Protein AF-A0A538UBD4-F1 (afdb_monomer_lite)

Sequence (746 aa):
RVPYFAVAGNHERTDSELGVENWRTATGLPVGGDRLYYCFDSADGWVRFIALDTNPIVDPGNHWSRAVQVKYSDEQFSWLVDRVKEHRGPVLVMMHHPPFSAGFHRAEWQRDPVLRERRARMVRALHDAKIAILASGHEHAYERALLTWPDAVLITIMTGGGGAPLHDVPPTPARVQLRPHAPVVRRRRVLRVRGGSEVEDHDDRQGADRSEALWRSDDRSAQDSDPAAEGPGGEGGRGREGQSQGEGEAGFRERPPQDPLEAASGQEAPALGLVGRTRSHDMTSTTSSTPRTWAQPRGAKGPLDRFLGLFADVQAGEGATALLLMTNIFLLLAAYYLLKTIREPLILSVAGGAEVKSYSAAAIAGLLMIIVPVYGALASRVSRVRLINGVTSFFIACLLVFFALNRMGVPIGVAFFIWVGIFNLMVIAQLWAFANDVYTVEQGKRLFAIVGVGASLGAIVGAFATGQLVKQWGPYPFLLGAAVLLGISMLLTNLVDQRERRAGAGHPATAGDEAAARGAPAAGSAVSRGRNAFVLVFSDRYLLWIALLMLVYNLVNTNGEYILSKTVVGLYGQTHGASAMDEKKVIGAFYGNFFTWVNILSAVIQAFLVSRVIKWFGVRTALLVLPVVALAGYASMAFVPMLALIRGVKLAENSIDYSLQNTTRNALYLPTSREAKYKAKQANDTFFVRFGDVISARIVFAGTTWLGFASRQFALVNVILIAAWLVLAFVIGRRFQHLAGNAPAA

Radius of gyration: 37.68 Å; chains: 1; bounding box: 95×94×103 Å

Organism: Eiseniibacteriota bacterium (NCBI:txid2212470)

Foldseek 3Di:
DDQDDDADDPVLPCLDPVSLVVCCVVRVPDVDDDDRWDKDAPPVNAEIETHAECCLAQPPPPRHDPVSNLVSLVVRLVVLLVSLVPDDHAYEYEYEQDCDDLDDSVCRCVVDPVSVVSSVSSVVSCVVSQHAEYEYENAQDWDWDWDDDPVHIYIYTYPGHPPDHHDDRPDDDPDPPPDDPPDPDDDDDDDDDDDDDDDDDDDDDDDDDDDDDDDDDDDDDDDDDDDDDDDDDDDDDDDDDDDDDDDDDDDDDDDDDDDDDDDDDDDDDDDDDDDDDDDDDDDDDPDDDDPPPDPDQLDDADPQCVVVCVVWNGGRPRSVLLVLLLQLLLLLLLLLLLLVLLLLLLQLLDVVSLLLLLVLLLVLLVVCVVVQVVLLVVLLPDDLLCSLLVVLVVLLVVLVVLLVCVVVVHSCNSVSSSSSSVCVQFNSQSSVLLVPLLDDPVCCVTSVSSSVVSNLNSQLNNLQVQLPCCLPPNSNVSSVVSSVSSVVSSVSSVVSVVVCVVVVVPDPCDPVNSLVSSHDDLDDSPDDPDDALVCVCVVDPLLVLLLLLLLLLLLLLSLLSSLLSVVLSVVCCVPPNDPSRNSRSSSSNVSSVLSNLLSVLLVVCQPPPQVVCCVPVNLLVLLLVLLVLLLVLLVCCLPPVDSVSSSVSSSVNSSSCSHSVVVSSLVLCVLPDPCCNRRSSNCSVRNSSSVSSVVSSVCSCCQVPPNVDDSNVSSVVSNVSSVVSNVSSNVSSVVSCVSVVPDDDD

pLDDT: mean 75.81, std 25.51, range [20.23, 98.44]

Structure (mmCIF, N/CA/C/O backbone):
data_AF-A0A538UBD4-F1
#
_entry.id   AF-A0A538UBD4-F1
#
loop_
_atom_site.group_PDB
_atom_site.id
_atom_site.type_symbol
_atom_site.label_atom_id
_atom_site.label_alt_id
_atom_site.label_comp_id
_atom_site.label_asym_id
_atom_site.label_entity_id
_atom_site.label_seq_id
_atom_site.pdbx_PDB_ins_code
_atom_site.Cartn_x
_atom_site.Cartn_y
_atom_site.Cartn_z
_atom_site.occupancy
_atom_site.B_iso_or_equiv
_atom_site.auth_seq_id
_atom_site.auth_comp_id
_atom_site.auth_asym_id
_atom_site.auth_atom_id
_atom_site.pdbx_PDB_model_num
ATOM 1 N N . ARG A 1 1 ? -35.287 -2.878 4.020 1.00 66.50 1 ARG A N 1
ATOM 2 C CA . ARG A 1 1 ? -35.684 -2.395 5.366 1.00 66.50 1 ARG A CA 1
ATOM 3 C C . ARG A 1 1 ? -35.475 -3.562 6.326 1.00 66.50 1 ARG A C 1
ATOM 5 O O . ARG A 1 1 ? -35.621 -4.687 5.867 1.00 66.50 1 ARG A O 1
ATOM 12 N N . VAL A 1 2 ? -35.081 -3.320 7.573 1.00 78.06 2 VAL A N 1
ATOM 13 C CA . VAL A 1 2 ? -34.907 -4.364 8.601 1.00 78.06 2 VAL A CA 1
ATOM 14 C C . VAL A 1 2 ? -35.916 -4.060 9.714 1.00 78.06 2 VAL A C 1
ATOM 16 O O . VAL A 1 2 ? -36.031 -2.881 10.050 1.00 78.06 2 VAL A O 1
ATOM 19 N N . PRO A 1 3 ? -36.671 -5.042 10.240 1.00 81.56 3 PRO A N 1
ATOM 20 C CA . PRO A 1 3 ? -37.526 -4.828 11.406 1.00 81.56 3 PRO A CA 1
ATOM 21 C C . PRO A 1 3 ? -36.704 -4.356 12.609 1.00 81.56 3 PRO A C 1
ATOM 23 O O . PRO A 1 3 ? -35.595 -4.842 12.828 1.00 81.56 3 PRO A O 1
ATOM 26 N N . TYR A 1 4 ? -37.245 -3.417 13.378 1.00 84.50 4 TYR A N 1
ATOM 27 C CA . TYR A 1 4 ? -36.601 -2.862 14.563 1.00 84.50 4 TYR A CA 1
ATOM 28 C C . TYR A 1 4 ? -37.563 -2.983 15.742 1.00 84.50 4 TYR A C 1
ATOM 30 O O . TYR A 1 4 ? -38.672 -2.460 15.690 1.00 84.50 4 TYR A O 1
ATOM 38 N N . PHE A 1 5 ? -37.140 -3.712 16.772 1.00 89.19 5 PHE A N 1
ATOM 39 C CA . PHE A 1 5 ? -37.918 -3.979 17.977 1.00 89.19 5 PHE A CA 1
ATOM 40 C C . PHE A 1 5 ? -37.179 -3.354 19.157 1.00 89.19 5 PHE A C 1
ATOM 42 O O . PHE A 1 5 ? -36.131 -3.846 19.575 1.00 89.19 5 PHE A O 1
ATOM 49 N N . ALA A 1 6 ? -37.681 -2.212 19.617 1.00 89.75 6 ALA A N 1
ATOM 50 C CA . ALA A 1 6 ? -37.034 -1.384 20.625 1.00 89.75 6 ALA A CA 1
ATOM 51 C C . ALA A 1 6 ? -37.541 -1.727 22.037 1.00 89.75 6 ALA A C 1
ATOM 53 O O . ALA A 1 6 ? -38.682 -2.164 22.203 1.00 89.75 6 ALA A O 1
ATOM 54 N N . VAL A 1 7 ? -36.712 -1.510 23.058 1.00 90.62 7 VAL A N 1
ATOM 55 C CA . VAL A 1 7 ? -37.093 -1.639 24.475 1.00 90.62 7 VAL A CA 1
ATOM 56 C C . VAL A 1 7 ? -36.771 -0.323 25.171 1.00 90.62 7 VAL A C 1
ATOM 58 O O . VAL A 1 7 ? -35.674 0.197 24.978 1.00 90.62 7 VAL A O 1
ATOM 61 N N . ALA A 1 8 ? -37.725 0.226 25.923 1.00 88.88 8 ALA A N 1
ATOM 62 C CA . ALA A 1 8 ? -37.568 1.528 26.562 1.00 88.88 8 ALA A CA 1
ATOM 63 C C . ALA A 1 8 ? -36.545 1.477 27.708 1.00 88.88 8 ALA A C 1
ATOM 65 O O . ALA A 1 8 ? -36.478 0.494 28.455 1.00 88.88 8 ALA A O 1
ATOM 66 N N . GLY A 1 9 ? -35.769 2.552 27.846 1.00 89.19 9 GLY A N 1
ATOM 67 C CA . GLY A 1 9 ? -34.797 2.760 28.907 1.00 89.19 9 GLY A CA 1
ATOM 68 C C . GLY A 1 9 ? -34.990 4.094 29.625 1.00 89.19 9 GLY A C 1
ATOM 69 O O . GLY A 1 9 ? -35.924 4.852 29.361 1.00 89.19 9 GLY A O 1
ATOM 70 N N . ASN A 1 10 ? -34.109 4.386 30.580 1.00 86.44 10 ASN A N 1
ATOM 71 C CA . ASN A 1 10 ? -34.224 5.555 31.458 1.00 86.44 10 ASN A CA 1
ATOM 72 C C . ASN A 1 10 ? -34.085 6.907 30.718 1.00 86.44 10 ASN A C 1
ATOM 74 O O . ASN A 1 10 ? -34.468 7.946 31.254 1.00 86.44 10 ASN A O 1
ATOM 78 N N . HIS A 1 11 ? -33.550 6.912 29.491 1.00 87.81 11 HIS A N 1
ATOM 79 C CA . HIS A 1 11 ? -33.400 8.121 28.674 1.00 87.81 11 HIS A CA 1
ATOM 80 C C . HIS A 1 11 ? -34.663 8.471 27.876 1.00 87.81 11 HIS A C 1
ATOM 82 O O . HIS A 1 11 ? -34.857 9.632 27.524 1.00 87.81 11 HIS A O 1
ATOM 88 N N . GLU A 1 12 ? -35.556 7.506 27.665 1.00 87.06 12 GLU A N 1
ATOM 89 C CA . GLU A 1 12 ? -36.815 7.663 26.929 1.00 87.06 12 GLU A CA 1
ATOM 90 C C . GLU A 1 12 ? -37.906 8.377 27.752 1.00 87.06 12 GLU A C 1
ATOM 92 O O . GLU A 1 12 ? -38.973 8.686 27.226 1.00 87.06 12 GLU A O 1
ATOM 97 N N . ARG A 1 13 ? -37.644 8.653 29.041 1.00 84.62 13 ARG A N 1
ATOM 98 C CA . ARG A 1 13 ? -38.511 9.428 29.954 1.00 84.62 13 ARG A CA 1
ATOM 99 C C . ARG A 1 13 ? -39.971 8.952 30.007 1.00 84.62 13 ARG A C 1
ATOM 101 O O . ARG A 1 13 ? -40.906 9.747 30.142 1.00 84.62 13 ARG A O 1
ATOM 108 N N . THR A 1 14 ? -40.169 7.632 29.940 1.00 85.88 14 THR A N 1
ATOM 109 C CA . THR A 1 14 ? -41.492 6.971 29.963 1.00 85.88 14 THR A CA 1
ATOM 110 C C . THR A 1 14 ? -42.231 7.086 31.302 1.00 85.88 14 THR A C 1
ATOM 112 O O . THR A 1 14 ? -43.332 6.566 31.454 1.00 85.88 14 THR A O 1
ATOM 115 N N . ASP A 1 15 ? -41.636 7.797 32.257 1.00 83.00 15 ASP A N 1
ATOM 116 C CA . ASP A 1 15 ? -42.238 8.308 33.484 1.00 83.00 15 ASP A CA 1
ATOM 117 C C . ASP A 1 15 ? -43.199 9.496 33.280 1.00 83.00 15 ASP A C 1
ATOM 119 O O . ASP A 1 15 ? -43.887 9.908 34.212 1.00 83.00 15 ASP A O 1
ATOM 123 N N . SER A 1 16 ? -43.256 10.035 32.061 1.00 84.50 16 SER A N 1
ATOM 124 C CA . SER A 1 16 ? -44.148 11.120 31.658 1.00 84.50 16 SER A CA 1
ATOM 125 C C . SER A 1 16 ? -45.023 10.698 30.477 1.00 84.50 16 SER A C 1
ATOM 127 O O . SER A 1 16 ? -44.569 9.958 29.602 1.00 84.50 16 SER A O 1
ATOM 129 N N . GLU A 1 17 ? -46.258 11.205 30.407 1.00 84.94 17 GLU A N 1
ATOM 130 C CA . GLU A 1 17 ? -47.176 10.943 29.283 1.00 84.94 17 GLU A CA 1
ATOM 131 C C . GLU A 1 17 ? -46.534 11.318 27.939 1.00 84.94 17 GLU A C 1
ATOM 133 O O . GLU A 1 17 ? -46.538 10.521 27.004 1.00 84.94 17 GLU A O 1
ATOM 138 N N . LEU A 1 18 ? -45.860 12.473 27.890 1.00 87.56 18 LEU A N 1
ATOM 139 C CA . LEU A 1 18 ? -45.102 12.945 26.730 1.00 87.56 18 LEU A CA 1
ATOM 140 C C . LEU A 1 18 ? -43.945 12.002 26.346 1.00 87.56 18 LEU A C 1
ATOM 142 O O . LEU A 1 18 ? -43.669 11.817 25.163 1.00 87.56 18 LEU A O 1
ATOM 146 N N . GLY A 1 19 ? -43.249 11.386 27.306 1.00 87.62 19 GLY A N 1
ATOM 147 C CA . GLY A 1 19 ? -42.213 10.387 27.015 1.00 87.62 19 GLY A CA 1
ATOM 148 C C . GLY A 1 19 ? -42.792 9.088 26.451 1.00 87.62 19 GLY A C 1
ATOM 149 O O . GLY A 1 19 ? -42.257 8.535 25.489 1.00 87.62 19 GLY A O 1
ATOM 150 N N . VAL A 1 20 ? -43.938 8.640 26.976 1.00 87.31 20 VAL A N 1
ATOM 151 C CA . VAL A 1 20 ? -44.688 7.491 26.437 1.00 87.31 20 VAL A CA 1
ATOM 152 C C . VAL A 1 20 ? -45.210 7.779 25.023 1.00 87.31 20 VAL A C 1
ATOM 154 O O . VAL A 1 20 ? -45.100 6.920 24.147 1.00 87.31 20 VAL A O 1
ATOM 157 N N . GLU A 1 21 ? -45.729 8.981 24.766 1.00 88.38 21 GLU A N 1
ATOM 158 C CA . GLU A 1 21 ? -46.186 9.417 23.441 1.00 88.38 21 GLU A CA 1
ATOM 159 C C . GLU A 1 21 ? -45.028 9.495 22.436 1.00 88.38 21 GLU A C 1
ATOM 161 O O . GLU A 1 21 ? -45.122 8.926 21.344 1.00 88.38 21 GLU A O 1
ATOM 166 N N . ASN A 1 22 ? -43.906 10.119 22.812 1.00 89.12 22 ASN A N 1
ATOM 167 C CA . ASN A 1 22 ? -42.695 10.170 21.989 1.00 89.12 22 ASN A CA 1
ATOM 168 C C . ASN A 1 22 ? -42.177 8.763 21.661 1.00 89.12 22 ASN A C 1
ATOM 170 O O . ASN A 1 22 ? -41.864 8.477 20.504 1.00 89.12 22 ASN A O 1
ATOM 174 N N . TRP A 1 23 ? -42.142 7.860 22.647 1.00 89.00 23 TRP A N 1
ATOM 175 C CA . TRP A 1 23 ? -41.750 6.466 22.444 1.00 89.00 23 TRP A CA 1
ATOM 176 C C . TRP A 1 23 ? -42.666 5.747 21.446 1.00 89.00 23 TRP A C 1
ATOM 178 O O . TRP A 1 23 ? -42.179 5.176 20.463 1.00 89.00 23 TRP A O 1
ATOM 188 N N . ARG A 1 24 ? -43.989 5.799 21.662 1.00 88.38 24 ARG A N 1
ATOM 189 C CA . ARG A 1 24 ? -44.985 5.175 20.772 1.00 88.38 24 ARG A CA 1
ATOM 190 C C . ARG A 1 24 ? -44.895 5.755 19.354 1.00 88.38 24 ARG A C 1
ATOM 192 O O . ARG A 1 24 ? -44.935 4.995 18.391 1.00 88.38 24 ARG A O 1
ATOM 199 N N . THR A 1 25 ? -44.687 7.065 19.220 1.00 88.44 25 THR A N 1
ATOM 200 C CA . THR A 1 25 ? -44.559 7.767 17.928 1.00 88.44 25 THR A CA 1
ATOM 201 C C . THR A 1 25 ? -43.276 7.400 17.178 1.00 88.44 25 THR A C 1
ATOM 203 O O . THR A 1 25 ? -43.313 7.165 15.971 1.00 88.44 25 THR A O 1
ATOM 206 N N . ALA A 1 26 ? -42.138 7.313 17.874 1.00 87.62 26 ALA A N 1
ATOM 207 C CA . ALA A 1 26 ? -40.845 7.006 17.260 1.00 87.62 26 ALA A CA 1
ATOM 208 C C . ALA A 1 26 ? -40.683 5.523 16.882 1.00 87.62 26 ALA A C 1
ATOM 210 O O . ALA A 1 26 ? -39.963 5.204 15.933 1.00 87.62 26 ALA A O 1
ATOM 211 N N . THR A 1 27 ? -41.322 4.613 17.624 1.00 88.31 27 THR A N 1
ATOM 212 C CA . THR A 1 27 ? -41.115 3.160 17.482 1.00 88.31 27 THR A CA 1
ATOM 213 C C . THR A 1 27 ? -42.297 2.411 16.871 1.00 88.31 27 THR A C 1
ATOM 215 O O . THR A 1 27 ? -42.094 1.355 16.273 1.00 88.31 27 THR A O 1
ATOM 218 N N . GLY A 1 28 ? -43.524 2.918 17.027 1.00 84.19 28 GLY A N 1
ATOM 219 C CA . GLY A 1 28 ? -44.753 2.164 16.768 1.00 84.19 28 GLY A CA 1
ATOM 220 C C . GLY A 1 28 ? -44.983 1.004 17.748 1.00 84.19 28 GLY A C 1
ATOM 221 O O . GLY A 1 28 ? -45.723 0.079 17.410 1.00 84.19 28 GLY A O 1
ATOM 222 N N . LEU A 1 29 ? -44.320 1.003 18.916 1.00 82.25 29 LEU A N 1
ATOM 223 C CA . LEU A 1 29 ? -44.291 -0.133 19.840 1.00 82.25 29 LEU A CA 1
ATOM 224 C C . LEU A 1 29 ? -44.788 0.200 21.264 1.00 82.25 29 LEU A C 1
ATOM 226 O O . LEU A 1 29 ? -44.485 1.272 21.792 1.00 82.25 29 LEU A O 1
ATOM 230 N N . PRO A 1 30 ? -45.449 -0.767 21.932 1.00 74.50 30 PRO A N 1
ATOM 231 C CA . PRO A 1 30 ? -45.908 -2.037 21.366 1.00 74.50 30 PRO A CA 1
ATOM 232 C C . PRO A 1 30 ? -47.162 -1.876 20.495 1.00 74.50 30 PRO A C 1
ATOM 234 O O . PRO A 1 30 ? -47.844 -0.853 20.521 1.00 74.50 30 PRO A O 1
ATOM 237 N N . VAL A 1 31 ? -47.466 -2.908 19.705 1.00 61.44 31 VAL A N 1
ATOM 238 C CA . VAL A 1 31 ? -48.608 -2.913 18.780 1.00 61.44 31 VAL A CA 1
ATOM 239 C C . VAL A 1 31 ? -49.907 -3.206 19.545 1.00 61.44 31 VAL A C 1
ATOM 241 O O . VAL A 1 31 ? -50.441 -4.311 19.497 1.00 61.44 31 VAL A O 1
ATOM 244 N N . GLY A 1 32 ? -50.402 -2.191 20.257 1.00 56.38 32 GLY A N 1
ATOM 245 C CA . GLY A 1 32 ? -51.673 -2.205 20.986 1.00 56.38 32 GLY A CA 1
ATOM 246 C C . GLY A 1 32 ? -51.548 -2.432 22.499 1.00 56.38 32 GLY A C 1
ATOM 247 O O . GLY A 1 32 ? -50.683 -3.166 22.975 1.00 56.38 32 GLY A O 1
ATOM 248 N N . GLY A 1 33 ? -52.468 -1.815 23.249 1.00 62.66 33 GLY A N 1
ATOM 249 C CA . GLY A 1 33 ? -52.497 -1.821 24.715 1.00 62.66 33 GLY A CA 1
ATOM 250 C C . GLY A 1 33 ? -51.582 -0.768 25.355 1.00 62.66 33 GLY A C 1
ATOM 251 O O . GLY A 1 33 ? -50.724 -0.186 24.698 1.00 62.66 33 GLY A O 1
ATOM 252 N N . ASP A 1 34 ? -51.772 -0.520 26.655 1.00 63.41 34 ASP A N 1
ATOM 253 C CA . ASP A 1 34 ? -51.101 0.596 27.344 1.00 63.41 34 ASP A CA 1
ATOM 254 C C . ASP A 1 34 ? -49.752 0.278 27.991 1.00 63.41 34 ASP A C 1
ATOM 256 O O . ASP A 1 34 ? -49.058 1.164 28.489 1.00 63.41 34 ASP A O 1
ATOM 260 N N . ARG A 1 35 ? -49.370 -0.996 27.974 1.00 77.62 35 ARG A N 1
ATOM 261 C CA . ARG A 1 35 ? -48.113 -1.505 28.531 1.00 77.62 35 ARG A CA 1
ATOM 262 C C . ARG A 1 35 ? -46.958 -1.163 27.584 1.00 77.62 35 ARG A C 1
ATOM 264 O O . ARG A 1 35 ? -47.175 -1.028 26.390 1.00 77.62 35 ARG A O 1
ATOM 271 N N . LEU A 1 36 ? -45.729 -1.063 28.095 1.00 86.94 36 LEU A N 1
ATOM 272 C CA . LEU A 1 36 ? -44.515 -0.889 27.272 1.00 86.94 36 LEU A CA 1
ATOM 273 C C . LEU A 1 36 ? -43.722 -2.193 27.065 1.00 86.94 36 LEU A C 1
ATOM 275 O O . LEU A 1 36 ? -42.768 -2.234 26.291 1.00 86.94 36 LEU A O 1
ATOM 279 N N . TYR A 1 37 ? -44.143 -3.271 27.728 1.00 90.38 37 TYR A N 1
ATOM 280 C CA . TYR A 1 37 ? -43.598 -4.620 27.597 1.00 90.38 37 TYR A CA 1
ATOM 281 C C . TYR A 1 37 ? -44.441 -5.467 26.636 1.00 90.38 37 TYR A C 1
ATOM 283 O O . TYR A 1 37 ? -45.667 -5.352 26.606 1.00 90.38 37 TYR A O 1
ATOM 291 N N . TYR A 1 38 ? -43.786 -6.308 25.834 1.00 92.44 38 TYR A N 1
ATOM 292 C CA . TYR A 1 38 ? -44.419 -7.055 24.742 1.00 92.44 38 TYR A CA 1
ATOM 293 C C . TYR A 1 38 ? -43.603 -8.284 24.329 1.00 92.44 38 TYR A C 1
ATOM 295 O O . TYR A 1 38 ? -42.426 -8.412 24.661 1.00 92.44 38 TYR A O 1
ATOM 303 N N . CYS A 1 39 ? -44.222 -9.212 23.603 1.00 92.00 39 CYS A N 1
ATOM 304 C CA . CYS A 1 39 ? -43.548 -10.386 23.058 1.00 92.00 39 CYS A CA 1
ATOM 305 C C . CYS A 1 39 ? -43.952 -10.635 21.605 1.00 92.00 39 CYS A C 1
ATOM 307 O O . CYS A 1 39 ? -45.060 -10.290 21.195 1.00 92.00 39 CYS A O 1
ATOM 309 N N . PHE A 1 40 ? -43.053 -11.247 20.841 1.00 92.19 40 PHE A N 1
ATOM 310 C CA . PHE A 1 40 ? -43.280 -11.662 19.459 1.00 92.19 40 PHE A CA 1
ATOM 311 C C . PHE A 1 40 ? -42.434 -12.897 19.146 1.00 92.19 40 PHE A C 1
ATOM 313 O O . PHE A 1 40 ? -41.374 -13.090 19.739 1.00 92.19 40 PHE A O 1
ATOM 320 N N . ASP A 1 41 ? -42.879 -13.710 18.196 1.00 93.12 41 ASP A N 1
ATOM 321 C CA . ASP A 1 41 ? -42.129 -14.876 17.729 1.00 93.12 41 ASP A CA 1
ATOM 322 C C . ASP A 1 41 ? -41.433 -14.567 16.392 1.00 93.12 41 ASP A C 1
ATOM 324 O O . ASP A 1 41 ? -41.813 -13.640 15.667 1.00 93.12 41 ASP A O 1
ATOM 328 N N . SER A 1 42 ? -40.379 -15.313 16.059 1.00 92.56 42 SER A N 1
ATOM 329 C CA . SER A 1 42 ? -39.727 -15.234 14.749 1.00 92.56 42 SER A CA 1
ATOM 330 C C . SER A 1 42 ? -40.674 -15.659 13.616 1.00 92.56 42 SER A C 1
ATOM 332 O O . SER A 1 42 ? -41.689 -16.312 13.837 1.00 92.56 42 SER A O 1
ATOM 334 N N . ALA A 1 43 ? -40.347 -15.303 12.369 1.00 88.38 43 ALA A N 1
ATOM 335 C CA . ALA A 1 43 ? -41.219 -15.546 11.208 1.00 88.38 43 ALA A CA 1
ATOM 336 C C . ALA A 1 43 ? -41.478 -17.039 10.888 1.00 88.38 43 ALA A C 1
ATOM 338 O O . ALA A 1 43 ? -42.372 -17.353 10.109 1.00 88.38 43 ALA A O 1
ATOM 339 N N . ASP A 1 44 ? -40.696 -17.944 11.478 1.00 91.38 44 ASP A N 1
ATOM 340 C CA . ASP A 1 44 ? -40.837 -19.405 11.449 1.00 91.38 44 ASP A CA 1
ATOM 341 C C . ASP A 1 44 ? -41.482 -19.979 12.732 1.00 91.38 44 ASP A C 1
ATOM 343 O O . ASP A 1 44 ? -41.604 -21.194 12.873 1.00 91.38 44 ASP A O 1
ATOM 347 N N . GLY A 1 45 ? -41.866 -19.124 13.687 1.00 91.38 45 GLY A N 1
ATOM 348 C CA . GLY A 1 45 ? -42.405 -19.499 14.997 1.00 91.38 45 GLY A CA 1
ATOM 349 C C . GLY A 1 45 ? -41.398 -20.157 15.948 1.00 91.38 45 GLY A C 1
ATOM 350 O O . GLY A 1 45 ? -41.793 -20.630 17.010 1.00 91.38 45 GLY A O 1
ATOM 351 N N . TRP A 1 46 ? -40.108 -20.231 15.598 1.00 91.12 46 TRP A N 1
ATOM 352 C CA . TRP A 1 46 ? -39.134 -21.014 16.365 1.00 91.12 46 TRP A CA 1
ATOM 353 C C . TRP A 1 46 ? -38.652 -20.311 17.642 1.00 91.12 46 TRP A C 1
ATOM 355 O O . TRP A 1 46 ? -38.593 -20.935 18.703 1.00 91.12 46 TRP A O 1
ATOM 365 N N . VAL A 1 47 ? -38.319 -19.022 17.571 1.00 92.19 47 VAL A N 1
ATOM 366 C CA . VAL A 1 47 ? -37.711 -18.255 18.669 1.00 92.19 47 VAL A CA 1
ATOM 367 C C . VAL A 1 47 ? -38.681 -17.197 19.181 1.00 92.19 47 VAL A C 1
ATOM 369 O O . VAL A 1 47 ? -39.116 -16.340 18.414 1.00 92.19 47 VAL A O 1
ATOM 372 N N . ARG A 1 48 ? -38.964 -17.215 20.487 1.00 92.25 48 ARG A N 1
ATOM 373 C CA . ARG A 1 48 ? -39.776 -16.192 21.159 1.00 92.25 48 ARG A CA 1
ATOM 374 C C . ARG A 1 48 ? -38.903 -15.074 21.704 1.00 92.25 48 ARG A C 1
ATOM 376 O O . ARG A 1 48 ? -37.955 -15.327 22.443 1.00 92.25 48 ARG A O 1
ATOM 383 N N . PHE A 1 49 ? -39.264 -13.837 21.403 1.00 93.69 49 PHE A N 1
ATOM 384 C CA . PHE A 1 49 ? -38.649 -12.626 21.931 1.00 93.69 49 PHE A CA 1
ATOM 385 C C . PHE A 1 49 ? -39.583 -11.989 22.959 1.00 93.69 49 PHE A C 1
ATOM 387 O O . PHE A 1 49 ? -40.777 -11.831 22.702 1.00 93.69 49 PHE A O 1
ATOM 394 N N . ILE A 1 50 ? -39.050 -11.614 24.122 1.00 93.00 50 ILE A N 1
ATOM 395 C CA . ILE A 1 50 ? -39.813 -10.972 25.202 1.00 93.00 50 ILE A CA 1
ATOM 396 C C . ILE A 1 50 ? -39.097 -9.691 25.627 1.00 93.00 50 ILE A C 1
ATOM 398 O O . ILE A 1 50 ? -38.001 -9.752 26.178 1.00 93.00 50 ILE A O 1
ATOM 402 N N . ALA A 1 51 ? -39.720 -8.541 25.384 1.00 93.06 51 ALA A N 1
ATOM 403 C CA . ALA A 1 51 ? -39.283 -7.230 25.844 1.00 93.06 51 ALA A CA 1
ATOM 404 C C . ALA A 1 51 ? -39.957 -6.880 27.180 1.00 93.06 51 ALA A C 1
ATOM 406 O O . ALA A 1 51 ? -41.184 -6.924 27.280 1.00 93.06 51 ALA A O 1
ATOM 407 N N . LEU A 1 52 ? -39.164 -6.508 28.188 1.00 91.31 52 LEU A N 1
ATOM 408 C CA . LEU A 1 52 ? -39.638 -6.044 29.495 1.00 91.31 52 LEU A CA 1
ATOM 409 C C . LEU A 1 52 ? -39.278 -4.576 29.732 1.00 91.31 52 LEU A C 1
ATOM 411 O O . LEU A 1 52 ? -38.138 -4.161 29.510 1.00 91.31 52 LEU A O 1
ATOM 415 N N . ASP A 1 53 ? -40.240 -3.818 30.252 1.00 91.19 53 ASP A N 1
ATOM 416 C CA . ASP A 1 53 ? -40.052 -2.433 30.665 1.00 91.19 53 ASP A CA 1
ATOM 417 C C . ASP A 1 53 ? -39.517 -2.389 32.100 1.00 91.19 53 ASP A C 1
ATOM 419 O O . ASP A 1 53 ? -40.238 -2.552 33.088 1.00 91.19 53 ASP A O 1
ATOM 423 N N . THR A 1 54 ? -38.211 -2.181 32.211 1.00 90.00 54 THR A N 1
ATOM 424 C CA . THR A 1 54 ? -37.527 -2.076 33.506 1.00 90.00 54 THR A CA 1
ATOM 425 C C . THR A 1 54 ? -37.586 -0.690 34.147 1.00 90.00 54 THR A C 1
ATOM 427 O O . THR A 1 54 ? -37.214 -0.586 35.315 1.00 90.00 54 THR A O 1
ATOM 430 N N . ASN A 1 55 ? -38.050 0.352 33.448 1.00 88.62 55 ASN A N 1
ATOM 431 C CA . ASN A 1 55 ? -38.078 1.719 33.983 1.00 88.62 55 ASN A CA 1
ATOM 432 C C . ASN A 1 55 ? -38.911 1.825 35.273 1.00 88.62 55 ASN A C 1
ATOM 434 O O . ASN A 1 55 ? -38.338 2.197 36.296 1.00 88.62 55 ASN A O 1
ATOM 438 N N . PRO A 1 56 ? -40.197 1.409 35.313 1.00 86.19 56 PRO A N 1
ATOM 439 C CA . PRO A 1 56 ? -40.993 1.450 36.538 1.00 86.19 56 PRO A CA 1
ATOM 440 C C . PRO A 1 56 ? -40.565 0.411 37.582 1.00 86.19 56 PRO A C 1
ATOM 442 O O . PRO A 1 56 ? -41.195 0.333 38.627 1.00 86.19 56 PRO A O 1
ATOM 445 N N . ILE A 1 57 ? -39.537 -0.411 37.333 1.00 86.50 57 ILE A N 1
ATOM 446 C CA . ILE A 1 57 ? -39.079 -1.465 38.254 1.00 86.50 57 ILE A CA 1
ATOM 447 C C . ILE A 1 57 ? -37.752 -1.098 38.933 1.00 86.50 57 ILE A C 1
ATOM 449 O O . ILE A 1 57 ? -37.589 -1.371 40.123 1.00 86.50 57 ILE A O 1
ATOM 453 N N . VAL A 1 58 ? -36.791 -0.548 38.184 1.00 82.00 58 VAL A N 1
ATOM 454 C CA . VAL A 1 58 ? -35.373 -0.485 38.594 1.00 82.00 58 VAL A CA 1
ATOM 455 C C . VAL A 1 58 ? -34.860 0.946 38.788 1.00 82.00 58 VAL A C 1
ATOM 457 O O . VAL A 1 58 ? -33.962 1.137 39.614 1.00 82.00 58 VAL A O 1
ATOM 460 N N . ASP A 1 59 ? -35.446 1.935 38.104 1.00 79.50 59 ASP A N 1
ATOM 461 C CA . ASP A 1 59 ? -35.119 3.357 38.261 1.00 79.50 59 ASP A CA 1
ATOM 462 C C . ASP A 1 59 ? -36.031 4.000 39.333 1.00 79.50 59 ASP A C 1
ATOM 464 O O . ASP A 1 59 ? -37.237 4.146 39.114 1.00 79.50 59 ASP A O 1
ATOM 468 N N . PRO A 1 60 ? -35.498 4.361 40.519 1.00 63.28 60 PRO A N 1
ATOM 469 C CA . PRO A 1 60 ? -36.274 4.901 41.627 1.00 63.28 60 PRO A CA 1
ATOM 470 C C . PRO A 1 60 ? -36.318 6.440 41.625 1.00 63.28 60 PRO A C 1
ATOM 472 O O . PRO A 1 60 ? -36.488 7.034 42.692 1.00 63.28 60 PRO A O 1
ATOM 475 N N . GLY A 1 61 ? -36.109 7.097 40.477 1.00 58.31 61 GLY A N 1
ATOM 476 C CA . GLY A 1 61 ? -36.253 8.550 40.347 1.00 58.31 61 GLY A CA 1
ATOM 477 C C . GLY A 1 61 ? -37.631 9.069 40.790 1.00 58.31 61 GLY A C 1
ATOM 478 O O . GLY A 1 61 ? -38.588 8.304 40.920 1.00 58.31 61 GLY A O 1
ATOM 479 N N . ASN A 1 62 ? -37.744 10.391 40.982 1.00 57.44 62 ASN A N 1
ATOM 480 C CA . ASN A 1 62 ? -38.888 11.112 41.589 1.00 57.44 62 ASN A CA 1
ATOM 481 C C . ASN A 1 62 ? -40.274 10.916 40.925 1.00 57.44 62 ASN A C 1
ATOM 483 O O . ASN A 1 62 ? -41.235 11.581 41.303 1.00 57.44 62 ASN A O 1
ATOM 487 N N . HIS A 1 63 ? -40.383 10.044 39.930 1.00 66.38 63 HIS A N 1
ATOM 488 C CA . HIS A 1 63 ? -41.520 9.921 39.031 1.00 66.38 63 HIS A CA 1
ATOM 489 C C . HIS A 1 63 ? -42.292 8.596 39.211 1.00 66.38 63 HIS A C 1
ATOM 491 O O . HIS A 1 63 ? -43.478 8.534 38.896 1.00 66.38 63 HIS A O 1
ATOM 497 N N . TRP A 1 64 ? -41.678 7.551 39.792 1.00 79.44 64 TRP A N 1
ATOM 498 C CA . TRP A 1 64 ? -42.333 6.254 40.027 1.00 79.44 64 TRP A CA 1
ATOM 499 C C . TRP A 1 64 ? -42.484 5.918 41.513 1.00 79.44 64 TRP A C 1
ATOM 501 O O . TRP A 1 64 ? -41.524 5.549 42.193 1.00 79.44 64 TRP A O 1
ATOM 511 N N . SER A 1 65 ? -43.723 5.981 42.014 1.00 81.56 65 SER A N 1
ATOM 512 C CA . SER A 1 65 ? -44.035 5.665 43.413 1.00 81.56 65 SER A CA 1
ATOM 513 C C . SER A 1 65 ? -43.724 4.206 43.772 1.00 81.56 65 SER A C 1
ATOM 515 O O . SER A 1 65 ? -43.769 3.300 42.937 1.00 81.56 65 SER A O 1
ATOM 517 N N . ARG A 1 66 ? -43.463 3.933 45.056 1.00 80.25 66 ARG A N 1
ATOM 518 C CA . ARG A 1 66 ? -43.130 2.573 45.509 1.00 80.25 66 ARG A CA 1
ATOM 519 C C . ARG A 1 66 ? -44.249 1.555 45.241 1.00 80.25 66 ARG A C 1
ATOM 521 O O . ARG A 1 66 ? -43.957 0.398 44.947 1.00 80.25 66 ARG A O 1
ATOM 528 N N . ALA A 1 67 ? -45.511 1.984 45.292 1.00 82.06 67 ALA A N 1
ATOM 529 C CA . ALA A 1 67 ? -46.659 1.149 44.936 1.00 82.06 67 ALA A CA 1
ATOM 530 C C . ALA A 1 67 ? -46.678 0.804 43.435 1.00 82.06 67 ALA A C 1
ATOM 532 O O . ALA A 1 67 ? -46.934 -0.345 43.075 1.00 82.06 67 ALA A O 1
ATOM 533 N N . VAL A 1 68 ? -46.330 1.765 42.568 1.00 82.69 68 VAL A N 1
ATOM 534 C CA . VAL A 1 68 ? -46.147 1.543 41.124 1.00 82.69 68 VAL A CA 1
ATOM 535 C C . VAL A 1 68 ? -45.016 0.540 40.872 1.00 82.69 68 VAL A C 1
ATOM 537 O O . VAL A 1 68 ? -45.235 -0.429 40.147 1.00 82.69 68 VAL A O 1
ATOM 540 N N . GLN A 1 69 ? -43.866 0.683 41.540 1.00 82.25 69 GLN A N 1
ATOM 541 C CA . GLN A 1 69 ? -42.738 -0.252 41.396 1.00 82.25 69 GLN A CA 1
ATOM 542 C C . GLN A 1 69 ? -43.099 -1.696 41.765 1.00 82.25 69 GLN A C 1
ATOM 544 O O . GLN A 1 69 ? -42.763 -2.644 41.047 1.00 82.25 69 GLN A O 1
ATOM 549 N N . VAL A 1 70 ? -43.814 -1.876 42.879 1.00 82.25 70 VAL A N 1
ATOM 550 C CA . VAL A 1 70 ? -44.315 -3.186 43.315 1.00 82.25 70 VAL A CA 1
ATOM 551 C C . VAL A 1 70 ? -45.308 -3.745 42.291 1.00 82.25 70 VAL A C 1
ATOM 553 O O . VAL A 1 70 ? -45.092 -4.847 41.792 1.00 82.25 70 VAL A O 1
ATOM 556 N N . LYS A 1 71 ? -46.318 -2.960 41.887 1.00 86.06 71 LYS A N 1
ATOM 557 C CA . LYS A 1 71 ? -47.333 -3.360 40.898 1.00 86.06 71 LYS A CA 1
ATOM 558 C C . LYS A 1 71 ? -46.717 -3.802 39.567 1.00 86.06 71 LYS A C 1
ATOM 560 O O . LYS A 1 71 ? -46.951 -4.927 39.130 1.00 86.06 71 LYS A O 1
ATOM 565 N N . TYR A 1 72 ? -45.921 -2.946 38.923 1.00 85.62 72 TYR A N 1
ATOM 566 C CA . TYR A 1 72 ? -45.364 -3.237 37.596 1.00 85.62 72 TYR A CA 1
ATOM 567 C C . TYR A 1 72 ? -44.428 -4.443 37.610 1.00 85.62 72 TYR A C 1
ATOM 569 O O . TYR A 1 72 ? -44.393 -5.195 36.638 1.00 85.62 72 TYR A O 1
ATOM 577 N N . SER A 1 73 ? -43.703 -4.665 38.708 1.00 82.75 73 SER A N 1
ATOM 578 C CA . SER A 1 73 ? -42.846 -5.841 38.844 1.00 82.75 73 SER A CA 1
ATOM 579 C C . SER A 1 73 ? -43.601 -7.117 39.238 1.00 82.75 73 SER A C 1
ATOM 581 O O . SER A 1 73 ? -43.092 -8.207 38.983 1.00 82.75 73 SER A O 1
ATOM 583 N N . ASP A 1 74 ? -44.807 -7.045 39.810 1.00 84.56 74 ASP A N 1
ATOM 584 C CA . ASP A 1 74 ? -45.691 -8.215 39.943 1.00 84.56 74 ASP A CA 1
ATOM 585 C C . ASP A 1 74 ? -46.348 -8.580 38.616 1.00 84.56 74 ASP A C 1
ATOM 587 O O . ASP A 1 74 ? -46.310 -9.749 38.218 1.00 84.56 74 ASP A O 1
ATOM 591 N N . GLU A 1 75 ? -46.886 -7.592 37.901 1.00 88.31 75 GLU A N 1
ATOM 592 C CA . GLU A 1 75 ? -47.499 -7.799 36.589 1.00 88.31 75 GLU A CA 1
ATOM 593 C C . GLU A 1 75 ? -46.484 -8.354 35.584 1.00 88.31 75 GLU A C 1
ATOM 595 O O . GLU A 1 75 ? -46.718 -9.416 35.006 1.00 88.31 75 GLU A O 1
ATOM 600 N N . GLN A 1 76 ? -45.331 -7.698 35.411 1.00 90.12 76 GLN A N 1
ATOM 601 C CA . GLN A 1 76 ? -44.354 -8.084 34.389 1.00 90.12 76 GLN A CA 1
ATOM 602 C C . GLN A 1 76 ? -43.654 -9.412 34.672 1.00 90.12 76 GLN A C 1
ATOM 604 O O . GLN A 1 76 ? -43.475 -10.195 33.743 1.00 90.12 76 GLN A O 1
ATOM 609 N N . PHE A 1 77 ? -43.278 -9.718 35.921 1.00 86.31 77 PHE A N 1
ATOM 610 C CA . PHE A 1 77 ? -42.624 -11.002 36.212 1.00 86.31 77 PHE A CA 1
ATOM 611 C C . PHE A 1 77 ? -43.605 -12.177 36.277 1.00 86.31 77 PHE A C 1
ATOM 613 O O . PHE A 1 77 ? -43.179 -13.315 36.092 1.00 86.31 77 PHE A O 1
ATOM 620 N N . SER A 1 78 ? -44.904 -11.936 36.483 1.00 87.00 78 SER A N 1
ATOM 621 C CA . SER A 1 78 ? -45.931 -12.969 36.279 1.00 87.00 78 SER A CA 1
ATOM 622 C C . SER A 1 78 ? -46.177 -13.185 34.784 1.00 87.00 78 SER A C 1
ATOM 624 O O . SER A 1 78 ? -46.003 -14.293 34.289 1.00 87.00 78 SER A O 1
ATOM 626 N N . TRP A 1 79 ? -46.422 -12.104 34.039 1.00 90.25 79 TRP A N 1
ATOM 627 C CA . TRP A 1 79 ? -46.618 -12.140 32.589 1.00 90.25 79 TRP A CA 1
ATOM 628 C C . TRP A 1 79 ? -45.426 -12.768 31.841 1.00 90.25 79 TRP A C 1
ATOM 630 O O . TRP A 1 79 ? -45.647 -13.557 30.925 1.00 90.25 79 TRP A O 1
ATOM 640 N N . LEU A 1 80 ? -44.181 -12.501 32.264 1.00 89.00 80 LEU A N 1
ATOM 641 C CA . LEU A 1 80 ? -42.974 -13.166 31.756 1.00 89.00 80 LEU A CA 1
ATOM 642 C C . LEU A 1 80 ? -43.067 -14.688 31.919 1.00 89.00 80 LEU A C 1
ATOM 644 O O . LEU A 1 80 ? -42.866 -15.409 30.948 1.00 89.00 80 LEU A O 1
ATOM 648 N N . VAL A 1 81 ? -43.364 -15.171 33.132 1.00 86.69 81 VAL A N 1
ATOM 649 C CA . VAL A 1 81 ? -43.480 -16.610 33.435 1.00 86.69 81 VAL A CA 1
ATOM 650 C C . VAL A 1 81 ? -44.507 -17.275 32.520 1.00 86.69 81 VAL A C 1
ATOM 652 O O . VAL A 1 81 ? -44.260 -18.373 32.025 1.00 86.69 81 VAL A O 1
ATOM 655 N N . ASP A 1 82 ? -45.627 -16.605 32.259 1.00 89.62 82 ASP A N 1
ATOM 656 C CA . ASP A 1 82 ? -46.705 -17.149 31.436 1.00 89.62 82 ASP A CA 1
ATOM 657 C C . ASP A 1 82 ? -46.319 -17.191 29.946 1.00 89.62 82 ASP A C 1
ATOM 659 O O . ASP A 1 82 ? -46.381 -18.257 29.331 1.00 89.62 82 ASP A O 1
ATOM 663 N N . ARG A 1 83 ? -45.812 -16.082 29.377 1.00 90.69 83 ARG A N 1
ATOM 664 C CA . ARG A 1 83 ? -45.348 -16.035 27.969 1.00 90.69 83 ARG A CA 1
ATOM 665 C C . ARG A 1 83 ? -44.197 -17.003 27.688 1.00 90.69 83 ARG A C 1
ATOM 667 O O . ARG A 1 83 ? -44.045 -17.458 26.553 1.00 90.69 83 ARG A O 1
ATOM 674 N N . VAL A 1 84 ? -43.385 -17.295 28.706 1.00 87.38 84 VAL A N 1
ATOM 675 C CA . VAL A 1 84 ? -42.308 -18.291 28.669 1.00 87.38 84 VAL A CA 1
ATOM 676 C C . VAL A 1 84 ? -42.872 -19.716 28.651 1.00 87.38 84 VAL A C 1
ATOM 678 O O . VAL A 1 84 ? -42.483 -20.496 27.787 1.00 87.38 84 VAL A O 1
ATOM 681 N N . LYS A 1 85 ? -43.816 -20.054 29.543 1.00 85.62 85 LYS A N 1
ATOM 682 C CA . LYS A 1 85 ? -44.457 -21.388 29.603 1.00 85.62 85 LYS A CA 1
ATOM 683 C C . LYS A 1 85 ? -45.267 -21.742 28.355 1.00 85.62 85 LYS A C 1
ATOM 685 O O . LYS A 1 85 ? -45.424 -22.918 28.040 1.00 85.62 85 LYS A O 1
ATOM 690 N N . GLU A 1 86 ? -45.796 -20.739 27.664 1.00 90.19 86 GLU A N 1
ATOM 691 C CA . GLU A 1 86 ? -46.531 -20.907 26.407 1.00 90.19 86 GLU A CA 1
ATOM 692 C C . GLU A 1 86 ? -45.649 -21.317 25.220 1.00 90.19 86 GLU A C 1
ATOM 694 O O . GLU A 1 86 ? -46.186 -21.783 24.213 1.00 90.19 86 GLU A O 1
ATOM 699 N N . HIS A 1 87 ? -44.322 -21.152 25.301 1.00 88.50 87 HIS A N 1
ATOM 700 C CA . HIS A 1 87 ? -43.417 -21.478 24.197 1.00 88.50 87 HIS A CA 1
ATOM 701 C C . HIS A 1 87 ? -42.695 -22.811 24.392 1.00 88.50 87 HIS A C 1
ATOM 703 O O . HIS A 1 87 ? -42.359 -23.203 25.506 1.00 88.50 87 HIS A O 1
ATOM 709 N N . ARG A 1 88 ? -42.414 -23.503 23.281 1.00 84.88 88 ARG A N 1
ATOM 710 C CA . ARG A 1 88 ? -41.623 -24.753 23.266 1.00 84.88 88 ARG A CA 1
ATOM 711 C C . ARG A 1 88 ? -40.264 -24.623 22.575 1.00 84.88 88 ARG A C 1
ATOM 713 O O . ARG A 1 88 ? -39.457 -25.546 22.657 1.00 84.88 88 ARG A O 1
ATOM 720 N N . GLY A 1 89 ? -40.018 -23.517 21.874 1.00 85.44 89 GLY A N 1
ATOM 721 C CA . GLY A 1 89 ? -38.723 -23.209 21.269 1.00 85.44 89 GLY A CA 1
ATOM 722 C C . GLY A 1 89 ? -37.842 -22.335 22.172 1.00 85.44 89 GLY A C 1
ATOM 723 O O . GLY A 1 89 ? -38.219 -22.031 23.306 1.00 85.44 89 GLY A O 1
ATOM 724 N N . PRO A 1 90 ? -36.663 -21.901 21.692 1.00 87.25 90 PRO A N 1
ATOM 725 C CA . PRO A 1 90 ? -35.808 -20.984 22.434 1.00 87.25 90 PRO A CA 1
ATOM 726 C C . PRO A 1 90 ? -36.524 -19.664 22.737 1.00 87.25 90 PRO A C 1
ATOM 728 O O . PRO A 1 90 ? -37.163 -19.079 21.862 1.00 87.25 90 PRO A O 1
ATOM 731 N N . VAL A 1 91 ? -36.363 -19.163 23.960 1.00 89.88 91 VAL A N 1
ATOM 732 C CA . VAL A 1 91 ? -36.775 -17.805 24.338 1.00 89.88 91 VAL A CA 1
ATOM 733 C C . VAL A 1 91 ? -35.535 -16.912 24.439 1.00 89.88 91 VAL A C 1
ATOM 735 O O . VAL A 1 91 ? -34.476 -17.357 24.894 1.00 89.88 91 VAL A O 1
ATOM 738 N N . LEU A 1 92 ? -35.672 -15.651 24.033 1.00 92.62 92 LEU A N 1
ATOM 739 C CA . LEU A 1 92 ? -34.714 -14.574 24.253 1.00 92.62 92 LEU A CA 1
ATOM 740 C C . LEU A 1 92 ? -35.421 -13.419 24.971 1.00 92.62 92 LEU A C 1
ATOM 742 O O . LEU A 1 92 ? -36.417 -12.885 24.482 1.00 92.62 92 LEU A O 1
ATOM 746 N N . VAL A 1 93 ? -34.901 -13.026 26.133 1.00 92.31 93 VAL A N 1
ATOM 747 C CA . VAL A 1 93 ? -35.452 -11.915 26.929 1.00 92.31 93 VAL A CA 1
ATOM 748 C C . VAL A 1 93 ? -34.611 -10.655 26.718 1.00 92.31 93 VAL A C 1
ATOM 750 O O . VAL A 1 93 ? -33.385 -10.733 26.649 1.00 92.31 93 VAL A O 1
ATOM 753 N N . MET A 1 94 ? -35.263 -9.501 26.607 1.00 93.31 94 MET A N 1
ATOM 754 C CA . MET A 1 94 ? -34.673 -8.186 26.352 1.00 93.31 94 MET A CA 1
ATOM 755 C C . MET A 1 94 ? -35.197 -7.185 27.388 1.00 93.31 94 MET A C 1
ATOM 757 O O . MET A 1 94 ? -36.393 -7.150 27.670 1.00 93.31 94 MET A O 1
ATOM 761 N N . MET A 1 95 ? -34.314 -6.371 27.959 1.00 91.88 95 MET A N 1
ATOM 762 C CA . MET A 1 95 ? -34.650 -5.337 28.949 1.00 91.88 95 MET A CA 1
ATOM 763 C C . MET A 1 95 ? -33.587 -4.237 28.956 1.00 91.88 95 MET A C 1
ATOM 765 O O . MET A 1 95 ? -32.486 -4.464 28.461 1.00 91.88 95 MET A O 1
ATOM 769 N N . HIS A 1 96 ? -33.862 -3.068 29.538 1.00 92.25 96 HIS A N 1
ATOM 770 C CA . HIS A 1 96 ? -32.822 -2.041 29.678 1.00 92.25 96 HIS A CA 1
ATOM 771 C C . HIS A 1 96 ? -31.885 -2.348 30.850 1.00 92.25 96 HIS A C 1
ATOM 773 O O . HIS A 1 96 ? -30.711 -2.632 30.631 1.00 92.25 96 HIS A O 1
ATOM 779 N N . HIS A 1 97 ? -32.400 -2.364 32.082 1.00 90.06 97 HIS A N 1
ATOM 780 C CA . HIS A 1 97 ? -31.575 -2.443 33.293 1.00 90.06 97 HIS A CA 1
ATOM 781 C C . HIS A 1 97 ? -31.080 -3.882 33.579 1.00 90.06 97 HIS A C 1
ATOM 783 O O . HIS A 1 97 ? -31.899 -4.763 33.854 1.00 90.06 97 HIS A O 1
ATOM 789 N N . PRO A 1 98 ? -29.760 -4.156 33.590 1.00 88.56 98 PRO A N 1
ATOM 790 C CA . PRO A 1 98 ? -29.214 -5.513 33.635 1.00 88.56 98 PRO A CA 1
ATOM 791 C C . PRO A 1 98 ? -29.298 -6.157 35.035 1.00 88.56 98 PRO A C 1
ATOM 793 O O . PRO A 1 98 ? -28.680 -5.665 35.981 1.00 88.56 98 PRO A O 1
ATOM 796 N N . PRO A 1 99 ? -29.947 -7.327 35.205 1.00 85.31 99 PRO A N 1
ATOM 797 C CA . PRO A 1 99 ? -29.953 -8.055 36.479 1.00 85.31 99 PRO A CA 1
ATOM 798 C C . PRO A 1 99 ? -28.615 -8.757 36.779 1.00 85.31 99 PRO A C 1
ATOM 800 O O . PRO A 1 99 ? -28.449 -9.343 37.853 1.00 85.31 99 PRO A O 1
ATOM 803 N N . PHE A 1 100 ? -27.655 -8.720 35.853 1.00 83.94 100 PHE A N 1
ATOM 804 C CA . PHE A 1 100 ? -26.332 -9.330 35.981 1.00 83.94 100 PHE A CA 1
ATOM 805 C C . PHE A 1 100 ? -25.258 -8.441 35.339 1.00 83.94 100 PHE A C 1
ATOM 807 O O . PHE A 1 100 ? -24.797 -8.748 34.248 1.00 83.94 100 PHE A O 1
ATOM 814 N N . SER A 1 101 ? -24.879 -7.365 36.033 1.00 81.06 101 SER A N 1
ATOM 815 C CA . SER A 1 101 ? -23.729 -6.508 35.705 1.00 81.06 101 SER A CA 1
ATOM 816 C C . SER A 1 101 ? -22.592 -6.712 36.722 1.00 81.06 101 SER A C 1
ATOM 818 O O . SER A 1 101 ? -22.857 -7.012 37.894 1.00 81.06 101 SER A O 1
ATOM 820 N N . ALA A 1 102 ? -21.340 -6.540 36.298 1.00 75.00 102 ALA A N 1
ATOM 821 C CA . ALA A 1 102 ? -20.169 -6.358 37.155 1.00 75.00 102 ALA A CA 1
ATOM 822 C C . ALA A 1 102 ? -19.803 -4.871 37.357 1.00 75.00 102 ALA A C 1
ATOM 824 O O . ALA A 1 102 ? -19.170 -4.551 38.373 1.00 75.00 102 ALA A O 1
ATOM 825 N N . GLY A 1 103 ? -20.216 -4.003 36.427 1.00 72.50 103 GLY A N 1
ATOM 826 C CA . GLY A 1 103 ? -20.043 -2.548 36.413 1.00 72.50 103 GLY A CA 1
ATOM 827 C C . GLY A 1 103 ? -20.872 -1.757 37.437 1.00 72.50 103 GLY A C 1
ATOM 828 O O . GLY A 1 103 ? -21.217 -2.238 38.521 1.00 72.50 103 GLY A O 1
ATOM 829 N N . PHE A 1 104 ? -21.143 -0.492 37.121 1.00 73.25 104 PHE A N 1
ATOM 830 C CA . PHE A 1 104 ? -21.694 0.510 38.039 1.00 73.25 104 PHE A CA 1
ATOM 831 C C . PHE A 1 104 ? -23.133 0.182 38.466 1.00 73.25 104 PHE A C 1
ATOM 833 O O . PHE A 1 104 ? -23.482 0.331 39.641 1.00 73.25 104 PHE A O 1
ATOM 840 N N . HIS A 1 105 ? -23.943 -0.361 37.556 1.00 77.06 105 HIS A N 1
ATOM 841 C CA . HIS A 1 105 ? -25.375 -0.611 37.762 1.00 77.06 105 HIS A CA 1
ATOM 842 C C . HIS A 1 105 ? -25.669 -2.000 38.363 1.00 77.06 105 HIS A C 1
ATOM 844 O O . HIS A 1 105 ? -26.813 -2.380 38.616 1.00 77.06 105 HIS A O 1
ATOM 850 N N . ARG A 1 106 ? -24.632 -2.764 38.729 1.00 77.00 106 ARG A N 1
ATOM 851 C CA . ARG A 1 106 ? -24.762 -4.061 39.428 1.00 77.00 106 ARG A CA 1
ATOM 852 C C . ARG A 1 106 ? -25.596 -4.018 40.717 1.00 77.00 106 ARG A C 1
ATOM 854 O O . ARG A 1 106 ? -26.101 -5.049 41.167 1.00 77.00 106 ARG A O 1
ATOM 861 N N . ALA A 1 107 ? -25.660 -2.851 41.361 1.00 78.62 107 ALA A N 1
ATOM 862 C CA . ALA A 1 107 ? -26.267 -2.667 42.675 1.00 78.62 107 ALA A CA 1
ATOM 863 C C . ALA A 1 107 ? -27.788 -2.469 42.620 1.00 78.62 107 ALA A C 1
ATOM 865 O O . ALA A 1 107 ? -28.448 -2.642 43.639 1.00 78.62 107 ALA A O 1
ATOM 866 N N . GLU A 1 108 ? -28.360 -2.123 41.467 1.00 82.88 108 GLU A N 1
ATOM 867 C CA . GLU A 1 108 ? -29.732 -1.602 41.369 1.00 82.88 108 GLU A CA 1
ATOM 868 C C . GLU A 1 108 ? -30.777 -2.633 41.784 1.00 82.88 108 GLU A C 1
ATOM 870 O O . GLU A 1 108 ? -31.523 -2.434 42.742 1.00 82.88 108 GLU A O 1
ATOM 875 N N . TRP A 1 109 ? -30.694 -3.818 41.183 1.00 84.38 109 TRP A N 1
ATOM 876 C CA . TRP A 1 109 ? -31.462 -5.004 41.558 1.00 84.38 109 TRP A CA 1
ATOM 877 C C . TRP A 1 109 ? -31.127 -5.571 42.953 1.00 84.38 109 TRP A C 1
ATOM 879 O O . TRP A 1 109 ? -31.683 -6.593 43.363 1.00 84.38 109 TRP A O 1
ATOM 889 N N . GLN A 1 110 ? -30.188 -4.950 43.672 1.00 82.12 110 GLN A N 1
ATOM 890 C CA . GLN A 1 110 ? -29.759 -5.320 45.021 1.00 82.12 110 GLN A CA 1
ATOM 891 C C . GLN A 1 110 ? -30.119 -4.261 46.079 1.00 82.12 110 GLN A C 1
ATOM 893 O O . GLN A 1 110 ? -29.978 -4.557 47.267 1.00 82.12 110 GLN A O 1
ATOM 898 N N . ARG A 1 111 ? -30.617 -3.076 45.671 1.00 79.50 111 ARG A N 1
ATOM 899 C CA . ARG A 1 111 ? -30.917 -1.919 46.543 1.00 79.50 111 ARG A CA 1
ATOM 900 C C . ARG A 1 111 ? -31.887 -2.250 47.689 1.00 79.50 111 ARG A C 1
ATOM 902 O O . ARG A 1 111 ? -31.783 -1.648 48.750 1.00 79.50 111 ARG A O 1
ATOM 909 N N . ASP A 1 112 ? -32.800 -3.208 47.507 1.00 79.25 112 ASP A N 1
ATOM 910 C CA . ASP A 1 112 ? -33.835 -3.557 48.492 1.00 79.25 112 ASP A CA 1
ATOM 911 C C . ASP A 1 112 ? -34.173 -5.074 48.507 1.00 79.25 112 ASP A C 1
ATOM 913 O O . ASP A 1 112 ? -33.925 -5.780 47.524 1.00 79.25 112 ASP A O 1
ATOM 917 N N . PRO A 1 113 ? -34.688 -5.633 49.627 1.00 80.62 113 PRO A N 1
ATOM 918 C CA . PRO A 1 113 ? -35.237 -6.994 49.692 1.00 80.62 113 PRO A CA 1
ATOM 919 C C . PRO A 1 113 ? -36.177 -7.392 48.544 1.00 80.62 113 PRO A C 1
ATOM 921 O O . PRO A 1 113 ? -35.976 -8.456 47.955 1.00 80.62 113 PRO A O 1
ATOM 924 N N . VAL A 1 114 ? -37.159 -6.554 48.202 1.00 79.88 114 VAL A N 1
ATOM 925 C CA . VAL A 1 114 ? -38.223 -6.907 47.247 1.00 79.88 114 VAL A CA 1
ATOM 926 C C . VAL A 1 114 ? -37.666 -7.062 45.828 1.00 79.88 114 VAL A C 1
ATOM 928 O O . VAL A 1 114 ? -37.967 -8.048 45.153 1.00 79.88 114 VAL A O 1
ATOM 931 N N . LEU A 1 115 ? -36.780 -6.164 45.385 1.00 80.62 115 LEU A N 1
ATOM 932 C CA . LEU A 1 115 ? -36.096 -6.306 44.090 1.00 80.62 115 LEU A CA 1
ATOM 933 C C . LEU A 1 115 ? -35.197 -7.553 44.028 1.00 80.62 115 LEU A C 1
ATOM 935 O O . LEU A 1 115 ? -35.168 -8.238 43.001 1.00 80.62 115 LEU A O 1
ATOM 939 N N . ARG A 1 116 ? -34.520 -7.908 45.129 1.00 84.81 116 ARG A N 1
ATOM 940 C CA . ARG A 1 116 ? -33.680 -9.120 45.202 1.00 84.81 116 ARG A CA 1
ATOM 941 C C . ARG A 1 116 ? -34.498 -10.405 45.089 1.00 84.81 116 ARG A C 1
ATOM 943 O O . ARG A 1 116 ? -34.089 -11.321 44.373 1.00 84.81 116 ARG A O 1
ATOM 950 N N . GLU A 1 117 ? -35.647 -10.470 45.756 1.00 84.00 117 GLU A N 1
ATOM 951 C CA . GLU A 1 117 ? -36.565 -11.609 45.664 1.00 84.00 117 GLU A CA 1
ATOM 952 C C . GLU A 1 117 ? -37.157 -11.743 44.256 1.00 84.00 117 GLU A C 1
ATOM 954 O O . GLU A 1 117 ? -37.108 -12.823 43.660 1.00 84.00 117 GLU A O 1
ATOM 959 N N . ARG A 1 118 ? -37.648 -10.638 43.686 1.00 81.44 118 ARG A N 1
ATOM 960 C CA . ARG A 1 118 ? -38.226 -10.591 42.334 1.00 81.44 118 ARG A CA 1
ATOM 961 C C . ARG A 1 118 ? -37.224 -10.997 41.262 1.00 81.44 118 ARG A C 1
ATOM 963 O O . ARG A 1 118 ? -37.543 -11.824 40.408 1.00 81.44 118 ARG A O 1
ATOM 970 N N . ARG A 1 119 ? -35.982 -10.517 41.361 1.00 85.69 119 ARG A N 1
ATOM 971 C CA . ARG A 1 119 ? -34.865 -10.987 40.532 1.00 85.69 119 ARG A CA 1
ATOM 972 C C . ARG A 1 119 ? -34.657 -12.493 40.672 1.00 85.69 119 ARG A C 1
ATOM 974 O O . ARG A 1 119 ? -34.503 -13.171 39.664 1.00 85.69 119 ARG A O 1
ATOM 981 N N . ALA A 1 120 ? -34.683 -13.040 41.887 1.00 84.31 120 ALA A N 1
ATOM 982 C CA . ALA A 1 120 ? -34.554 -14.482 42.088 1.00 84.31 120 ALA A CA 1
ATOM 983 C C . ALA A 1 120 ? -35.746 -15.275 41.506 1.00 84.31 120 ALA A C 1
ATOM 985 O O . ALA A 1 120 ? -35.534 -16.361 40.970 1.00 84.31 120 ALA A O 1
ATOM 986 N N . ARG A 1 121 ? -36.975 -14.736 41.552 1.00 82.75 121 ARG A N 1
ATOM 987 C CA . ARG A 1 121 ? -38.165 -15.308 40.889 1.00 82.75 121 ARG A CA 1
ATOM 988 C C . ARG A 1 121 ? -38.011 -15.322 39.367 1.00 82.75 121 ARG A C 1
ATOM 990 O O . ARG A 1 121 ? -38.207 -16.373 38.766 1.00 82.75 121 ARG A O 1
ATOM 997 N N . MET A 1 122 ? -37.608 -14.200 38.766 1.00 84.56 122 MET A N 1
ATOM 998 C CA . MET A 1 122 ? -37.315 -14.113 37.331 1.00 84.56 122 MET A CA 1
ATOM 999 C C . MET A 1 122 ? -36.250 -15.138 36.930 1.00 84.56 122 MET A C 1
ATOM 1001 O O . MET A 1 122 ? -36.470 -15.925 36.021 1.00 84.56 122 MET A O 1
ATOM 1005 N N . VAL A 1 123 ? -35.120 -15.180 37.638 1.00 84.69 123 VAL A N 1
ATOM 1006 C CA . VAL A 1 123 ? -33.988 -16.060 37.305 1.00 84.69 123 VAL A CA 1
ATOM 1007 C C . VAL A 1 123 ? -34.337 -17.546 37.433 1.00 84.69 123 VAL A C 1
ATOM 1009 O O . VAL A 1 123 ? -33.856 -18.329 36.618 1.00 84.69 123 VAL A O 1
ATOM 1012 N N . ARG A 1 124 ? -35.208 -17.935 38.379 1.00 83.06 124 ARG A N 1
ATOM 1013 C CA . ARG A 1 124 ? -35.787 -19.291 38.409 1.00 83.06 124 ARG A CA 1
ATOM 1014 C C . ARG A 1 124 ? -36.604 -19.573 37.150 1.00 83.06 124 ARG A C 1
ATOM 1016 O O . ARG A 1 124 ? -36.302 -20.532 36.464 1.00 83.06 124 ARG A O 1
ATOM 1023 N N . ALA A 1 125 ? -37.512 -18.680 36.759 1.00 78.88 125 ALA A N 1
ATOM 1024 C CA . ALA A 1 125 ? -38.306 -18.857 35.540 1.00 78.88 125 ALA A CA 1
ATOM 1025 C C . ALA A 1 125 ? -37.458 -18.952 34.251 1.00 78.88 125 ALA A C 1
ATOM 1027 O O . ALA A 1 125 ? -37.805 -19.708 33.345 1.00 78.88 125 ALA A O 1
ATOM 1028 N N . LEU A 1 126 ? -36.333 -18.223 34.171 1.00 81.81 126 LEU A N 1
ATOM 1029 C CA . LEU A 1 126 ? -35.376 -18.364 33.063 1.00 81.81 126 LEU A CA 1
ATOM 1030 C C . LEU A 1 126 ? -34.670 -19.737 33.079 1.00 81.81 126 LEU A C 1
ATOM 1032 O O . LEU A 1 126 ? -34.391 -20.294 32.018 1.00 81.81 126 LEU A O 1
ATOM 1036 N N . HIS A 1 127 ? -34.380 -20.281 34.266 1.00 82.25 127 HIS A N 1
ATOM 1037 C CA . HIS A 1 127 ? -33.774 -21.605 34.447 1.00 82.25 127 HIS A CA 1
ATOM 1038 C C . HIS A 1 127 ? -34.766 -22.737 34.140 1.00 82.25 127 HIS A C 1
ATOM 1040 O O . HIS A 1 127 ? -34.455 -23.581 33.301 1.00 82.25 127 HIS A O 1
ATOM 1046 N N . ASP A 1 128 ? -35.966 -22.701 34.726 1.00 77.38 128 ASP A N 1
ATOM 1047 C CA . ASP A 1 128 ? -37.040 -23.694 34.553 1.00 77.38 128 ASP A CA 1
ATOM 1048 C C . ASP A 1 128 ? -37.369 -23.926 33.064 1.00 77.38 128 ASP A C 1
ATOM 1050 O O . ASP A 1 128 ? -37.558 -25.058 32.617 1.00 77.38 128 ASP A O 1
ATOM 1054 N N . ALA A 1 129 ? -37.385 -22.845 32.276 1.00 73.56 129 ALA A N 1
ATOM 1055 C CA . ALA A 1 129 ? -37.648 -22.865 30.837 1.00 73.56 129 ALA A CA 1
ATOM 1056 C C . ALA A 1 129 ? -36.386 -22.957 29.955 1.00 73.56 129 ALA A C 1
ATOM 1058 O O . ALA A 1 129 ? -36.468 -22.793 28.737 1.00 73.56 129 ALA A O 1
ATOM 1059 N N . LYS A 1 130 ? -35.215 -23.221 30.552 1.00 74.62 130 LYS A N 1
ATOM 1060 C CA . LYS A 1 130 ? -33.932 -23.474 29.866 1.00 74.62 130 LYS A CA 1
ATOM 1061 C C . LYS A 1 130 ? -33.545 -22.366 28.874 1.00 74.62 130 LYS A C 1
ATOM 1063 O O . LYS A 1 130 ? -33.057 -22.632 27.774 1.00 74.62 130 LYS A O 1
ATOM 1068 N N . ILE A 1 131 ? -33.783 -21.113 29.267 1.00 65.19 131 ILE A N 1
ATOM 1069 C CA . ILE A 1 131 ? -33.655 -19.934 28.405 1.00 65.19 131 ILE A CA 1
ATOM 1070 C C . ILE A 1 131 ? -32.200 -19.692 28.002 1.00 65.19 131 ILE A C 1
ATOM 1072 O O . ILE A 1 131 ? -31.302 -19.594 28.837 1.00 65.19 131 ILE A O 1
ATOM 1076 N N . ALA A 1 132 ? -31.984 -19.559 26.693 1.00 66.62 132 ALA A N 1
ATOM 1077 C CA . ALA A 1 132 ? -30.651 -19.492 26.111 1.00 66.62 132 ALA A CA 1
ATOM 1078 C C . ALA A 1 132 ? -29.974 -18.126 26.303 1.00 66.62 132 ALA A C 1
ATOM 1080 O O . ALA A 1 132 ? -28.771 -18.074 26.567 1.00 66.62 132 ALA A O 1
ATOM 1081 N N . ILE A 1 133 ? -30.714 -17.020 26.132 1.00 88.25 133 ILE A N 1
ATOM 1082 C CA . ILE A 1 133 ? -30.142 -15.665 26.084 1.00 88.25 133 ILE A CA 1
ATOM 1083 C C . ILE A 1 133 ? -31.016 -14.647 26.833 1.00 88.25 133 ILE A C 1
ATOM 1085 O O . ILE A 1 133 ? -32.218 -14.531 26.594 1.00 88.25 133 ILE A O 1
ATOM 1089 N N . LEU A 1 134 ? -30.364 -13.843 27.673 1.00 90.94 134 LEU A N 1
ATOM 1090 C CA . LEU A 1 134 ? -30.861 -12.575 28.204 1.00 90.94 134 LEU A CA 1
ATOM 1091 C C . LEU A 1 134 ? -29.987 -11.434 27.661 1.00 90.94 134 LEU A C 1
ATOM 1093 O O . LEU A 1 134 ? -28.784 -11.400 27.925 1.00 90.94 134 LEU A O 1
ATOM 1097 N N . ALA A 1 135 ? -30.587 -10.506 26.919 1.00 92.12 135 ALA A N 1
ATOM 1098 C CA . ALA A 1 135 ? -29.950 -9.289 26.425 1.00 92.12 135 ALA A CA 1
ATOM 1099 C C . ALA A 1 135 ? -30.311 -8.081 27.309 1.00 92.12 135 ALA A C 1
ATOM 1101 O O . ALA A 1 135 ? -31.451 -7.959 27.772 1.00 92.12 135 ALA A O 1
ATOM 1102 N N . SER A 1 136 ? -29.357 -7.180 27.557 1.00 91.50 136 SER A N 1
ATOM 1103 C CA . SER A 1 136 ? -29.592 -5.960 28.343 1.00 91.50 136 SER A CA 1
ATOM 1104 C C . SER A 1 136 ? -28.755 -4.756 27.897 1.00 91.50 136 SER A C 1
ATOM 1106 O O . SER A 1 136 ? -27.720 -4.917 27.248 1.00 91.50 136 SER A O 1
ATOM 1108 N N . GLY A 1 137 ? -29.210 -3.556 28.259 1.00 87.69 137 GLY A N 1
ATOM 1109 C CA . GLY A 1 137 ? -28.534 -2.277 28.031 1.00 87.69 137 GLY A CA 1
ATOM 1110 C C . GLY A 1 137 ? -28.111 -1.613 29.346 1.00 87.69 137 GLY A C 1
ATOM 1111 O O . GLY A 1 137 ? -27.487 -2.261 30.188 1.00 87.69 137 GLY A O 1
ATOM 1112 N N . HIS A 1 138 ? -28.477 -0.333 29.493 1.00 88.94 138 HIS A N 1
ATOM 1113 C CA . HIS A 1 138 ? -28.232 0.592 30.616 1.00 88.94 138 HIS A CA 1
ATOM 1114 C C . HIS A 1 138 ? -26.766 0.800 31.035 1.00 88.94 138 HIS A C 1
ATOM 1116 O O . HIS A 1 138 ? -26.277 1.923 30.998 1.00 88.94 138 HIS A O 1
ATOM 1122 N N . GLU A 1 139 ? -26.031 -0.256 31.376 1.00 85.06 139 GLU A N 1
ATOM 1123 C CA . GLU A 1 139 ? -24.593 -0.175 31.624 1.00 85.06 139 GLU A CA 1
ATOM 1124 C C . GLU A 1 139 ? -23.867 0.197 30.323 1.00 85.06 139 GLU A C 1
ATOM 1126 O O . GLU A 1 139 ? -23.995 -0.481 29.295 1.00 85.06 139 GLU A O 1
ATOM 1131 N N . HIS A 1 140 ? -23.039 1.239 30.357 1.00 86.88 140 HIS A N 1
ATOM 1132 C CA . HIS A 1 140 ? -22.200 1.615 29.221 1.00 86.88 140 HIS A CA 1
ATOM 1133 C C . HIS A 1 140 ? -20.957 0.712 29.124 1.00 86.88 140 HIS A C 1
ATOM 1135 O O . HIS A 1 140 ? -19.830 1.181 29.027 1.00 86.88 140 HIS A O 1
ATOM 1141 N N . ALA A 1 141 ? -21.144 -0.605 29.142 1.00 80.38 141 ALA A N 1
ATOM 1142 C CA . ALA A 1 141 ? -20.077 -1.590 29.013 1.00 80.38 141 ALA A CA 1
ATOM 1143 C C . ALA A 1 141 ? -20.556 -2.814 28.228 1.00 80.38 141 ALA A C 1
ATOM 1145 O O . ALA A 1 141 ? -21.736 -3.168 28.259 1.00 80.38 141 ALA A O 1
ATOM 1146 N N . TYR A 1 142 ? -19.630 -3.476 27.532 1.00 84.38 142 TYR A N 1
ATOM 1147 C CA . TYR A 1 142 ? -19.897 -4.794 26.967 1.00 84.38 142 TYR A CA 1
ATOM 1148 C C . TYR A 1 142 ? -19.528 -5.868 27.991 1.00 84.38 142 TYR A C 1
ATOM 1150 O O . TYR A 1 142 ? -18.348 -6.119 28.236 1.00 84.38 142 TYR A O 1
ATOM 1158 N N . GLU A 1 143 ? -20.536 -6.529 28.553 1.00 82.94 143 GLU A N 1
ATOM 1159 C CA . GLU A 1 143 ? -20.351 -7.700 29.410 1.00 82.94 143 GLU A CA 1
ATOM 1160 C C . GLU A 1 143 ? -21.009 -8.936 28.791 1.00 82.94 143 GLU A C 1
ATOM 1162 O O . GLU A 1 143 ? -22.055 -8.866 28.142 1.00 82.94 143 GLU A O 1
ATOM 1167 N N . ARG A 1 144 ? -20.414 -10.106 29.035 1.00 85.12 144 ARG A N 1
ATOM 1168 C CA . ARG A 1 144 ? -21.039 -11.400 28.759 1.00 85.12 144 ARG A CA 1
ATOM 1169 C C . ARG A 1 144 ? -20.753 -12.351 29.910 1.00 85.12 144 ARG A C 1
ATOM 1171 O O . ARG A 1 144 ? -19.600 -12.735 30.102 1.00 85.12 144 ARG A O 1
ATOM 1178 N N . ALA A 1 145 ? -21.792 -12.781 30.620 1.00 81.12 145 ALA A N 1
ATOM 1179 C CA . ALA A 1 145 ? -21.674 -13.800 31.657 1.00 81.12 145 ALA A CA 1
ATOM 1180 C C . ALA A 1 145 ? -22.375 -15.105 31.251 1.00 81.12 145 ALA A C 1
ATOM 1182 O O . ALA A 1 145 ? -23.175 -15.170 30.314 1.00 81.12 145 ALA A O 1
ATOM 1183 N N . LEU A 1 146 ? -22.022 -16.171 31.964 1.00 83.25 146 LEU A N 1
ATOM 1184 C CA . LEU A 1 146 ? -22.605 -17.500 31.835 1.00 83.25 146 LEU A CA 1
ATOM 1185 C C . LEU A 1 146 ? -23.064 -17.927 33.225 1.00 83.25 146 LEU A C 1
ATOM 1187 O O . LEU A 1 146 ? -22.232 -18.113 34.115 1.00 83.25 146 LEU A O 1
ATOM 1191 N N . LEU A 1 147 ? -24.372 -18.074 33.414 1.00 82.62 147 LEU A N 1
ATOM 1192 C CA . LEU A 1 147 ? -24.924 -18.701 34.608 1.00 82.62 147 LEU A CA 1
ATOM 1193 C C . LEU A 1 147 ? -25.174 -20.173 34.298 1.00 82.62 147 LEU A C 1
ATOM 1195 O O . LEU A 1 147 ? -25.954 -20.500 33.409 1.00 82.62 147 LEU A O 1
ATOM 1199 N N . THR A 1 148 ? -24.468 -21.048 35.008 1.00 80.81 148 THR A N 1
ATOM 1200 C CA . THR A 1 148 ? -24.450 -22.493 34.764 1.00 80.81 148 THR A CA 1
ATOM 1201 C C . THR A 1 148 ? -25.117 -23.238 35.914 1.00 80.81 148 THR A C 1
ATOM 1203 O O . THR A 1 148 ? -24.616 -23.211 37.042 1.00 80.81 148 THR A O 1
ATOM 1206 N N . TRP A 1 149 ? -26.197 -23.944 35.607 1.00 81.50 149 TRP A N 1
ATOM 1207 C CA . TRP A 1 149 ? -26.789 -24.986 36.443 1.00 81.50 149 TRP A CA 1
ATOM 1208 C C . TRP A 1 149 ? -26.307 -26.365 35.948 1.00 81.50 149 TRP A C 1
ATOM 1210 O O . TRP A 1 149 ? -25.685 -26.441 34.885 1.00 81.50 149 TRP A O 1
ATOM 1220 N N . PRO A 1 150 ? -26.552 -27.469 36.679 1.00 81.75 150 PRO A N 1
ATOM 1221 C CA . PRO A 1 150 ? -26.190 -28.813 36.214 1.00 81.75 150 PRO A CA 1
ATOM 1222 C C . PRO A 1 150 ? -26.888 -29.237 34.909 1.00 81.75 150 PRO A C 1
ATOM 1224 O O . PRO A 1 150 ? -26.387 -30.111 34.208 1.00 81.75 150 PRO A O 1
ATOM 1227 N N . ASP A 1 151 ? -28.035 -28.631 34.598 1.00 83.31 151 ASP A N 1
ATOM 1228 C CA . ASP A 1 151 ? -28.972 -29.022 33.540 1.00 83.31 151 ASP A CA 1
ATOM 1229 C C . ASP A 1 151 ? -29.225 -27.934 32.473 1.00 83.31 151 ASP A C 1
ATOM 1231 O O . ASP A 1 151 ? -29.870 -28.209 31.459 1.00 83.31 151 ASP A O 1
ATOM 1235 N N . ALA A 1 152 ? -28.735 -26.706 32.686 1.00 81.44 152 ALA A N 1
ATOM 1236 C CA . ALA A 1 152 ? -28.994 -25.549 31.825 1.00 81.44 152 ALA A CA 1
ATOM 1237 C C . ALA A 1 152 ? -27.905 -24.463 31.929 1.00 81.44 152 ALA A C 1
ATOM 1239 O O . ALA A 1 152 ? -27.198 -24.351 32.933 1.00 81.44 152 ALA A O 1
ATOM 1240 N N . VAL A 1 153 ? -27.806 -23.608 30.903 1.00 83.25 153 VAL A N 1
ATOM 1241 C CA . VAL A 1 153 ? -26.917 -22.435 30.887 1.00 83.25 153 VAL A CA 1
ATOM 1242 C C . VAL A 1 153 ? -27.660 -21.217 30.342 1.00 83.25 153 VAL A C 1
ATOM 1244 O O . VAL A 1 153 ? -28.059 -21.219 29.181 1.00 83.25 153 VAL A O 1
ATOM 1247 N N . LEU A 1 154 ? -27.769 -20.160 31.150 1.00 86.00 154 LEU A N 1
ATOM 1248 C CA . LEU A 1 154 ? -28.241 -18.846 30.709 1.00 86.00 154 LEU A CA 1
ATOM 1249 C C . LEU A 1 154 ? -27.040 -17.999 30.277 1.00 86.00 154 LEU A C 1
ATOM 1251 O O . LEU A 1 154 ? -26.134 -17.738 31.076 1.00 86.00 154 LEU A O 1
ATOM 1255 N N . ILE A 1 155 ? -27.043 -17.535 29.027 1.00 88.81 155 ILE A N 1
ATOM 1256 C CA . ILE A 1 155 ? -26.076 -16.550 28.536 1.00 88.81 155 ILE A CA 1
ATOM 1257 C C . ILE A 1 155 ? -26.652 -15.156 28.790 1.00 88.81 155 ILE A C 1
ATOM 1259 O O . ILE A 1 155 ? -27.706 -14.821 28.252 1.00 88.81 155 ILE A O 1
ATOM 1263 N N . THR A 1 156 ? -25.960 -14.321 29.563 1.00 88.88 156 THR A N 1
ATOM 1264 C CA . THR A 1 156 ? -26.305 -12.896 29.671 1.00 88.88 156 THR A CA 1
ATOM 1265 C C . THR A 1 156 ? -25.388 -12.088 28.759 1.00 88.88 156 THR A C 1
ATOM 1267 O O . THR A 1 156 ? -24.191 -12.372 28.664 1.00 88.88 156 THR A O 1
ATOM 1270 N N . ILE A 1 157 ? -25.948 -11.115 28.044 1.00 89.81 157 ILE A N 1
ATOM 1271 C CA . ILE A 1 157 ? -25.225 -10.249 27.109 1.00 89.81 157 ILE A CA 1
ATOM 1272 C C . ILE A 1 157 ? -25.656 -8.810 27.369 1.00 89.81 157 ILE A C 1
ATOM 1274 O O . ILE A 1 157 ? -26.821 -8.468 27.185 1.00 89.81 157 ILE A O 1
ATOM 1278 N N . MET A 1 158 ? -24.712 -7.963 27.755 1.00 88.50 158 MET A N 1
ATOM 1279 C CA . MET A 1 158 ? -24.919 -6.527 27.890 1.00 88.50 158 MET A CA 1
ATOM 1280 C C . MET A 1 158 ? -24.300 -5.837 26.681 1.00 88.50 158 MET A C 1
ATOM 1282 O O . MET A 1 158 ? -23.114 -6.004 26.402 1.00 88.50 158 MET A O 1
ATOM 1286 N N . THR A 1 159 ? -25.116 -5.128 25.905 1.00 79.25 159 THR A N 1
ATOM 1287 C CA . THR A 1 159 ? -24.741 -4.670 24.555 1.00 79.25 159 THR A CA 1
ATOM 1288 C C . THR A 1 159 ? -23.986 -3.338 24.529 1.00 79.25 159 THR A C 1
ATOM 1290 O O . THR A 1 159 ? -23.639 -2.864 23.447 1.00 79.25 159 THR A O 1
ATOM 1293 N N . GLY A 1 160 ? -23.718 -2.740 25.693 1.00 69.19 160 GLY A N 1
ATOM 1294 C CA . GLY A 1 160 ? -23.223 -1.370 25.827 1.00 69.19 160 GLY A CA 1
ATOM 1295 C C . GLY A 1 160 ? -24.307 -0.313 25.586 1.00 69.19 160 GLY A C 1
ATOM 1296 O O . GLY A 1 160 ? -25.418 -0.618 25.146 1.00 69.19 160 GLY A O 1
ATOM 1297 N N . GLY A 1 161 ? -23.966 0.949 25.864 1.00 66.25 161 GLY A N 1
ATOM 1298 C CA . GLY A 1 161 ? -24.887 2.096 25.921 1.00 66.25 161 GLY A CA 1
ATOM 1299 C C . GLY A 1 161 ? -25.401 2.626 24.576 1.00 66.25 161 GLY A C 1
ATOM 1300 O O . GLY A 1 161 ? -25.403 3.832 24.362 1.00 66.25 161 GLY A O 1
ATOM 1301 N N . GLY A 1 162 ? -25.756 1.760 23.621 1.00 64.25 162 GLY A N 1
ATOM 1302 C CA . GLY A 1 162 ? -26.436 2.139 22.367 1.00 64.25 162 GLY A CA 1
ATOM 1303 C C . GLY A 1 162 ? -25.657 3.036 21.387 1.00 64.25 162 GLY A C 1
ATOM 1304 O O . GLY A 1 162 ? -26.187 3.386 20.337 1.00 64.25 162 GLY A O 1
ATOM 1305 N N . GLY A 1 163 ? -24.409 3.397 21.699 1.00 62.22 163 GLY A N 1
ATOM 1306 C CA . GLY A 1 163 ? -23.612 4.396 20.976 1.00 62.22 163 GLY A CA 1
ATOM 1307 C C . GLY A 1 163 ? -22.998 5.468 21.885 1.00 62.22 163 GLY A C 1
ATOM 1308 O O . GLY A 1 163 ? -22.078 6.164 21.458 1.00 62.22 163 GLY A O 1
ATOM 1309 N N . ALA A 1 164 ? -23.447 5.568 23.140 1.00 65.56 164 ALA A N 1
ATOM 1310 C CA . ALA A 1 164 ? -22.808 6.387 24.164 1.00 65.56 164 ALA A CA 1
ATOM 1311 C C . ALA A 1 164 ? -21.375 5.897 24.487 1.00 65.56 164 ALA A C 1
ATOM 1313 O O . ALA A 1 164 ? -21.074 4.711 24.303 1.00 65.56 164 ALA A O 1
ATOM 1314 N N . PRO A 1 165 ? -20.485 6.778 24.990 1.00 70.62 165 PRO A N 1
ATOM 1315 C CA . PRO A 1 165 ? -19.139 6.396 25.411 1.00 70.62 165 PRO A CA 1
ATOM 1316 C C . PRO A 1 165 ? -19.167 5.299 26.478 1.00 70.62 165 PRO A C 1
ATOM 1318 O O . PRO A 1 165 ? -19.910 5.401 27.457 1.00 70.62 165 PRO A O 1
ATOM 1321 N N . LEU A 1 166 ? -18.342 4.266 26.288 1.00 75.31 166 LEU A N 1
ATOM 1322 C CA . LEU A 1 166 ? -18.234 3.161 27.236 1.00 75.31 166 LEU A CA 1
ATOM 1323 C C . LEU A 1 166 ? -17.443 3.572 28.488 1.00 75.31 166 LEU A C 1
ATOM 1325 O O . LEU A 1 166 ? -16.538 4.401 28.418 1.00 75.31 166 LEU A O 1
ATOM 1329 N N . HIS A 1 167 ? -17.790 2.984 29.630 1.00 70.31 167 HIS A N 1
ATOM 1330 C CA . HIS A 1 167 ? -17.102 3.157 30.904 1.00 70.31 167 HIS A CA 1
ATOM 1331 C C . HIS A 1 167 ? -15.947 2.159 31.064 1.00 70.31 167 HIS A C 1
ATOM 1333 O O . HIS A 1 167 ? -16.055 0.996 30.670 1.00 70.31 167 HIS A O 1
ATOM 1339 N N . ASP A 1 168 ? -14.880 2.591 31.740 1.00 62.72 168 ASP A N 1
ATOM 1340 C CA . ASP A 1 168 ? -13.801 1.714 32.202 1.00 62.72 168 ASP A CA 1
ATOM 1341 C C . ASP A 1 168 ? -14.292 0.824 33.360 1.00 62.72 168 ASP A C 1
ATOM 1343 O O . ASP A 1 168 ? -14.169 1.165 34.540 1.00 62.72 168 ASP A O 1
ATOM 1347 N N . VAL A 1 169 ? -14.875 -0.332 33.032 1.00 55.75 169 VAL A N 1
ATOM 1348 C CA . VAL A 1 169 ? -15.247 -1.346 34.030 1.00 55.75 169 VAL A CA 1
ATOM 1349 C C . VAL A 1 169 ? -13.988 -2.108 34.475 1.00 55.75 169 VAL A C 1
ATOM 1351 O O . VAL A 1 169 ? -13.266 -2.641 33.627 1.00 55.75 169 VAL A O 1
ATOM 1354 N N . PRO A 1 170 ? -13.688 -2.192 35.789 1.00 51.31 170 PRO A N 1
ATOM 1355 C CA . PRO A 1 170 ? -12.517 -2.915 36.280 1.00 51.31 170 PRO A CA 1
ATOM 1356 C C . PRO A 1 170 ? -12.613 -4.417 35.958 1.00 51.31 170 PRO A C 1
ATOM 1358 O O . PRO A 1 170 ? -13.713 -4.973 35.953 1.00 51.31 170 PRO A O 1
ATOM 1361 N N . PRO A 1 171 ? -11.480 -5.110 35.729 1.00 49.53 171 PRO A N 1
ATOM 1362 C CA . PRO A 1 171 ? -11.478 -6.484 35.238 1.00 49.53 171 PRO A CA 1
ATOM 1363 C C . PRO A 1 171 ? -12.229 -7.432 36.180 1.00 49.53 171 PRO A C 1
ATOM 1365 O O . PRO A 1 171 ? -11.833 -7.644 37.330 1.00 49.53 171 PRO A O 1
ATOM 1368 N N . THR A 1 172 ? -13.306 -8.032 35.669 1.00 48.03 172 THR A N 1
ATOM 1369 C CA . THR A 1 172 ? -14.146 -8.977 36.406 1.00 48.03 172 THR A CA 1
ATOM 1370 C C . THR A 1 172 ? -13.301 -10.150 36.916 1.00 48.03 172 THR A C 1
ATOM 1372 O O . THR A 1 172 ? -12.584 -10.768 36.122 1.00 48.03 172 THR A O 1
ATOM 1375 N N . PRO A 1 173 ? -13.377 -10.523 38.210 1.00 46.56 173 PRO A N 1
ATOM 1376 C CA . PRO A 1 173 ? -12.672 -11.694 38.717 1.00 46.56 173 PRO A CA 1
ATOM 1377 C C . PRO A 1 173 ? -13.027 -12.942 37.901 1.00 46.56 173 PRO A C 1
ATOM 1379 O O . PRO A 1 173 ? -14.204 -13.277 37.763 1.00 46.56 173 PRO A O 1
ATOM 1382 N N . ALA A 1 174 ? -12.010 -13.653 37.397 1.00 42.78 174 ALA A N 1
ATOM 1383 C CA . ALA A 1 174 ? -12.162 -14.745 36.422 1.00 42.78 174 ALA A CA 1
ATOM 1384 C C . ALA A 1 174 ? -13.119 -15.876 36.864 1.00 42.78 174 ALA A C 1
ATOM 1386 O O . ALA A 1 174 ? -13.631 -16.624 36.032 1.00 42.78 174 ALA A O 1
ATOM 1387 N N . ARG A 1 175 ? -13.395 -15.974 38.171 1.00 40.97 175 ARG A N 1
ATOM 1388 C CA . ARG A 1 175 ? -14.630 -16.551 38.713 1.00 40.97 175 ARG A CA 1
ATOM 1389 C C . ARG A 1 175 ? -15.155 -15.688 39.862 1.00 40.97 175 ARG A C 1
ATOM 1391 O O . ARG A 1 175 ? -14.707 -15.842 40.997 1.00 40.97 175 ARG A O 1
ATOM 1398 N N . VAL A 1 176 ? -16.165 -14.858 39.609 1.00 42.78 176 VAL A N 1
ATOM 1399 C CA . VAL A 1 176 ? -17.079 -14.435 40.681 1.00 42.78 176 VAL A CA 1
ATOM 1400 C C . VAL A 1 176 ? -17.991 -15.620 40.978 1.00 42.78 176 VAL A C 1
ATOM 1402 O O . VAL A 1 176 ? -18.896 -15.929 40.205 1.00 42.78 176 VAL A O 1
ATOM 1405 N N . GLN A 1 177 ? -17.754 -16.308 42.094 1.00 35.94 177 GLN A N 1
ATOM 1406 C CA . GLN A 1 177 ? -18.703 -17.302 42.582 1.00 35.94 177 GLN A CA 1
ATOM 1407 C C . GLN A 1 177 ? -19.941 -16.559 43.095 1.00 35.94 177 GLN A C 1
ATOM 1409 O O . GLN A 1 177 ? -19.983 -16.140 44.253 1.00 35.94 177 GLN A O 1
ATOM 1414 N N . LEU A 1 178 ? -20.946 -16.397 42.226 1.00 37.53 178 LEU A N 1
ATOM 1415 C CA . LEU A 1 178 ? -22.301 -16.028 42.625 1.00 37.53 178 LEU A CA 1
ATOM 1416 C C . LEU A 1 178 ? -22.802 -17.102 43.592 1.00 37.53 178 LEU A C 1
ATOM 1418 O O . LEU A 1 178 ? -23.345 -18.125 43.177 1.00 37.53 178 LEU A O 1
ATOM 1422 N N . ARG A 1 179 ? -22.589 -16.890 44.894 1.00 31.67 179 ARG A N 1
ATOM 1423 C CA . ARG A 1 179 ? -23.245 -17.693 45.920 1.00 31.67 179 ARG A CA 1
ATOM 1424 C C . ARG A 1 179 ? -24.747 -17.542 45.686 1.00 31.67 179 ARG A C 1
ATOM 1426 O O . ARG A 1 179 ? -25.225 -16.404 45.700 1.00 31.67 179 ARG A O 1
ATOM 1433 N N . PRO A 1 180 ? -25.505 -18.637 45.510 1.00 36.19 180 PRO A N 1
ATOM 1434 C CA . PRO A 1 180 ? -26.936 -18.565 45.718 1.00 36.19 180 PRO A CA 1
ATOM 1435 C C . PRO A 1 180 ? -27.131 -17.990 47.121 1.00 36.19 180 PRO A C 1
ATOM 1437 O O . PRO A 1 180 ? -26.551 -18.506 48.081 1.00 36.19 180 PRO A O 1
ATOM 1440 N N . HIS A 1 181 ? -27.902 -16.910 47.252 1.00 34.03 181 HIS A N 1
ATOM 1441 C CA . HIS A 1 181 ? -28.403 -16.526 48.565 1.00 34.03 181 HIS A CA 1
ATOM 1442 C C . HIS A 1 181 ? -29.332 -17.657 49.000 1.00 34.03 181 HIS A C 1
ATOM 1444 O O . HIS A 1 181 ? -30.463 -17.752 48.529 1.00 34.03 181 HIS A O 1
ATOM 1450 N N . ALA A 1 182 ? -28.785 -18.573 49.804 1.00 26.08 182 ALA A N 1
ATOM 1451 C CA . ALA A 1 182 ? -29.487 -19.763 50.249 1.00 26.08 182 ALA A CA 1
ATOM 1452 C C . ALA A 1 182 ? -30.804 -19.349 50.923 1.00 26.08 182 ALA A C 1
ATOM 1454 O O . ALA A 1 182 ? -30.819 -18.350 51.652 1.00 26.08 182 ALA A O 1
ATOM 1455 N N . PRO A 1 183 ? -31.908 -20.075 50.676 1.00 30.33 183 PRO A N 1
ATOM 1456 C CA . PRO A 1 183 ? -33.197 -19.707 51.235 1.00 30.33 183 PRO A CA 1
ATOM 1457 C C . PRO A 1 183 ? -33.110 -19.719 52.764 1.00 30.33 183 PRO A C 1
ATOM 1459 O O . PRO A 1 183 ? -32.538 -20.636 53.358 1.00 30.33 183 PRO A O 1
ATOM 1462 N N . VAL A 1 184 ? -33.679 -18.699 53.412 1.00 24.50 184 VAL A N 1
ATOM 1463 C CA . VAL A 1 184 ? -33.689 -18.578 54.878 1.00 24.50 184 VAL A CA 1
ATOM 1464 C C . VAL A 1 184 ? -34.747 -19.523 55.459 1.00 24.50 184 VAL A C 1
ATOM 1466 O O . VAL A 1 184 ? -35.775 -19.107 55.983 1.00 24.50 184 VAL A O 1
ATOM 1469 N N . VAL A 1 185 ? -34.483 -20.827 55.371 1.00 25.08 185 VAL A N 1
ATOM 1470 C CA . VAL A 1 185 ? -35.270 -21.873 56.030 1.00 25.08 185 VAL A CA 1
ATOM 1471 C C . VAL A 1 185 ? -34.595 -22.210 57.357 1.00 25.08 185 VAL A C 1
ATOM 1473 O O . VAL A 1 185 ? -33.662 -23.008 57.440 1.00 25.08 185 VAL A O 1
ATOM 1476 N N . ARG A 1 186 ? -35.063 -21.578 58.436 1.00 23.95 186 ARG A N 1
ATOM 1477 C CA . ARG A 1 186 ? -34.682 -21.967 59.800 1.00 23.95 186 ARG A CA 1
ATOM 1478 C C . ARG A 1 186 ? -35.322 -23.319 60.148 1.00 23.95 186 ARG A C 1
ATOM 1480 O O . ARG A 1 186 ? -36.507 -23.321 60.467 1.00 23.95 186 ARG A O 1
ATOM 1487 N N . ARG A 1 187 ? -34.531 -24.400 60.269 1.00 24.34 187 ARG A N 1
ATOM 1488 C CA . ARG A 1 187 ? -34.427 -25.214 61.515 1.00 24.34 187 ARG A CA 1
ATOM 1489 C C . ARG A 1 187 ? -33.522 -26.462 61.414 1.00 24.34 187 ARG A C 1
ATOM 1491 O O . ARG A 1 187 ? -33.582 -27.210 60.455 1.00 24.34 187 ARG A O 1
ATOM 1498 N N . ARG A 1 188 ? -32.837 -26.711 62.545 1.00 23.80 188 ARG A N 1
ATOM 1499 C CA . ARG A 1 188 ? -32.220 -27.964 63.050 1.00 23.80 188 ARG A CA 1
ATOM 1500 C C . ARG A 1 188 ? -31.007 -28.583 62.314 1.00 23.80 188 ARG A C 1
ATOM 1502 O O . ARG A 1 188 ? -30.757 -28.376 61.138 1.00 23.80 188 ARG A O 1
ATOM 1509 N N . ARG A 1 189 ? -30.211 -29.297 63.129 1.00 21.14 189 ARG A N 1
ATOM 1510 C CA . ARG A 1 189 ? -29.080 -30.193 62.785 1.00 21.14 189 ARG A CA 1
ATOM 1511 C C . ARG A 1 189 ? -29.668 -31.552 62.310 1.00 21.14 189 ARG A C 1
ATOM 1513 O O . ARG A 1 189 ? -30.862 -31.752 62.503 1.00 21.14 189 ARG A O 1
ATOM 1520 N N . VAL A 1 190 ? -28.956 -32.509 61.700 1.00 21.55 190 VAL A N 1
ATOM 1521 C CA . VAL A 1 190 ? -27.769 -33.272 62.181 1.00 21.55 190 VAL A CA 1
ATOM 1522 C C . VAL A 1 190 ? -26.869 -33.728 60.998 1.00 21.55 190 VAL A C 1
ATOM 1524 O O . VAL A 1 190 ? -27.155 -33.450 59.839 1.00 21.55 190 VAL A O 1
ATOM 1527 N N . LEU A 1 191 ? -25.710 -34.327 61.298 1.00 20.23 191 LEU A N 1
ATOM 1528 C CA . LEU A 1 191 ? -24.617 -34.671 60.380 1.00 20.23 191 LEU A CA 1
ATOM 1529 C C . LEU A 1 191 ? -24.802 -35.994 59.589 1.00 20.23 191 LEU A C 1
ATOM 1531 O O . LEU A 1 191 ? -24.963 -37.042 60.194 1.00 20.23 191 LEU A O 1
ATOM 1535 N N . ARG A 1 192 ? -24.553 -35.921 58.267 1.00 20.97 192 ARG A N 1
ATOM 1536 C CA . ARG A 1 192 ? -23.475 -36.635 57.519 1.00 20.97 192 ARG A CA 1
ATOM 1537 C C . ARG A 1 192 ? -23.412 -38.189 57.570 1.00 20.97 192 ARG A C 1
ATOM 1539 O O . ARG A 1 192 ? -23.000 -38.733 58.583 1.00 20.97 192 ARG A O 1
ATOM 1546 N N . VAL A 1 193 ? -23.540 -38.863 56.409 1.00 22.94 193 VAL A N 1
ATOM 1547 C CA . VAL A 1 193 ? -22.461 -39.602 55.673 1.00 22.94 193 VAL A CA 1
ATOM 1548 C C . VAL A 1 193 ? -23.016 -40.452 54.496 1.00 22.94 193 VAL A C 1
ATOM 1550 O O . VAL A 1 193 ? -23.889 -41.284 54.671 1.00 22.94 193 VAL A O 1
ATOM 1553 N N . ARG A 1 194 ? -22.429 -40.234 53.307 1.00 23.45 194 ARG A N 1
ATOM 1554 C CA . ARG A 1 194 ? -22.199 -41.116 52.129 1.00 23.45 194 ARG A CA 1
ATOM 1555 C C . ARG A 1 194 ? -22.913 -42.490 51.992 1.00 23.45 194 ARG A C 1
ATOM 1557 O O . ARG A 1 194 ? -22.499 -43.451 52.631 1.00 23.45 194 ARG A O 1
ATOM 1564 N N . GLY A 1 195 ? -23.671 -42.628 50.895 1.00 22.16 195 GLY A N 1
ATOM 1565 C CA . GLY A 1 195 ? -23.791 -43.867 50.097 1.00 22.16 195 GLY A CA 1
ATOM 1566 C C . GLY A 1 195 ? -25.151 -44.571 50.159 1.00 22.16 195 GLY A C 1
ATOM 1567 O O . GLY A 1 195 ? -25.825 -44.494 51.176 1.00 22.16 195 GLY A O 1
ATOM 1568 N N . GLY A 1 196 ? -25.522 -45.271 49.082 1.00 22.03 196 GLY A N 1
ATOM 1569 C CA . GLY A 1 196 ? -26.752 -46.074 49.007 1.00 22.03 196 GLY A CA 1
ATOM 1570 C C . GLY A 1 196 ? -27.692 -45.681 47.864 1.00 22.03 196 GLY A C 1
ATOM 1571 O O . GLY A 1 196 ? -27.681 -44.540 47.403 1.00 22.03 196 GLY A O 1
ATOM 1572 N N . SER A 1 197 ? -28.439 -46.674 47.389 1.00 24.22 197 SER A N 1
ATOM 1573 C CA . SER A 1 197 ? -29.407 -46.647 46.291 1.00 24.22 197 SER A CA 1
ATOM 1574 C C . SER A 1 197 ? -30.840 -46.343 46.756 1.00 24.22 197 SER A C 1
ATOM 1576 O O . SER A 1 197 ? -31.106 -46.189 47.944 1.00 24.22 197 SER A O 1
ATOM 1578 N N . GLU A 1 198 ? -31.738 -46.364 45.768 1.00 23.23 198 GLU A N 1
ATOM 1579 C CA . GLU A 1 198 ? -33.168 -46.689 45.869 1.00 23.23 198 GLU A CA 1
ATOM 1580 C C . GLU A 1 198 ? -34.190 -45.599 46.206 1.00 23.23 198 GLU A C 1
ATOM 1582 O O . GLU A 1 198 ? -33.895 -44.455 46.547 1.00 23.23 198 GLU A O 1
ATOM 1587 N N . VAL A 1 199 ? -35.419 -45.990 45.881 1.00 25.22 199 VAL A N 1
ATOM 1588 C CA . VAL A 1 199 ? -36.632 -45.210 45.672 1.00 25.22 199 VAL A CA 1
ATOM 1589 C C . VAL A 1 199 ? -37.693 -45.865 46.533 1.00 25.22 199 VAL A C 1
ATOM 1591 O O . VAL A 1 199 ? -37.842 -47.077 46.442 1.00 25.22 199 VAL A O 1
ATOM 1594 N N . GLU A 1 200 ? -38.476 -45.079 47.265 1.00 22.86 200 GLU A N 1
ATOM 1595 C CA . GLU A 1 200 ? -39.905 -45.368 47.366 1.00 22.86 200 GLU A CA 1
ATOM 1596 C C . GLU A 1 200 ? -40.714 -44.116 47.708 1.00 22.86 200 GLU A C 1
ATOM 1598 O O . GLU A 1 200 ? -40.166 -43.059 48.035 1.00 22.86 200 GLU A O 1
ATOM 1603 N N . ASP A 1 201 ? -42.018 -44.242 47.503 1.00 24.06 201 ASP A N 1
ATOM 1604 C CA . ASP A 1 201 ? -43.029 -43.191 47.518 1.00 24.06 201 ASP A CA 1
ATOM 1605 C C . ASP A 1 201 ? -43.961 -43.400 48.720 1.00 24.06 201 ASP A C 1
ATOM 1607 O O . ASP A 1 201 ? -44.177 -44.546 49.113 1.00 24.06 201 ASP A O 1
ATOM 1611 N N . HIS A 1 202 ? -44.530 -42.326 49.281 1.00 25.20 202 HIS A N 1
ATOM 1612 C CA . HIS A 1 202 ? -45.817 -42.415 49.982 1.00 25.20 202 HIS A CA 1
ATOM 1613 C C . HIS A 1 202 ? -46.462 -41.045 50.269 1.00 25.20 202 HIS A C 1
ATOM 1615 O O . HIS A 1 202 ? -45.903 -40.199 50.971 1.00 25.20 202 HIS A O 1
ATOM 1621 N N . ASP A 1 203 ? -47.691 -40.883 49.773 1.00 26.77 203 ASP A N 1
ATOM 1622 C CA . ASP A 1 203 ? -48.672 -39.851 50.147 1.00 26.77 203 ASP A CA 1
ATOM 1623 C C . ASP A 1 203 ? -49.341 -40.206 51.491 1.00 26.77 203 ASP A C 1
ATOM 1625 O O . ASP A 1 203 ? -49.630 -41.385 51.714 1.00 26.77 203 ASP A O 1
ATOM 1629 N N . A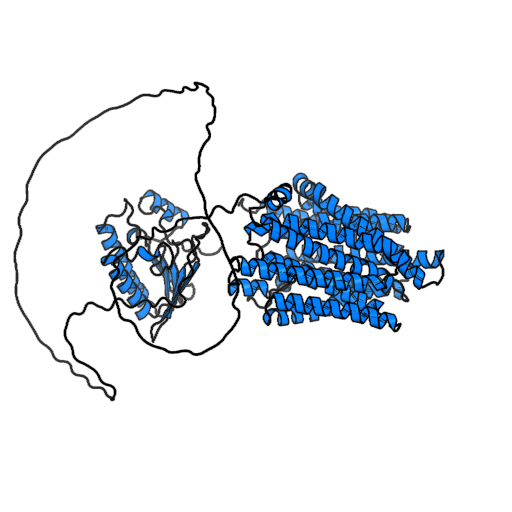SP A 1 204 ? -49.631 -39.205 52.340 1.00 25.92 204 ASP A N 1
ATOM 1630 C CA . ASP A 1 204 ? -50.888 -39.143 53.112 1.00 25.92 204 ASP A CA 1
ATOM 1631 C C . ASP A 1 204 ? -51.183 -37.735 53.705 1.00 25.92 204 ASP A C 1
ATOM 1633 O O . ASP A 1 204 ? -50.379 -36.802 53.619 1.00 25.92 204 ASP A O 1
ATOM 1637 N N . ARG A 1 205 ? -52.390 -37.559 54.265 1.00 26.89 205 ARG A N 1
ATOM 1638 C CA . ARG A 1 205 ? -53.148 -36.291 54.292 1.00 26.89 205 ARG A CA 1
ATOM 1639 C C . ARG A 1 205 ? -53.615 -35.832 55.691 1.00 26.89 205 ARG A C 1
ATOM 1641 O O . ARG A 1 205 ? -53.599 -36.591 56.650 1.00 26.89 205 ARG A O 1
ATOM 1648 N N . GLN A 1 206 ? -54.229 -34.634 55.714 1.00 25.80 206 GLN A N 1
ATOM 1649 C CA . GLN A 1 206 ? -55.075 -34.040 56.784 1.00 25.80 206 GLN A CA 1
ATOM 1650 C C . GLN A 1 206 ? -54.320 -33.449 58.008 1.00 25.80 206 GLN A C 1
ATOM 1652 O O . GLN A 1 206 ? -53.273 -33.944 58.396 1.00 25.80 206 GLN A O 1
ATOM 1657 N N . GLY A 1 207 ? -54.788 -32.370 58.661 1.00 25.31 207 GLY A N 1
ATOM 1658 C CA . GLY A 1 207 ? -55.898 -31.467 58.307 1.00 25.31 207 GLY A CA 1
ATOM 1659 C C . GLY A 1 207 ? -56.168 -30.319 59.315 1.00 25.31 207 GLY A C 1
ATOM 1660 O O . GLY A 1 207 ? -55.709 -30.362 60.447 1.00 25.31 207 GLY A O 1
ATOM 1661 N N . ALA A 1 208 ? -56.948 -29.331 58.850 1.00 25.59 208 ALA A N 1
ATOM 1662 C CA . ALA A 1 208 ? -57.970 -28.511 59.542 1.00 25.59 208 ALA A CA 1
ATOM 1663 C C . ALA A 1 208 ? -57.703 -27.605 60.795 1.00 25.59 208 ALA A C 1
ATOM 1665 O O . ALA A 1 208 ? -57.427 -28.079 61.889 1.00 25.59 208 ALA A O 1
ATOM 1666 N N . ASP A 1 209 ? -58.094 -26.324 60.615 1.00 26.75 209 ASP A N 1
ATOM 1667 C CA . ASP A 1 209 ? -58.918 -25.453 61.504 1.00 26.75 209 ASP A CA 1
ATOM 1668 C C . ASP A 1 209 ? -58.286 -24.409 62.489 1.00 26.75 209 ASP A C 1
ATOM 1670 O O . ASP A 1 209 ? -57.331 -24.681 63.211 1.00 26.75 209 ASP A O 1
ATOM 1674 N N . ARG A 1 210 ? -58.956 -23.232 62.553 1.00 25.69 210 ARG A N 1
ATOM 1675 C CA . ARG A 1 210 ? -58.872 -22.051 63.479 1.00 25.69 210 ARG A CA 1
ATOM 1676 C C . ARG A 1 210 ? -57.590 -21.181 63.452 1.00 25.69 210 ARG A C 1
ATOM 1678 O O . ARG A 1 210 ? -56.525 -21.650 63.081 1.00 25.69 210 ARG A O 1
ATOM 1685 N N . SER A 1 211 ? -57.612 -19.881 63.805 1.00 25.80 211 SER A N 1
ATOM 1686 C CA . SER A 1 211 ? -58.658 -18.999 64.387 1.00 25.80 211 SER A CA 1
ATOM 1687 C C . SER A 1 211 ? -58.604 -17.543 63.848 1.00 25.80 211 SER A C 1
ATOM 1689 O O . SER A 1 211 ? -57.684 -17.186 63.117 1.00 25.80 211 SER A O 1
ATOM 1691 N N . GLU A 1 212 ? -59.568 -16.691 64.228 1.00 25.25 212 GLU A N 1
ATOM 1692 C CA . GLU A 1 212 ? -59.778 -15.321 63.705 1.00 25.25 212 GLU A CA 1
ATOM 1693 C C . GLU A 1 212 ? -59.142 -14.153 64.513 1.00 25.25 212 GLU A C 1
ATOM 1695 O O . GLU A 1 212 ? -58.772 -14.312 65.674 1.00 25.25 212 GLU A O 1
ATOM 1700 N N . ALA A 1 213 ? -59.221 -12.954 63.902 1.00 24.59 213 ALA A N 1
ATOM 1701 C CA . ALA A 1 213 ? -59.576 -11.645 64.499 1.00 24.59 213 ALA A CA 1
ATOM 1702 C C . ALA A 1 213 ? -58.515 -10.714 65.148 1.00 24.59 213 ALA A C 1
ATOM 1704 O O . ALA A 1 213 ? -57.444 -11.129 65.578 1.00 24.59 213 ALA A O 1
ATOM 1705 N N . LEU A 1 214 ? -58.938 -9.433 65.263 1.00 23.72 214 LEU A N 1
ATOM 1706 C CA . LEU A 1 214 ? -58.351 -8.276 65.983 1.00 23.72 214 LEU A CA 1
ATOM 1707 C C . LEU A 1 214 ? -57.130 -7.597 65.298 1.00 23.72 214 LEU A C 1
ATOM 1709 O O . LEU A 1 214 ? -56.216 -8.279 64.855 1.00 23.72 214 LEU A O 1
ATOM 1713 N N . TRP A 1 215 ? -57.018 -6.262 65.150 1.00 24.23 215 TRP A N 1
ATOM 1714 C CA . TRP A 1 215 ? -57.817 -5.097 65.610 1.00 24.23 215 TRP A CA 1
ATOM 1715 C C . TRP A 1 215 ? -57.954 -4.001 64.517 1.00 24.23 215 TRP A C 1
ATOM 1717 O O . TRP A 1 215 ? -57.319 -4.074 63.466 1.00 24.23 215 TRP A O 1
ATOM 1727 N N . ARG A 1 216 ? -58.771 -2.966 64.786 1.00 23.48 216 ARG A N 1
ATOM 1728 C CA . ARG A 1 216 ? -59.035 -1.778 63.943 1.00 23.48 216 ARG A CA 1
ATOM 1729 C C . ARG A 1 216 ? -59.286 -0.546 64.836 1.00 23.48 216 ARG A C 1
ATOM 1731 O O . ARG A 1 216 ? -59.980 -0.698 65.834 1.00 23.48 216 ARG A O 1
ATOM 1738 N N . SER A 1 217 ? -58.771 0.625 64.449 1.00 26.78 217 SER A N 1
ATOM 1739 C CA . SER A 1 217 ? -59.108 1.971 64.971 1.00 26.78 217 SER A CA 1
ATOM 1740 C C . SER A 1 217 ? -58.535 3.017 63.989 1.00 26.78 217 SER A C 1
ATOM 1742 O O . SER A 1 217 ? -57.375 2.876 63.603 1.00 26.78 217 SER A O 1
ATOM 1744 N N . ASP A 1 218 ? -59.336 3.860 63.330 1.00 25.48 218 ASP A N 1
ATOM 1745 C CA . ASP A 1 218 ? -59.842 5.185 63.773 1.00 25.48 218 ASP A CA 1
ATOM 1746 C C . ASP A 1 218 ? -58.736 6.272 63.729 1.00 25.48 218 ASP A C 1
ATOM 1748 O O . ASP A 1 218 ? -57.677 6.044 64.305 1.00 25.48 218 ASP A O 1
ATOM 1752 N N . ASP A 1 219 ? -58.799 7.454 63.089 1.00 26.20 219 ASP A N 1
ATOM 1753 C CA . ASP A 1 219 ? -59.770 8.285 62.318 1.00 26.20 219 ASP A CA 1
ATOM 1754 C C . ASP A 1 219 ? -59.891 9.699 62.951 1.00 26.20 219 ASP A C 1
ATOM 1756 O O . ASP A 1 219 ? -59.940 9.815 64.174 1.00 26.20 219 ASP A O 1
ATOM 1760 N N . ARG A 1 220 ? -60.020 10.750 62.110 1.00 26.06 220 ARG A N 1
ATOM 1761 C CA . ARG A 1 220 ? -60.229 12.196 62.445 1.00 26.06 220 ARG A CA 1
ATOM 1762 C C . ARG A 1 220 ? -59.016 12.916 63.076 1.00 26.06 220 ARG A C 1
ATOM 1764 O O . ARG A 1 220 ? -58.251 12.309 63.810 1.00 26.06 220 ARG A O 1
ATOM 1771 N N . SER A 1 221 ? -58.761 14.219 62.884 1.00 25.28 221 SER A N 1
ATOM 1772 C CA . SER A 1 221 ? -59.213 15.278 61.936 1.00 25.28 221 SER A CA 1
ATOM 1773 C C . SER A 1 221 ? -58.246 16.498 62.101 1.00 25.28 221 SER A C 1
ATOM 1775 O O . SER A 1 221 ? -57.329 16.394 62.909 1.00 25.28 221 SER A O 1
ATOM 1777 N N . ALA A 1 222 ? -58.314 17.665 61.440 1.00 26.64 222 ALA A N 1
ATOM 1778 C CA . ALA A 1 222 ? -59.326 18.314 60.592 1.00 26.64 222 ALA A CA 1
ATOM 1779 C C . ALA A 1 222 ? -58.688 19.374 59.639 1.00 26.64 222 ALA A C 1
ATOM 1781 O O . ALA A 1 222 ? -57.477 19.564 59.666 1.00 26.64 222 ALA A O 1
ATOM 1782 N N . GLN A 1 223 ? -59.537 20.026 58.827 1.00 26.69 223 GLN A N 1
ATOM 1783 C CA . GLN A 1 223 ? -59.624 21.470 58.480 1.00 26.69 223 GLN A CA 1
ATOM 1784 C C . GLN A 1 223 ? -58.437 22.423 58.751 1.00 26.69 223 GLN A C 1
ATOM 1786 O O . GLN A 1 223 ? -57.856 22.383 59.831 1.00 26.69 223 GLN A O 1
ATOM 1791 N N . ASP A 1 224 ? -58.107 23.430 57.929 1.00 26.73 224 ASP A N 1
ATOM 1792 C CA . ASP A 1 224 ? -58.464 23.875 56.550 1.00 26.73 224 ASP A CA 1
ATOM 1793 C C . ASP A 1 224 ? -57.204 24.676 56.038 1.00 26.73 224 ASP A C 1
ATOM 1795 O O . ASP A 1 224 ? -56.169 24.616 56.701 1.00 26.73 224 ASP A O 1
ATOM 1799 N N . SER A 1 225 ? -57.069 25.427 54.929 1.00 27.69 225 SER A N 1
ATOM 1800 C CA . SER A 1 225 ? -57.956 26.150 53.990 1.00 27.69 225 SER A CA 1
ATOM 1801 C C . SER A 1 225 ? -57.189 26.504 52.674 1.00 27.69 225 SER A C 1
ATOM 1803 O O . SER A 1 225 ? -56.084 26.009 52.462 1.00 27.69 225 SER A O 1
ATOM 1805 N N . ASP A 1 226 ? -57.761 27.359 51.813 1.00 25.62 226 ASP A N 1
ATOM 1806 C CA . ASP A 1 226 ? -57.275 27.889 50.506 1.00 25.62 226 ASP A CA 1
ATOM 1807 C C . ASP A 1 226 ? -57.763 29.379 50.402 1.00 25.62 226 ASP A C 1
ATOM 1809 O O . ASP A 1 226 ? -58.560 29.750 51.277 1.00 25.62 226 ASP A O 1
ATOM 1813 N N . PRO A 1 227 ? -57.455 30.255 49.401 1.00 45.19 227 PRO A N 1
ATOM 1814 C CA . PRO A 1 227 ? -56.510 30.201 48.263 1.00 45.19 227 PRO A CA 1
ATOM 1815 C C . PRO A 1 227 ? -55.715 31.534 48.002 1.00 45.19 227 PRO A C 1
ATOM 1817 O O . PRO A 1 227 ? -55.773 32.461 48.804 1.00 45.19 227 PRO A O 1
ATOM 1820 N N . ALA A 1 228 ? -55.103 31.670 46.800 1.00 26.83 228 ALA A N 1
ATOM 1821 C CA . ALA A 1 228 ? -54.744 32.931 46.080 1.00 26.83 228 ALA A CA 1
ATOM 1822 C C . ALA A 1 228 ? -53.557 33.804 46.609 1.00 26.83 228 ALA A C 1
ATOM 1824 O O . ALA A 1 228 ? -53.240 33.763 47.790 1.00 26.83 228 ALA A O 1
ATOM 1825 N N . ALA A 1 229 ? -52.853 34.653 45.824 1.00 26.14 229 ALA A N 1
ATOM 1826 C CA . ALA A 1 229 ? -52.646 34.798 44.359 1.00 26.14 229 ALA A CA 1
ATOM 1827 C C . ALA A 1 229 ? -51.447 35.763 44.042 1.00 26.14 229 ALA A C 1
ATOM 1829 O O . ALA A 1 229 ? -50.843 36.312 44.956 1.00 26.14 229 ALA A O 1
ATOM 1830 N N . GLU A 1 230 ? -51.173 36.001 42.743 1.00 29.30 230 GLU A N 1
ATOM 1831 C CA . GLU A 1 230 ? -50.361 37.099 42.142 1.00 29.30 230 GLU A CA 1
ATOM 1832 C C . GLU A 1 230 ? -48.804 37.090 42.264 1.00 29.30 230 GLU A C 1
ATOM 1834 O O . GLU A 1 230 ? -48.200 36.312 42.996 1.00 29.30 230 GLU A O 1
ATOM 1839 N N . GLY A 1 231 ? -48.143 37.911 41.424 1.00 24.75 231 GLY A N 1
ATOM 1840 C CA . GLY A 1 231 ? -46.677 38.120 41.292 1.00 24.75 231 GLY A CA 1
ATOM 1841 C C . GLY A 1 231 ? -46.393 39.615 41.021 1.00 24.75 231 GLY A C 1
ATOM 1842 O O . GLY A 1 231 ? -47.111 40.435 41.583 1.00 24.75 231 GLY A O 1
ATOM 1843 N N . PRO A 1 232 ? -45.528 40.041 40.069 1.00 45.25 232 PRO A N 1
ATOM 1844 C CA . PRO A 1 232 ? -44.191 39.581 39.641 1.00 45.25 232 PRO A CA 1
ATOM 1845 C C . PRO A 1 232 ? -43.137 40.747 39.639 1.00 45.25 232 PRO A C 1
ATOM 1847 O O . PRO A 1 232 ? -43.491 41.890 39.914 1.00 45.25 232 PRO A O 1
ATOM 1850 N N . GLY A 1 233 ? -41.870 40.529 39.221 1.00 27.06 233 GLY A N 1
ATOM 1851 C CA . GLY A 1 233 ? -41.003 41.618 38.680 1.00 27.06 233 GLY A CA 1
ATOM 1852 C C . GLY A 1 233 ? -39.497 41.645 39.044 1.00 27.06 233 GLY A C 1
ATOM 1853 O O . GLY A 1 233 ? -39.086 41.036 40.025 1.00 27.06 233 GLY A O 1
ATOM 1854 N N . GLY A 1 234 ? -38.703 42.402 38.254 1.00 28.06 234 GLY A N 1
ATOM 1855 C CA . GLY A 1 234 ? -37.253 42.692 38.429 1.00 28.06 234 GLY A CA 1
ATOM 1856 C C . GLY A 1 234 ? -36.314 41.566 37.952 1.00 28.06 234 GLY A C 1
ATOM 1857 O O . GLY A 1 234 ? -36.381 40.467 38.483 1.00 28.06 234 GLY A O 1
ATOM 1858 N N . GLU A 1 235 ? -35.431 41.660 36.945 1.00 27.12 235 GLU A N 1
ATOM 1859 C CA . GLU A 1 235 ? -34.717 42.745 36.224 1.00 27.12 235 GLU A CA 1
ATOM 1860 C C . GLU A 1 235 ? -33.607 43.520 36.974 1.00 27.12 235 GLU A C 1
ATOM 1862 O O . GLU A 1 235 ? -33.786 43.977 38.097 1.00 27.12 235 GLU A O 1
ATOM 1867 N N . GLY A 1 236 ? -32.467 43.715 36.281 1.00 27.59 236 GLY A N 1
ATOM 1868 C CA . GLY A 1 236 ? -31.267 44.451 36.734 1.00 27.59 236 GLY A CA 1
ATOM 1869 C C . GLY A 1 236 ? -30.217 43.585 37.462 1.00 27.59 236 GLY A C 1
ATOM 1870 O O . GLY A 1 236 ? -30.566 42.713 38.242 1.00 27.59 236 GLY A O 1
ATOM 1871 N N . GLY A 1 237 ? -28.899 43.738 37.262 1.00 27.52 237 GLY A N 1
ATOM 1872 C CA . GLY A 1 237 ? -28.136 44.619 36.362 1.00 27.52 237 GLY A CA 1
ATOM 1873 C C . GLY A 1 237 ? -26.639 44.224 36.308 1.00 27.52 237 GLY A C 1
ATOM 1874 O O . GLY A 1 237 ? -26.211 43.316 37.016 1.00 27.52 237 GLY A O 1
ATOM 1875 N N . ARG A 1 238 ? -25.825 44.871 35.452 1.00 27.70 238 ARG A N 1
ATOM 1876 C CA . ARG A 1 238 ? -24.378 44.577 35.275 1.00 27.70 238 ARG A CA 1
ATOM 1877 C C . ARG A 1 238 ? -23.474 45.666 35.879 1.00 27.70 238 ARG A C 1
ATOM 1879 O O . ARG A 1 238 ? -23.766 46.843 35.714 1.00 27.70 238 ARG A O 1
ATOM 1886 N N . GLY A 1 239 ? -22.307 45.271 36.398 1.00 27.33 239 GLY A N 1
ATOM 1887 C CA . GLY A 1 239 ? -21.163 46.147 36.724 1.00 27.33 239 GLY A CA 1
ATOM 1888 C C . GLY A 1 239 ? -20.209 45.441 37.705 1.00 27.33 239 GLY A C 1
ATOM 1889 O O . GLY A 1 239 ? -20.699 44.975 38.723 1.00 27.33 239 GLY A O 1
ATOM 1890 N N . ARG A 1 240 ? -18.903 45.185 37.512 1.00 27.33 240 ARG A N 1
ATOM 1891 C CA . ARG A 1 240 ? -17.815 45.559 36.569 1.00 27.33 240 ARG A CA 1
ATOM 1892 C C . ARG A 1 240 ? -16.736 46.459 37.212 1.00 27.33 240 ARG A C 1
ATOM 1894 O O . ARG A 1 240 ? -16.977 47.635 37.420 1.00 27.33 240 ARG A O 1
ATOM 1901 N N . GLU A 1 241 ? -15.536 45.874 37.343 1.00 27.66 241 GLU A N 1
ATOM 1902 C CA . GLU A 1 241 ? -14.194 46.487 37.512 1.00 27.66 241 GLU A CA 1
ATOM 1903 C C . GLU A 1 241 ? -13.827 47.224 38.826 1.00 27.66 241 GLU A C 1
ATOM 1905 O O . GLU A 1 241 ? -14.625 47.915 39.445 1.00 27.66 241 GLU A O 1
ATOM 1910 N N . GLY A 1 242 ? -12.557 47.051 39.229 1.00 27.44 242 GLY A N 1
ATOM 1911 C CA . GLY A 1 242 ? -11.876 47.668 40.380 1.00 27.44 242 GLY A CA 1
ATOM 1912 C C . GLY A 1 242 ? -10.466 47.065 40.556 1.00 27.44 242 GLY A C 1
ATOM 1913 O O . GLY A 1 242 ? -10.312 45.856 40.390 1.00 27.44 242 GLY A O 1
ATOM 1914 N N . GLN A 1 243 ? -9.430 47.878 40.817 1.00 26.62 243 GLN A N 1
ATOM 1915 C CA . GLN A 1 243 ? -8.005 47.475 40.785 1.00 26.62 243 GLN A CA 1
ATOM 1916 C C . GLN A 1 243 ? -7.181 47.994 41.985 1.00 26.62 243 GLN A C 1
ATOM 1918 O O . GLN A 1 243 ? -7.293 49.167 42.327 1.00 26.62 243 GLN A O 1
ATOM 1923 N N . SER A 1 244 ? -6.269 47.161 42.507 1.00 27.23 244 SER A N 1
ATOM 1924 C CA . SER A 1 244 ? -4.977 47.483 43.173 1.00 27.23 244 SER A CA 1
ATOM 1925 C C . SER A 1 244 ? -4.234 46.145 43.432 1.00 27.23 244 SER A C 1
ATOM 1927 O O . SER A 1 244 ? -4.908 45.128 43.574 1.00 27.23 244 SER A O 1
ATOM 1929 N N . GLN A 1 245 ? -2.909 45.938 43.312 1.00 26.89 245 GLN A N 1
ATOM 1930 C CA . GLN A 1 245 ? -1.642 46.667 43.587 1.00 26.89 245 GLN A CA 1
ATOM 1931 C C . GLN A 1 245 ? -1.003 46.366 44.969 1.00 26.89 245 GLN A C 1
ATOM 1933 O O . GLN A 1 245 ? -1.715 46.221 45.956 1.00 26.89 245 GLN A O 1
ATOM 1938 N N . GLY A 1 246 ? 0.342 46.264 44.997 1.00 26.22 246 GLY A N 1
ATOM 1939 C CA . GLY A 1 246 ? 1.186 45.696 46.078 1.00 26.22 246 GLY A CA 1
ATOM 1940 C C . GLY A 1 246 ? 1.597 44.241 45.760 1.00 26.22 246 GLY A C 1
ATOM 1941 O O . GLY A 1 246 ? 0.720 43.437 45.462 1.00 26.22 246 GLY A O 1
ATOM 1942 N N . GLU A 1 247 ? 2.859 43.790 45.671 1.00 28.48 247 GLU A N 1
ATOM 1943 C CA . GLU A 1 247 ? 4.156 44.185 46.282 1.00 28.48 247 GLU A CA 1
ATOM 1944 C C . GLU A 1 247 ? 4.184 44.044 47.822 1.00 28.48 247 GLU A C 1
ATOM 1946 O O . GLU A 1 247 ? 3.269 44.517 48.484 1.00 28.48 247 GLU A O 1
ATOM 1951 N N . GLY A 1 248 ? 5.177 43.394 48.457 1.00 25.00 248 GLY A N 1
ATOM 1952 C CA . GLY A 1 248 ? 6.365 42.699 47.922 1.00 25.00 248 GLY A CA 1
ATOM 1953 C C . GLY A 1 248 ? 7.244 42.045 49.018 1.00 25.00 248 GLY A C 1
ATOM 1954 O O . GLY A 1 248 ? 6.771 41.794 50.120 1.00 25.00 248 GLY A O 1
ATOM 1955 N N . GLU A 1 249 ? 8.528 41.822 48.699 1.00 27.48 249 GLU A N 1
ATOM 1956 C CA . GLU A 1 249 ? 9.643 41.403 49.590 1.00 27.48 249 GLU A CA 1
ATOM 1957 C C . GLU A 1 249 ? 9.688 39.959 50.157 1.00 27.48 249 GLU A C 1
ATOM 1959 O O . GLU A 1 249 ? 8.767 39.156 50.020 1.00 27.48 249 GLU A O 1
ATOM 1964 N N . ALA A 1 250 ? 10.859 39.590 50.706 1.00 26.06 250 ALA A N 1
ATOM 1965 C CA . ALA A 1 250 ? 11.236 38.235 51.127 1.00 26.06 250 ALA A CA 1
ATOM 1966 C C . ALA A 1 250 ? 12.198 38.244 52.336 1.00 26.06 250 ALA A C 1
ATOM 1968 O O . ALA A 1 250 ? 12.993 39.169 52.489 1.00 26.06 250 ALA A O 1
ATOM 1969 N N . GLY A 1 251 ? 12.185 37.184 53.160 1.00 24.98 251 GLY A N 1
ATOM 1970 C CA . GLY A 1 251 ? 13.007 37.082 54.375 1.00 24.98 251 GLY A CA 1
ATOM 1971 C C . GLY A 1 251 ? 13.590 35.684 54.636 1.00 24.98 251 GLY A C 1
ATOM 1972 O O . GLY A 1 251 ? 12.864 34.699 54.720 1.00 24.98 251 GLY A O 1
ATOM 1973 N N . PHE A 1 252 ? 14.918 35.620 54.786 1.00 25.38 252 PHE A N 1
ATOM 1974 C CA . PHE A 1 252 ? 15.692 34.504 55.373 1.00 25.38 252 PHE A CA 1
ATOM 1975 C C . PHE A 1 252 ? 15.197 34.206 56.823 1.00 25.38 252 PHE A C 1
ATOM 1977 O O . PHE A 1 252 ? 14.620 35.091 57.444 1.00 25.38 252 PHE A O 1
ATOM 1984 N N . ARG A 1 253 ? 15.417 33.045 57.473 1.00 25.39 253 ARG A N 1
ATOM 1985 C CA . ARG A 1 253 ? 16.721 32.400 57.764 1.00 25.39 253 ARG A CA 1
ATOM 1986 C C . ARG A 1 253 ? 16.551 31.062 58.551 1.00 25.39 253 ARG A C 1
ATOM 1988 O O . ARG A 1 253 ? 15.454 30.722 58.966 1.00 25.39 253 ARG A O 1
ATOM 1995 N N . GLU A 1 254 ? 17.689 30.409 58.828 1.00 27.47 254 GLU A N 1
ATOM 1996 C CA . GLU A 1 254 ? 18.012 29.479 59.947 1.00 27.47 254 GLU A CA 1
ATOM 1997 C C . GLU A 1 254 ? 17.848 27.942 59.808 1.00 27.47 254 GLU A C 1
ATOM 1999 O O . GLU A 1 254 ? 16.774 27.379 59.625 1.00 27.47 254 GLU A O 1
ATOM 2004 N N . ARG A 1 255 ? 18.999 27.271 59.995 1.00 29.80 255 ARG A N 1
ATOM 2005 C CA . ARG A 1 255 ? 19.202 25.946 60.618 1.00 29.80 255 ARG A CA 1
ATOM 2006 C C . ARG A 1 255 ? 19.970 26.184 61.930 1.00 29.80 255 ARG A C 1
ATOM 2008 O O . ARG A 1 255 ? 20.661 27.202 62.012 1.00 29.80 255 ARG A O 1
ATOM 2015 N N . PRO A 1 256 ? 19.990 25.227 62.873 1.00 37.12 256 PRO A N 1
ATOM 2016 C CA . PRO A 1 256 ? 21.274 24.565 63.192 1.00 37.12 256 PRO A CA 1
ATOM 2017 C C . PRO A 1 256 ? 21.088 23.031 63.459 1.00 37.12 256 PRO A C 1
ATOM 2019 O O . PRO A 1 256 ? 20.088 22.489 62.992 1.00 37.12 256 PRO A O 1
ATOM 2022 N N . PRO A 1 257 ? 22.049 22.270 64.035 1.00 39.00 257 PRO A N 1
ATOM 2023 C CA . PRO A 1 257 ? 23.250 21.820 63.310 1.00 39.00 257 PRO A CA 1
ATOM 2024 C C . PRO A 1 257 ? 23.633 20.319 63.536 1.00 39.00 257 PRO A C 1
ATOM 2026 O O . PRO A 1 257 ? 22.993 19.650 64.333 1.00 39.00 257 PRO A O 1
ATOM 2029 N N . GLN A 1 258 ? 24.678 19.839 62.824 1.00 28.70 258 GLN A N 1
ATOM 2030 C CA . GLN A 1 258 ? 25.826 18.992 63.285 1.00 28.70 258 GLN A CA 1
ATOM 2031 C C . GLN A 1 258 ? 25.560 17.786 64.236 1.00 28.70 258 GLN A C 1
ATOM 2033 O O . GLN A 1 258 ? 24.900 17.949 65.249 1.00 28.70 258 GLN A O 1
ATOM 2038 N N . ASP A 1 259 ? 26.118 16.567 64.151 1.00 26.73 259 ASP A N 1
ATOM 2039 C CA . ASP A 1 259 ? 27.223 15.842 63.455 1.00 26.73 259 ASP A CA 1
ATOM 2040 C C . ASP A 1 259 ? 27.636 14.697 64.460 1.00 26.73 259 ASP A C 1
ATOM 2042 O O . ASP A 1 259 ? 27.011 14.626 65.525 1.00 26.73 259 ASP A O 1
ATOM 2046 N N . PRO A 1 260 ? 28.685 13.846 64.299 1.00 42.75 260 PRO A N 1
ATOM 2047 C CA . PRO A 1 260 ? 29.408 13.377 63.102 1.00 42.75 260 PRO A CA 1
ATOM 2048 C C . PRO A 1 260 ? 29.747 11.841 63.060 1.00 42.75 260 PRO A C 1
ATOM 2050 O O . PRO A 1 260 ? 29.670 11.133 64.056 1.00 42.75 260 PRO A O 1
ATOM 2053 N N . LEU A 1 261 ? 30.272 11.402 61.899 1.00 26.77 261 LEU A N 1
ATOM 2054 C CA . LEU A 1 261 ? 31.377 10.425 61.656 1.00 26.77 261 LEU A CA 1
ATOM 2055 C C . LEU A 1 261 ? 31.316 8.882 61.931 1.00 26.77 261 LEU A C 1
ATOM 2057 O O . LEU A 1 261 ? 30.948 8.389 62.986 1.00 26.77 261 LEU A O 1
ATOM 2061 N N . GLU A 1 262 ? 31.904 8.183 60.937 1.00 26.20 262 GLU A N 1
ATOM 2062 C CA . GLU A 1 262 ? 32.896 7.072 60.985 1.00 26.20 262 GLU A CA 1
ATOM 2063 C C . GLU A 1 262 ? 32.597 5.551 60.778 1.00 26.20 262 GLU A C 1
ATOM 2065 O O . GLU A 1 262 ? 31.975 4.858 61.571 1.00 26.20 262 GLU A O 1
ATOM 2070 N N . ALA A 1 263 ? 33.232 5.043 59.699 1.00 25.36 263 ALA A N 1
ATOM 2071 C CA . ALA A 1 263 ? 34.126 3.867 59.611 1.00 25.36 263 ALA A CA 1
ATOM 2072 C C . ALA A 1 263 ? 33.623 2.393 59.668 1.00 25.36 263 ALA A C 1
ATOM 2074 O O . ALA A 1 263 ? 33.782 1.693 60.656 1.00 25.36 263 ALA A O 1
ATOM 2075 N N . ALA A 1 264 ? 33.258 1.884 58.480 1.00 24.00 264 ALA A N 1
ATOM 2076 C CA . ALA A 1 264 ? 34.017 0.876 57.695 1.00 24.00 264 ALA A CA 1
ATOM 2077 C C . ALA A 1 264 ? 34.279 -0.594 58.158 1.00 24.00 264 ALA A C 1
ATOM 2079 O O . ALA A 1 264 ? 34.566 -0.909 59.305 1.00 24.00 264 ALA A O 1
ATOM 2080 N N . SER A 1 265 ? 34.419 -1.447 57.122 1.00 25.59 265 SER A N 1
ATOM 2081 C CA . SER A 1 265 ? 35.029 -2.802 57.068 1.00 25.59 265 SER A CA 1
ATOM 2082 C C . SER A 1 265 ? 34.190 -4.020 57.509 1.00 25.59 265 SER A C 1
ATOM 2084 O O . SER A 1 265 ? 33.200 -3.889 58.218 1.00 25.59 265 SER A O 1
ATOM 2086 N N . GLY A 1 266 ? 34.586 -5.213 57.028 1.00 25.45 266 GLY A N 1
ATOM 2087 C CA . GLY A 1 266 ? 34.004 -6.517 57.397 1.00 25.45 266 GLY A CA 1
ATOM 2088 C C . GLY A 1 266 ? 33.300 -7.280 56.262 1.00 25.45 266 GLY A C 1
ATOM 2089 O O . GLY A 1 266 ? 32.076 -7.279 56.177 1.00 25.45 266 GLY A O 1
ATOM 2090 N N . GLN A 1 267 ? 34.058 -7.986 55.413 1.00 23.69 267 GLN A N 1
ATOM 2091 C CA . GLN A 1 267 ? 33.515 -9.109 54.632 1.00 23.69 267 GLN A CA 1
ATOM 2092 C C . GLN A 1 267 ? 33.610 -10.389 55.469 1.00 23.69 267 GLN A C 1
ATOM 2094 O O . GLN A 1 267 ? 34.687 -10.653 55.986 1.00 23.69 267 GLN A O 1
ATOM 2099 N N . GLU A 1 268 ? 32.540 -11.190 55.541 1.00 25.64 268 GLU A N 1
ATOM 2100 C CA . GLU A 1 268 ? 32.542 -12.638 55.238 1.00 25.64 268 GLU A CA 1
ATOM 2101 C C . GLU A 1 268 ? 31.148 -13.271 55.444 1.00 25.64 268 GLU A C 1
ATOM 2103 O O . GLU A 1 268 ? 30.210 -12.627 55.915 1.00 25.64 268 GLU A O 1
ATOM 2108 N N . ALA A 1 269 ? 30.986 -14.515 54.987 1.00 21.62 269 ALA A N 1
ATOM 2109 C CA . ALA A 1 269 ? 29.754 -15.312 54.998 1.00 21.62 269 ALA A CA 1
ATOM 2110 C C . ALA A 1 269 ? 30.134 -16.815 54.878 1.00 21.62 269 ALA A C 1
ATOM 2112 O O . ALA A 1 269 ? 31.303 -17.083 54.597 1.00 21.62 269 ALA A O 1
ATOM 2113 N N . PRO A 1 270 ? 29.213 -17.805 54.969 1.00 36.31 270 PRO A N 1
ATOM 2114 C CA . PRO A 1 270 ? 27.765 -17.719 55.194 1.00 36.31 270 PRO A CA 1
ATOM 2115 C C . PRO A 1 270 ? 27.224 -18.727 56.251 1.00 36.31 270 PRO A C 1
ATOM 2117 O O . PRO A 1 270 ? 27.968 -19.435 56.911 1.00 36.31 270 PRO A O 1
ATOM 2120 N N . ALA A 1 271 ? 25.890 -18.853 56.295 1.00 22.64 271 ALA A N 1
ATOM 2121 C CA . ALA A 1 271 ? 25.125 -20.069 56.623 1.00 22.64 271 ALA A CA 1
ATOM 2122 C C . ALA A 1 271 ? 25.220 -20.701 58.034 1.00 22.64 271 ALA A C 1
ATOM 2124 O O . ALA A 1 271 ? 26.118 -21.476 58.339 1.00 22.64 271 ALA A O 1
ATOM 2125 N N . LEU A 1 272 ? 24.105 -20.623 58.772 1.00 24.98 272 LEU A N 1
ATOM 2126 C CA . LEU A 1 272 ? 23.173 -21.761 58.894 1.00 24.98 272 LEU A CA 1
ATOM 2127 C C . LEU A 1 272 ? 21.801 -21.281 59.404 1.00 24.98 272 LEU A C 1
ATOM 2129 O O . LEU A 1 272 ? 21.703 -20.271 60.094 1.00 24.98 272 LEU A O 1
ATOM 2133 N N . GLY A 1 273 ? 20.725 -21.963 59.003 1.00 21.80 273 GLY A N 1
ATOM 2134 C CA . GLY A 1 273 ? 19.351 -21.563 59.328 1.00 21.80 273 GLY A CA 1
ATOM 2135 C C . GLY A 1 273 ? 18.773 -22.317 60.525 1.00 21.80 273 GLY A C 1
ATOM 2136 O O . GLY A 1 273 ? 19.049 -23.502 60.699 1.00 21.80 273 GLY A O 1
ATOM 2137 N N . LEU A 1 274 ? 17.906 -21.660 61.301 1.00 25.36 274 LEU A N 1
ATOM 2138 C CA . LEU A 1 274 ? 17.100 -22.305 62.341 1.00 25.36 274 LEU A CA 1
ATOM 2139 C C . LEU A 1 274 ? 15.705 -21.669 62.429 1.00 25.36 274 LEU A C 1
ATOM 2141 O O . LEU A 1 274 ? 15.554 -20.450 62.460 1.00 25.36 274 LEU A O 1
ATOM 2145 N N . VAL A 1 275 ? 14.673 -22.514 62.447 1.00 24.23 275 VAL A N 1
ATOM 2146 C CA . VAL A 1 275 ? 13.258 -22.121 62.546 1.00 24.23 275 VAL A CA 1
ATOM 2147 C C . VAL A 1 275 ? 12.837 -22.129 64.016 1.00 24.23 275 VAL A C 1
ATOM 2149 O O . VAL A 1 275 ? 12.976 -23.157 64.674 1.00 24.23 275 VAL A O 1
ATOM 2152 N N . GLY A 1 276 ? 12.264 -21.034 64.535 1.00 23.03 276 GLY A N 1
ATOM 2153 C CA . GLY A 1 276 ? 11.882 -20.993 65.954 1.00 23.03 276 GLY A CA 1
ATOM 2154 C C . GLY A 1 276 ? 11.060 -19.791 66.430 1.00 23.03 276 GLY A C 1
ATOM 2155 O O . GLY A 1 276 ? 11.607 -18.897 67.052 1.00 23.03 276 GLY A O 1
ATOM 2156 N N . ARG A 1 277 ? 9.736 -19.838 66.208 1.00 23.78 277 ARG A N 1
ATOM 2157 C CA . ARG A 1 277 ? 8.649 -19.264 67.047 1.00 23.78 277 ARG A CA 1
ATOM 2158 C C . ARG A 1 277 ? 8.911 -17.983 67.879 1.00 23.78 277 ARG A C 1
ATOM 2160 O O . ARG A 1 277 ? 9.565 -18.040 68.915 1.00 23.78 277 ARG A O 1
ATOM 2167 N N . THR A 1 278 ? 8.071 -16.969 67.663 1.00 24.78 278 THR A N 1
ATOM 2168 C CA . THR A 1 278 ? 7.514 -16.135 68.755 1.00 24.78 278 THR A CA 1
ATOM 2169 C C . THR A 1 278 ? 5.994 -15.978 68.613 1.00 24.78 278 THR A C 1
ATOM 2171 O O . THR A 1 278 ? 5.400 -16.442 67.638 1.00 24.78 278 THR A O 1
ATOM 2174 N N . ARG A 1 279 ? 5.342 -15.459 69.663 1.00 22.44 279 ARG A N 1
ATOM 2175 C CA . ARG A 1 279 ? 3.879 -15.450 69.850 1.00 22.44 279 ARG A CA 1
ATOM 2176 C C . ARG A 1 279 ? 3.210 -14.153 69.373 1.00 22.44 279 ARG A C 1
ATOM 2178 O O . ARG A 1 279 ? 3.850 -13.125 69.204 1.00 22.44 279 ARG A O 1
ATOM 2185 N N . SER A 1 280 ? 1.891 -14.256 69.238 1.00 25.84 280 SER A N 1
ATOM 2186 C CA . SER A 1 280 ? 0.893 -13.184 69.156 1.00 25.84 280 SER A CA 1
ATOM 2187 C C . SER A 1 280 ? 1.133 -11.969 70.061 1.00 25.84 280 SER A C 1
ATOM 2189 O O . SER A 1 280 ? 1.430 -12.148 71.240 1.00 25.84 280 SER A O 1
ATOM 2191 N N . HIS A 1 281 ? 0.788 -10.784 69.553 1.00 25.91 281 HIS A N 1
ATOM 2192 C CA . HIS A 1 281 ? 0.127 -9.722 70.319 1.00 25.91 281 HIS A CA 1
ATOM 2193 C C . HIS A 1 281 ? -0.815 -8.917 69.408 1.00 25.91 281 HIS A C 1
ATOM 2195 O O . HIS A 1 281 ? -0.619 -8.879 68.192 1.00 25.91 281 HIS A O 1
ATOM 2201 N N . ASP A 1 282 ? -1.847 -8.311 69.995 1.00 25.28 282 ASP A N 1
ATOM 2202 C CA . ASP A 1 282 ? -2.802 -7.439 69.307 1.00 25.28 282 ASP A CA 1
ATOM 2203 C C . ASP A 1 282 ? -2.176 -6.121 68.828 1.00 25.28 282 ASP A C 1
ATOM 2205 O O . ASP A 1 282 ? -1.343 -5.534 69.516 1.00 25.28 282 ASP A O 1
ATOM 2209 N N . MET A 1 283 ? -2.684 -5.584 67.713 1.00 25.69 283 MET A N 1
ATOM 2210 C CA . MET A 1 283 ? -2.676 -4.140 67.452 1.00 25.69 283 MET A CA 1
ATOM 2211 C C . MET A 1 283 ? -3.978 -3.706 66.776 1.00 25.69 283 MET A C 1
ATOM 2213 O O . MET A 1 283 ? -4.234 -3.995 65.608 1.00 25.69 283 MET A O 1
ATOM 2217 N N . THR A 1 284 ? -4.790 -2.951 67.512 1.00 28.36 284 THR A N 1
ATOM 2218 C CA . THR A 1 284 ? -5.937 -2.210 66.981 1.00 28.36 284 THR A CA 1
ATOM 2219 C C . THR A 1 284 ? -5.473 -0.894 66.356 1.00 28.36 284 THR A C 1
ATOM 2221 O O . THR A 1 284 ? -5.218 0.076 67.069 1.00 28.36 284 THR A O 1
ATOM 2224 N N . SER A 1 285 ? -5.397 -0.829 65.027 1.00 24.09 285 SER A N 1
ATOM 2225 C CA . SER A 1 285 ? -5.168 0.429 64.296 1.00 24.09 285 SER A CA 1
ATOM 2226 C C . SER A 1 285 ? -5.797 0.402 62.897 1.00 24.09 285 SER A C 1
ATOM 2228 O O . SER A 1 285 ? -5.120 0.385 61.871 1.00 24.09 285 SER A O 1
ATOM 2230 N N . THR A 1 286 ? -7.132 0.421 62.840 1.00 25.81 286 THR A N 1
ATOM 2231 C CA . THR A 1 286 ? -7.885 0.592 61.587 1.00 25.81 286 THR A CA 1
ATOM 2232 C C . THR A 1 286 ? -7.707 2.006 61.029 1.00 25.81 286 THR A C 1
ATOM 2234 O O . THR A 1 286 ? -8.532 2.888 61.271 1.00 25.81 286 THR A O 1
ATOM 2237 N N . THR A 1 287 ? -6.639 2.229 60.266 1.00 24.84 287 THR A N 1
ATOM 2238 C CA . THR A 1 287 ? -6.493 3.428 59.436 1.00 24.84 287 THR A CA 1
ATOM 2239 C C . THR A 1 287 ? -7.477 3.367 58.270 1.00 24.84 287 THR A C 1
ATOM 2241 O O . THR A 1 287 ? -7.473 2.440 57.459 1.00 24.84 287 THR A O 1
ATOM 2244 N N . SER A 1 288 ? -8.362 4.358 58.193 1.00 25.02 288 SER A N 1
ATOM 2245 C CA . SER A 1 288 ? -9.383 4.473 57.154 1.00 25.02 288 SER A CA 1
ATOM 2246 C C . SER A 1 288 ? -8.752 4.851 55.811 1.00 25.02 288 SER A C 1
ATOM 2248 O O . SER A 1 288 ? -8.488 6.018 55.524 1.00 25.02 288 SER A O 1
ATOM 2250 N N . SER A 1 289 ? -8.522 3.855 54.955 1.00 24.88 289 SER A N 1
ATOM 2251 C CA . SER A 1 289 ? -8.074 4.066 53.578 1.00 24.88 289 SER A CA 1
ATOM 2252 C C . SER A 1 289 ? -9.194 4.675 52.728 1.00 24.88 289 SER A C 1
ATOM 2254 O O . SER A 1 289 ? -10.010 3.980 52.123 1.00 24.88 289 SER A O 1
ATOM 2256 N N . THR A 1 290 ? -9.228 6.007 52.665 1.00 26.77 290 THR A N 1
ATOM 2257 C CA . THR A 1 290 ? -10.090 6.741 51.733 1.00 26.77 290 THR A CA 1
ATOM 2258 C C . THR A 1 290 ? -9.830 6.287 50.288 1.00 26.77 290 THR A C 1
ATOM 2260 O O . THR A 1 290 ? -8.667 6.142 49.890 1.00 26.77 290 THR A O 1
ATOM 2263 N N . PRO A 1 291 ? -10.877 6.056 49.468 1.00 31.09 291 PRO A N 1
ATOM 2264 C CA . PRO A 1 291 ? -10.698 5.694 48.067 1.00 31.09 291 PRO A CA 1
ATOM 2265 C C . PRO A 1 291 ? -9.922 6.787 47.327 1.00 31.09 291 PRO A C 1
ATOM 2267 O O . PRO A 1 291 ? -10.397 7.909 47.162 1.00 31.09 291 PRO A O 1
ATOM 2270 N N . ARG A 1 292 ? -8.701 6.464 46.889 1.00 24.73 292 ARG A N 1
ATOM 2271 C CA . ARG A 1 292 ? -7.792 7.391 46.202 1.00 24.73 292 ARG A CA 1
ATOM 2272 C C . ARG A 1 292 ? -8.272 7.667 44.771 1.00 24.73 292 ARG A C 1
ATOM 2274 O O . ARG A 1 292 ? -7.720 7.125 43.816 1.00 24.73 292 ARG A O 1
ATOM 2281 N N . THR A 1 293 ? -9.265 8.542 44.624 1.00 34.12 293 THR A N 1
ATOM 2282 C CA . THR A 1 293 ? -9.722 9.094 43.338 1.00 34.12 293 THR A CA 1
ATOM 2283 C C . THR A 1 293 ? -8.650 9.993 42.721 1.00 34.12 293 THR A C 1
ATOM 2285 O O . THR A 1 293 ? -8.689 11.214 42.853 1.00 34.12 293 THR A O 1
ATOM 2288 N N . TRP A 1 294 ? -7.690 9.383 42.029 1.00 31.58 294 TRP A N 1
ATOM 2289 C CA . TRP A 1 294 ? -6.737 10.087 41.175 1.00 31.58 294 TRP A CA 1
ATOM 2290 C C . TRP A 1 294 ? -6.836 9.534 39.760 1.00 31.58 294 TRP A C 1
ATOM 2292 O O . TRP A 1 294 ? -6.183 8.548 39.417 1.00 31.58 294 TRP A O 1
ATOM 2302 N N . ALA A 1 295 ? -7.571 10.245 38.905 1.00 35.16 295 ALA A N 1
ATOM 2303 C CA . ALA A 1 295 ? -7.102 10.397 37.538 1.00 35.16 295 ALA A CA 1
ATOM 2304 C C . ALA A 1 295 ? -5.745 11.111 37.640 1.00 35.16 295 ALA A C 1
ATOM 2306 O O . ALA A 1 295 ? -5.689 12.325 37.825 1.00 35.16 295 ALA A O 1
ATOM 2307 N N . GLN A 1 296 ? -4.657 10.334 37.657 1.00 31.16 296 GLN A N 1
ATOM 2308 C CA . GLN A 1 296 ? -3.300 10.868 37.757 1.00 31.16 296 GLN A CA 1
ATOM 2309 C C . GLN A 1 296 ? -3.106 11.901 36.641 1.00 31.16 296 GLN A C 1
ATOM 2311 O O . GLN A 1 296 ? -3.264 11.535 35.470 1.00 31.16 296 GLN A O 1
ATOM 2316 N N . PRO A 1 297 ? -2.761 13.166 36.947 1.00 35.69 297 PRO A N 1
ATOM 2317 C CA . PRO A 1 297 ? -2.390 14.100 35.902 1.00 35.69 297 PRO A CA 1
ATOM 2318 C C . PRO A 1 297 ? -1.147 13.534 35.215 1.00 35.69 297 PRO A C 1
ATOM 2320 O O . PRO A 1 297 ? -0.078 13.449 35.823 1.00 35.69 297 PRO A O 1
ATOM 2323 N N . ARG A 1 298 ? -1.290 13.108 33.949 1.00 49.34 298 ARG A N 1
ATOM 2324 C CA . ARG A 1 298 ? -0.149 12.731 33.101 1.00 49.34 298 ARG A CA 1
ATOM 2325 C C . ARG A 1 298 ? 0.837 13.900 33.181 1.00 49.34 298 ARG A C 1
ATOM 2327 O O . ARG A 1 298 ? 0.441 15.030 32.902 1.00 49.34 298 ARG A O 1
ATOM 2334 N N . GLY A 1 299 ? 2.050 13.628 33.676 1.00 56.47 299 GLY A N 1
ATOM 2335 C CA . GLY A 1 299 ? 2.951 14.654 34.219 1.00 56.47 299 GLY A CA 1
ATOM 2336 C C . GLY A 1 299 ? 3.275 15.783 33.237 1.00 56.47 299 GLY A C 1
ATOM 2337 O O . GLY A 1 299 ? 3.011 15.671 32.047 1.00 56.47 299 GLY A O 1
ATOM 2338 N N . ALA A 1 300 ? 3.854 16.889 33.706 1.00 68.88 300 ALA A N 1
ATOM 2339 C CA . ALA A 1 300 ? 4.133 18.039 32.840 1.00 68.88 300 ALA A CA 1
ATOM 2340 C C . ALA A 1 300 ? 4.879 17.623 31.550 1.00 68.88 300 ALA A C 1
ATOM 2342 O O . ALA A 1 300 ? 5.943 17.011 31.640 1.00 68.88 300 ALA A O 1
ATOM 2343 N N . LYS A 1 301 ? 4.324 17.964 30.366 1.00 76.00 301 LYS A N 1
ATOM 2344 C CA . LYS A 1 301 ? 4.864 17.570 29.044 1.00 76.00 301 LYS A CA 1
ATOM 2345 C C . LYS A 1 301 ? 6.385 17.750 29.014 1.00 76.00 301 LYS A C 1
ATOM 2347 O O . LYS A 1 301 ? 6.869 18.872 29.228 1.00 76.00 301 LYS A O 1
ATOM 2352 N N . GLY A 1 302 ? 7.123 16.673 28.745 1.00 82.62 302 GLY A N 1
ATOM 2353 C CA . GLY A 1 302 ? 8.583 16.703 28.683 1.00 82.62 302 GLY A CA 1
ATOM 2354 C C . GLY A 1 302 ? 9.086 17.514 27.481 1.00 82.62 302 GLY A C 1
ATOM 2355 O O . GLY A 1 302 ? 8.305 17.804 26.572 1.00 82.62 302 GLY A O 1
ATOM 2356 N N . PRO A 1 303 ? 10.383 17.869 27.412 1.00 81.88 303 PRO A N 1
ATOM 2357 C CA . PRO A 1 303 ? 10.932 18.625 26.281 1.00 81.88 303 PRO A CA 1
ATOM 2358 C C . PRO A 1 303 ? 10.647 17.971 24.918 1.00 81.88 303 PRO A C 1
ATOM 2360 O O . PRO A 1 303 ? 10.299 18.661 23.963 1.00 81.88 303 PRO A O 1
ATOM 2363 N N . LEU A 1 304 ? 10.700 16.634 24.852 1.00 83.38 304 LEU A N 1
ATOM 2364 C CA . LEU A 1 304 ? 10.361 15.860 23.655 1.00 83.38 304 LEU A CA 1
ATOM 2365 C C . LEU A 1 304 ? 8.864 15.933 23.300 1.00 83.38 304 LEU A C 1
ATOM 2367 O O . LEU A 1 304 ? 8.528 16.141 22.136 1.00 83.38 304 LEU A O 1
ATOM 2371 N N . ASP A 1 305 ? 7.971 15.825 24.290 1.00 83.06 305 ASP A N 1
ATOM 2372 C CA . ASP A 1 305 ? 6.519 15.946 24.085 1.00 83.06 305 ASP A CA 1
ATOM 2373 C C . ASP A 1 305 ? 6.139 17.361 23.607 1.00 83.06 305 ASP A C 1
ATOM 2375 O O . ASP A 1 305 ? 5.222 17.525 22.805 1.00 83.06 305 ASP A O 1
ATOM 2379 N N . ARG A 1 306 ? 6.861 18.395 24.069 1.00 82.06 306 ARG A N 1
ATOM 2380 C CA . ARG A 1 306 ? 6.695 19.788 23.615 1.00 82.06 306 ARG A CA 1
ATOM 2381 C C . ARG A 1 306 ? 7.193 19.988 22.185 1.00 82.06 306 ARG A C 1
ATOM 2383 O O . ARG A 1 306 ? 6.489 20.605 21.395 1.00 82.06 306 ARG A O 1
ATOM 2390 N N . PHE A 1 307 ? 8.369 19.454 21.845 1.00 84.81 307 PHE A N 1
ATOM 2391 C CA . PHE A 1 307 ? 8.938 19.565 20.498 1.00 84.81 307 PHE A CA 1
ATOM 2392 C C . PHE A 1 307 ? 8.085 18.841 19.448 1.00 84.81 307 PHE A C 1
ATOM 2394 O O . PHE A 1 307 ? 7.726 19.426 18.429 1.00 84.81 307 PHE A O 1
ATOM 2401 N N . LEU A 1 308 ? 7.695 17.589 19.710 1.00 81.62 308 LEU A N 1
ATOM 2402 C CA . LEU A 1 308 ? 6.795 16.848 18.819 1.00 81.62 308 LEU A CA 1
ATOM 2403 C C . LEU A 1 308 ? 5.376 17.446 18.806 1.00 81.62 308 LEU A C 1
ATOM 2405 O O . LEU A 1 308 ? 4.700 17.392 17.778 1.00 81.62 308 LEU A O 1
ATOM 2409 N N . GLY A 1 309 ? 4.983 18.105 19.902 1.00 73.69 309 GLY A N 1
ATOM 2410 C CA . GLY A 1 309 ? 3.778 18.927 20.032 1.00 73.69 309 GLY A CA 1
ATOM 2411 C C . GLY A 1 309 ? 3.647 20.079 19.024 1.00 73.69 309 GLY A C 1
ATOM 2412 O O . GLY A 1 309 ? 2.553 20.617 18.872 1.00 73.69 309 GLY A O 1
ATOM 2413 N N . LEU A 1 310 ? 4.724 20.448 18.317 1.00 78.31 310 LEU A N 1
ATOM 2414 C CA . LEU A 1 310 ? 4.695 21.423 17.215 1.00 78.31 310 LEU A CA 1
ATOM 2415 C C . LEU A 1 310 ? 4.149 20.834 15.900 1.00 78.31 310 LEU A C 1
ATOM 2417 O 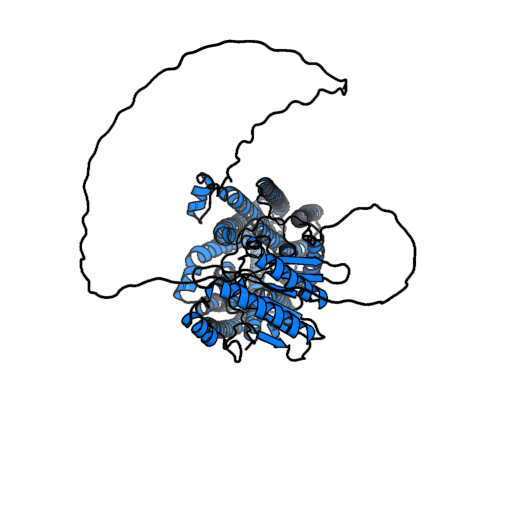O . LEU A 1 310 ? 3.748 21.588 15.016 1.00 78.31 310 LEU A O 1
ATOM 2421 N N . PHE A 1 311 ? 4.153 19.503 15.750 1.00 73.06 311 PHE A N 1
ATOM 2422 C CA . PHE A 1 311 ? 3.831 18.810 14.493 1.00 73.06 311 PHE A CA 1
ATOM 2423 C C . PHE A 1 311 ? 2.525 18.007 14.553 1.00 73.06 311 PHE A C 1
ATOM 2425 O O . PHE A 1 311 ? 1.849 17.854 13.535 1.00 73.06 311 PHE A O 1
ATOM 2432 N N . ALA A 1 312 ? 2.158 17.505 15.731 1.00 79.19 312 ALA A N 1
ATOM 2433 C CA . ALA A 1 312 ? 0.846 16.936 16.032 1.00 79.19 312 ALA A CA 1
ATOM 2434 C C . ALA A 1 312 ? 0.548 17.114 17.528 1.00 79.19 312 ALA A C 1
ATOM 2436 O O . ALA A 1 312 ? 1.453 17.395 18.309 1.00 79.19 312 ALA A O 1
ATOM 2437 N N . ASP A 1 313 ? -0.698 16.917 17.963 1.00 83.38 313 ASP A N 1
ATOM 2438 C CA . ASP A 1 313 ? -0.996 16.948 19.397 1.00 83.38 313 ASP A CA 1
ATOM 2439 C C . ASP A 1 313 ? -0.444 15.681 20.086 1.00 83.38 313 ASP A C 1
ATOM 2441 O O . ASP A 1 313 ? -0.962 14.573 19.921 1.00 83.38 313 ASP A O 1
ATOM 2445 N N . VAL A 1 314 ? 0.616 15.855 20.878 1.00 83.19 314 VAL A N 1
ATOM 2446 C CA . VAL A 1 314 ? 1.305 14.811 21.659 1.00 83.19 314 VAL A CA 1
ATOM 2447 C C . VAL A 1 314 ? 1.041 15.036 23.147 1.00 83.19 314 VAL A C 1
ATOM 2449 O O . VAL A 1 314 ? 1.288 16.136 23.653 1.00 83.19 314 VAL A O 1
ATOM 2452 N N . GLN A 1 315 ? 0.530 14.033 23.865 1.00 84.31 315 GLN A N 1
ATOM 2453 C CA . GLN A 1 315 ? 0.352 14.107 25.320 1.00 84.31 315 GLN A CA 1
ATOM 2454 C C . GLN A 1 315 ? 1.642 13.738 26.064 1.00 84.31 315 GLN A C 1
ATOM 2456 O O . GLN A 1 315 ? 2.605 13.237 25.488 1.00 84.31 315 GLN A O 1
ATOM 2461 N N . ALA A 1 316 ? 1.676 14.009 27.367 1.00 78.44 316 ALA A N 1
ATOM 2462 C CA . ALA A 1 316 ? 2.859 13.748 28.172 1.00 78.44 316 ALA A CA 1
ATOM 2463 C C . ALA A 1 316 ? 3.205 12.252 28.241 1.00 78.44 316 ALA A C 1
ATOM 2465 O O . ALA A 1 316 ? 2.344 11.422 28.537 1.00 78.44 316 ALA A O 1
ATOM 2466 N N . GLY A 1 317 ? 4.474 11.928 27.984 1.00 80.44 317 GLY A N 1
ATOM 2467 C CA . GLY A 1 317 ? 4.994 10.558 27.947 1.00 80.44 317 GLY A CA 1
ATOM 2468 C C . GLY A 1 317 ? 4.850 9.844 26.596 1.00 80.44 317 GLY A C 1
ATOM 2469 O O . GLY A 1 317 ? 5.563 8.864 26.362 1.00 80.44 317 GLY A O 1
ATOM 2470 N N . GLU A 1 318 ? 4.004 10.341 25.686 1.00 84.81 318 GLU A N 1
ATOM 2471 C CA . GLU A 1 318 ? 3.786 9.741 24.360 1.00 84.81 318 GLU A CA 1
ATOM 2472 C C . GLU A 1 318 ? 4.954 10.002 23.397 1.00 84.81 318 GLU A C 1
ATOM 2474 O O . GLU A 1 318 ? 5.250 9.169 22.535 1.00 84.81 318 GLU A O 1
ATOM 2479 N N . GLY A 1 319 ? 5.659 11.131 23.549 1.00 86.31 319 GLY A N 1
ATOM 2480 C CA . GLY A 1 319 ? 6.685 11.580 22.608 1.00 86.31 319 GLY A CA 1
ATOM 2481 C C . GLY A 1 319 ? 7.870 10.622 22.474 1.00 86.31 319 GLY A C 1
ATOM 2482 O O . GLY A 1 319 ? 8.445 10.501 21.395 1.00 86.31 319 GLY A O 1
ATOM 2483 N N . ALA A 1 320 ? 8.206 9.881 23.534 1.00 89.06 320 ALA A N 1
ATOM 2484 C CA . ALA A 1 320 ? 9.266 8.874 23.497 1.00 89.06 320 ALA A CA 1
ATOM 2485 C C . ALA A 1 320 ? 8.907 7.686 22.587 1.00 89.06 320 ALA A C 1
ATOM 2487 O O . ALA A 1 320 ? 9.709 7.287 21.742 1.00 89.06 320 ALA A O 1
ATOM 2488 N N . THR A 1 321 ? 7.695 7.146 22.720 1.00 89.50 321 THR A N 1
ATOM 2489 C CA . THR A 1 321 ? 7.225 6.021 21.898 1.00 89.50 321 THR A CA 1
ATOM 2490 C C . THR A 1 321 ? 6.926 6.478 20.466 1.00 89.50 321 THR A C 1
ATOM 2492 O O . THR A 1 321 ? 7.243 5.758 19.517 1.00 89.50 321 THR A O 1
ATOM 2495 N N . ALA A 1 322 ? 6.459 7.720 20.286 1.00 90.06 322 ALA A N 1
ATOM 2496 C CA . ALA A 1 322 ? 6.325 8.343 18.971 1.00 90.06 322 ALA A CA 1
ATOM 2497 C C . ALA A 1 322 ? 7.664 8.520 18.244 1.00 90.06 322 ALA A C 1
ATOM 2499 O O . ALA A 1 322 ? 7.765 8.146 17.074 1.00 90.06 322 ALA A O 1
ATOM 2500 N N . LEU A 1 323 ? 8.705 9.012 18.925 1.00 93.31 323 LEU A N 1
ATOM 2501 C CA . LEU A 1 323 ? 10.044 9.117 18.345 1.00 93.31 323 LEU A CA 1
ATOM 2502 C C . LEU A 1 323 ? 10.618 7.733 18.011 1.00 93.31 323 LEU A C 1
ATOM 2504 O O . LEU A 1 323 ? 11.152 7.549 16.922 1.00 93.31 323 LEU A O 1
ATOM 2508 N N . LEU A 1 324 ? 10.463 6.738 18.892 1.00 94.44 324 LEU A N 1
ATOM 2509 C CA . LEU A 1 324 ? 10.937 5.373 18.632 1.00 94.44 324 LEU A CA 1
ATOM 2510 C C . LEU A 1 324 ? 10.254 4.738 17.410 1.00 94.44 324 LEU A C 1
ATOM 2512 O O . LEU A 1 324 ? 10.944 4.164 16.567 1.00 94.44 324 LEU A O 1
ATOM 2516 N N . LEU A 1 325 ? 8.929 4.863 17.268 1.00 93.69 325 LEU A N 1
ATOM 2517 C CA . LEU A 1 325 ? 8.205 4.354 16.097 1.00 93.69 325 LEU A CA 1
ATOM 2518 C C . LEU A 1 325 ? 8.551 5.129 14.816 1.00 93.69 325 LEU A C 1
ATOM 2520 O O . LEU A 1 325 ? 8.749 4.504 13.774 1.00 93.69 325 LEU A O 1
ATOM 2524 N N . MET A 1 326 ? 8.692 6.458 14.893 1.00 95.19 326 MET A N 1
ATOM 2525 C CA . MET A 1 326 ? 9.150 7.306 13.784 1.00 95.19 326 MET A CA 1
ATOM 2526 C C . MET A 1 326 ? 10.559 6.914 13.310 1.00 95.19 326 MET A C 1
ATOM 2528 O O . MET A 1 326 ? 10.779 6.763 12.107 1.00 95.19 326 MET A O 1
ATOM 2532 N N . THR A 1 327 ? 11.500 6.692 14.230 1.00 97.19 327 THR A N 1
ATOM 2533 C CA . THR A 1 327 ? 12.863 6.242 13.909 1.00 97.19 327 THR A CA 1
ATOM 2534 C C . THR A 1 327 ? 12.865 4.819 13.354 1.00 97.19 327 THR A C 1
ATOM 2536 O O . THR A 1 327 ? 13.567 4.539 12.385 1.00 97.19 327 THR A O 1
ATOM 2539 N N . ASN A 1 328 ? 12.052 3.917 13.905 1.00 96.50 328 ASN A N 1
ATOM 2540 C CA . ASN A 1 328 ? 11.956 2.538 13.430 1.00 96.50 328 ASN A CA 1
ATOM 2541 C C . ASN A 1 328 ? 11.450 2.472 11.974 1.00 96.50 328 ASN A C 1
ATOM 2543 O O . ASN A 1 328 ? 12.079 1.836 11.126 1.00 96.50 328 ASN A O 1
ATOM 2547 N N . ILE A 1 329 ? 10.380 3.207 11.642 1.00 95.75 329 ILE A N 1
ATOM 2548 C CA . ILE A 1 329 ? 9.870 3.249 10.264 1.00 95.75 329 ILE A CA 1
ATOM 2549 C C . ILE A 1 329 ? 10.785 4.035 9.319 1.00 95.75 329 ILE A C 1
ATOM 2551 O O . ILE A 1 329 ? 10.893 3.664 8.153 1.00 95.75 329 ILE A O 1
ATOM 2555 N N . PHE A 1 330 ? 11.507 5.049 9.810 1.00 97.94 330 PHE A N 1
ATOM 2556 C CA . PHE A 1 330 ? 12.576 5.709 9.056 1.00 97.94 330 PHE A CA 1
ATOM 2557 C C . PHE A 1 330 ? 13.665 4.710 8.639 1.00 97.94 330 PHE A C 1
ATOM 2559 O O . PHE A 1 330 ? 13.992 4.631 7.456 1.00 97.94 330 PHE A O 1
ATOM 2566 N N . LEU A 1 331 ? 14.181 3.901 9.573 1.00 98.12 331 LEU A N 1
ATOM 2567 C CA . LEU A 1 331 ? 15.211 2.894 9.285 1.00 98.12 331 LEU A CA 1
ATOM 2568 C C . LEU A 1 331 ? 14.711 1.816 8.316 1.00 98.12 331 LEU A C 1
ATOM 2570 O O . LEU A 1 331 ? 15.430 1.446 7.388 1.00 98.12 331 LEU A O 1
ATOM 2574 N N . LEU A 1 332 ? 13.474 1.345 8.494 1.00 97.38 332 LEU A N 1
ATOM 2575 C CA . LEU A 1 332 ? 12.861 0.332 7.634 1.00 97.38 332 LEU A CA 1
ATOM 2576 C C . LEU A 1 332 ? 12.643 0.861 6.206 1.00 97.38 332 LEU A C 1
ATOM 2578 O O . LEU A 1 332 ? 12.998 0.183 5.240 1.00 97.38 332 LEU A O 1
ATOM 2582 N N . LEU A 1 333 ? 12.124 2.084 6.048 1.00 97.12 333 LEU A N 1
ATOM 2583 C CA . LEU A 1 333 ? 11.943 2.705 4.730 1.00 97.12 333 LEU A CA 1
ATOM 2584 C C . LEU A 1 333 ? 13.277 3.095 4.086 1.00 97.12 333 LEU A C 1
ATOM 2586 O O . LEU A 1 333 ? 13.398 2.967 2.869 1.00 97.12 333 LEU A O 1
ATOM 2590 N N . ALA A 1 334 ? 14.290 3.486 4.865 1.00 98.19 334 ALA A N 1
ATOM 2591 C CA . ALA A 1 334 ? 15.647 3.684 4.361 1.00 98.19 334 ALA A CA 1
ATOM 2592 C C . ALA A 1 334 ? 16.232 2.371 3.827 1.00 98.19 334 ALA A C 1
ATOM 2594 O O . ALA A 1 334 ? 16.639 2.322 2.667 1.00 98.19 334 ALA A O 1
ATOM 2595 N N . ALA A 1 335 ? 16.184 1.286 4.610 1.00 98.00 335 ALA A N 1
ATOM 2596 C CA . ALA A 1 335 ? 16.617 -0.044 4.179 1.00 98.00 335 ALA A CA 1
ATOM 2597 C C . ALA A 1 335 ? 15.873 -0.503 2.915 1.00 98.00 335 ALA A C 1
ATOM 2599 O O . ALA A 1 335 ? 16.504 -0.951 1.956 1.00 98.00 335 ALA A O 1
ATOM 2600 N N . TYR A 1 336 ? 14.548 -0.324 2.864 1.00 97.75 336 TYR A N 1
ATOM 2601 C CA . TYR A 1 336 ? 13.769 -0.605 1.661 1.00 97.75 336 TYR A CA 1
ATOM 2602 C C . TYR A 1 336 ? 14.224 0.237 0.468 1.00 97.75 336 TYR A C 1
ATOM 2604 O O . TYR A 1 336 ? 14.414 -0.327 -0.605 1.00 97.75 336 TYR A O 1
ATOM 2612 N N . TYR A 1 337 ? 14.436 1.546 0.612 1.00 97.31 337 TYR A N 1
ATOM 2613 C CA . TYR A 1 337 ? 14.820 2.387 -0.523 1.00 97.31 337 TYR A CA 1
ATOM 2614 C C . TYR A 1 337 ? 16.277 2.217 -0.972 1.00 97.31 337 TYR A C 1
ATOM 2616 O O . TYR A 1 337 ? 16.538 2.419 -2.161 1.00 97.31 337 TYR A O 1
ATOM 2624 N N . LEU A 1 338 ? 17.186 1.724 -0.117 1.00 97.00 338 LEU A N 1
ATOM 2625 C CA . LEU A 1 338 ? 18.461 1.157 -0.582 1.00 97.00 338 LEU A CA 1
ATOM 2626 C C . LEU A 1 338 ? 18.186 -0.015 -1.542 1.00 97.00 338 LEU A C 1
ATOM 2628 O O . LEU A 1 338 ? 18.574 0.018 -2.710 1.00 97.00 338 LEU A O 1
ATOM 2632 N N . LEU A 1 339 ? 17.445 -1.027 -1.073 1.00 97.75 339 LEU A N 1
ATOM 2633 C CA . LEU A 1 339 ? 17.160 -2.272 -1.801 1.00 97.75 339 LEU A CA 1
ATOM 2634 C C . LEU A 1 339 ? 16.346 -2.043 -3.091 1.00 97.75 339 LEU A C 1
ATOM 2636 O O . LEU A 1 339 ? 16.664 -2.609 -4.139 1.00 97.75 339 LEU A O 1
ATOM 2640 N N . LYS A 1 340 ? 15.333 -1.170 -3.042 1.00 96.31 340 LYS A N 1
ATOM 2641 C CA . LYS A 1 340 ? 14.513 -0.732 -4.185 1.00 96.31 340 LYS A CA 1
ATOM 2642 C C . LYS A 1 340 ? 15.355 -0.030 -5.244 1.00 96.31 340 LYS A C 1
ATOM 2644 O O . LYS A 1 340 ? 15.045 -0.146 -6.423 1.00 96.31 340 LYS A O 1
ATOM 2649 N N . THR A 1 341 ? 16.409 0.676 -4.838 1.00 95.75 341 THR A N 1
ATOM 2650 C CA . THR A 1 341 ? 17.321 1.334 -5.774 1.00 95.75 341 THR A CA 1
ATOM 2651 C C . THR A 1 341 ? 18.306 0.335 -6.376 1.00 95.75 341 THR A C 1
ATOM 2653 O O . THR A 1 341 ? 18.426 0.272 -7.597 1.00 95.75 341 THR A O 1
ATOM 2656 N N . ILE A 1 342 ? 18.982 -0.485 -5.561 1.00 95.88 342 ILE A N 1
ATOM 2657 C CA . ILE A 1 342 ? 20.015 -1.409 -6.066 1.00 95.88 342 ILE A CA 1
ATOM 2658 C C . ILE A 1 342 ? 19.468 -2.616 -6.837 1.00 95.88 342 ILE A C 1
ATOM 2660 O O . ILE A 1 342 ? 20.207 -3.197 -7.628 1.00 95.88 342 ILE A O 1
ATOM 2664 N N . ARG A 1 343 ? 18.191 -2.994 -6.680 1.00 96.50 343 ARG A N 1
ATOM 2665 C CA . ARG A 1 343 ? 17.600 -4.065 -7.506 1.00 96.50 343 ARG A CA 1
ATOM 2666 C C . ARG A 1 343 ? 17.566 -3.698 -8.993 1.00 96.50 343 ARG A C 1
ATOM 2668 O O . ARG A 1 343 ? 17.628 -4.595 -9.820 1.00 96.50 343 ARG A O 1
ATOM 2675 N N . GLU A 1 344 ? 17.466 -2.408 -9.326 1.00 96.12 344 GLU A N 1
ATOM 2676 C CA . GLU A 1 344 ? 17.325 -1.931 -10.707 1.00 96.12 344 GLU A CA 1
ATOM 2677 C C . GLU A 1 344 ? 18.595 -2.211 -11.540 1.00 96.12 344 GLU A C 1
ATOM 2679 O O . GLU A 1 344 ? 18.485 -2.947 -12.515 1.00 96.12 344 GLU A O 1
ATOM 2684 N N . PRO A 1 345 ? 19.823 -1.786 -11.167 1.00 94.44 345 PRO A N 1
ATOM 2685 C CA . PRO A 1 345 ? 21.030 -2.216 -11.884 1.00 94.44 345 PRO A CA 1
ATOM 2686 C C . PRO A 1 345 ? 21.253 -3.736 -11.844 1.00 94.44 345 PRO A C 1
ATOM 2688 O O . PRO A 1 345 ? 21.810 -4.298 -12.779 1.00 94.44 345 PRO A O 1
ATOM 2691 N N . LEU A 1 346 ? 20.810 -4.433 -10.790 1.00 94.75 346 LEU A N 1
ATOM 2692 C CA . LEU A 1 346 ? 20.975 -5.887 -10.695 1.00 94.75 346 LEU A CA 1
ATOM 2693 C C . LEU A 1 346 ? 20.022 -6.682 -11.605 1.00 94.75 346 LEU A C 1
ATOM 2695 O O . LEU A 1 346 ? 20.381 -7.794 -11.987 1.00 94.75 346 LEU A O 1
ATOM 2699 N N . ILE A 1 347 ? 18.850 -6.139 -11.963 1.00 96.25 347 ILE A N 1
ATOM 2700 C CA . ILE A 1 347 ? 17.916 -6.758 -12.922 1.00 96.25 347 ILE A CA 1
ATOM 2701 C C . ILE A 1 347 ? 18.099 -6.247 -14.353 1.00 96.25 347 ILE A C 1
ATOM 2703 O O . ILE A 1 347 ? 17.806 -6.976 -15.293 1.00 96.25 347 ILE A O 1
ATOM 2707 N N . LEU A 1 348 ? 18.566 -5.008 -14.536 1.00 94.06 348 LEU A N 1
ATOM 2708 C CA . LEU A 1 348 ? 18.696 -4.399 -15.860 1.00 94.06 348 LEU A CA 1
ATOM 2709 C C . LEU A 1 348 ? 19.995 -4.794 -16.575 1.00 94.06 348 LEU A C 1
ATOM 2711 O O . LEU A 1 348 ? 19.959 -4.973 -17.789 1.00 94.06 348 LEU A O 1
ATOM 2715 N N . SER A 1 349 ? 21.083 -5.041 -15.838 1.00 89.81 349 SER A N 1
ATOM 2716 C CA . SER A 1 349 ? 22.372 -5.507 -16.381 1.00 89.81 349 SER A CA 1
ATOM 2717 C C . SER A 1 349 ? 22.438 -7.028 -16.581 1.00 89.81 349 SER A C 1
ATOM 2719 O O . SER A 1 349 ? 23.422 -7.681 -16.220 1.00 89.81 349 SER A O 1
ATOM 2721 N N . VAL A 1 350 ? 21.365 -7.605 -17.129 1.00 89.75 350 VAL A N 1
ATOM 2722 C CA . VAL A 1 350 ? 21.321 -8.975 -17.672 1.00 89.75 350 VAL A CA 1
ATOM 2723 C C . VAL A 1 350 ? 20.802 -8.923 -19.111 1.00 89.75 350 VAL A C 1
ATOM 2725 O O . VAL A 1 350 ? 20.175 -7.943 -19.516 1.00 89.75 350 VAL A O 1
ATOM 2728 N N . ALA A 1 351 ? 21.029 -9.978 -19.896 1.00 85.50 351 ALA A N 1
ATOM 2729 C CA . ALA A 1 351 ? 20.505 -10.058 -21.260 1.00 85.50 351 ALA A CA 1
ATOM 2730 C C . ALA A 1 351 ? 18.970 -9.884 -21.269 1.00 85.50 351 ALA A C 1
ATOM 2732 O O . ALA A 1 351 ? 18.251 -10.635 -20.613 1.00 85.50 351 ALA A O 1
ATOM 2733 N N . GLY A 1 352 ? 18.475 -8.865 -21.982 1.00 88.12 352 GLY A N 1
ATOM 2734 C CA . GLY A 1 352 ? 17.049 -8.510 -21.986 1.00 88.12 352 GLY A CA 1
ATOM 2735 C C . GLY A 1 352 ? 16.526 -7.961 -20.650 1.00 88.12 352 GLY A C 1
ATOM 2736 O O . GLY A 1 352 ? 15.358 -8.156 -20.334 1.00 88.12 352 GLY A O 1
ATOM 2737 N N . GLY A 1 353 ? 17.360 -7.308 -19.832 1.00 91.94 353 GLY A N 1
ATOM 2738 C CA . GLY A 1 353 ? 17.022 -6.942 -18.450 1.00 91.94 353 GLY A CA 1
ATOM 2739 C C . GLY A 1 353 ? 15.731 -6.135 -18.247 1.00 91.94 353 GLY A C 1
ATOM 2740 O O . GLY A 1 353 ? 15.060 -6.309 -17.231 1.00 91.94 353 GLY A O 1
ATOM 2741 N N . ALA A 1 354 ? 15.311 -5.306 -19.210 1.00 93.94 354 ALA A N 1
ATOM 2742 C CA . ALA A 1 354 ? 14.033 -4.586 -19.136 1.00 93.94 354 ALA A CA 1
ATOM 2743 C C . ALA A 1 354 ? 12.822 -5.527 -19.322 1.00 93.94 354 ALA A C 1
ATOM 2745 O O . ALA A 1 354 ? 11.838 -5.454 -18.577 1.00 93.94 354 ALA A O 1
ATOM 2746 N N . GLU A 1 355 ? 12.906 -6.453 -20.274 1.00 95.38 355 GLU A N 1
ATOM 2747 C CA . GLU A 1 355 ? 11.943 -7.533 -20.477 1.00 95.38 355 GLU A CA 1
ATOM 2748 C C . GLU A 1 355 ? 11.917 -8.476 -19.263 1.00 95.38 355 GLU A C 1
ATOM 2750 O O . GLU A 1 355 ? 10.860 -8.716 -18.680 1.00 95.38 355 GLU A O 1
ATOM 2755 N N . VAL A 1 356 ? 13.088 -8.919 -18.795 1.00 96.12 356 VAL A N 1
ATOM 2756 C CA . VAL A 1 356 ? 13.245 -9.798 -17.624 1.00 96.12 356 VAL A CA 1
ATOM 2757 C C . VAL A 1 356 ? 12.719 -9.140 -16.343 1.00 96.12 356 VAL A C 1
ATOM 2759 O O . VAL A 1 356 ? 12.050 -9.812 -15.554 1.00 96.12 356 VAL A O 1
ATOM 2762 N N . LYS A 1 357 ? 12.916 -7.829 -16.143 1.00 95.81 357 LYS A N 1
ATOM 2763 C CA . LYS A 1 357 ? 12.272 -7.051 -15.066 1.00 95.81 357 LYS A CA 1
ATOM 2764 C C . LYS A 1 357 ? 10.745 -7.134 -15.146 1.00 95.81 357 LYS A C 1
ATOM 2766 O O . LYS A 1 357 ? 10.090 -7.360 -14.128 1.00 95.81 357 LYS A O 1
ATOM 2771 N N . SER A 1 358 ? 10.184 -6.995 -16.345 1.00 94.56 358 SER A N 1
ATOM 2772 C CA . SER A 1 358 ? 8.734 -7.051 -16.580 1.00 94.56 358 SER A CA 1
ATOM 2773 C C . SER A 1 358 ? 8.173 -8.445 -16.270 1.00 94.56 358 SER A C 1
ATOM 2775 O O . SER A 1 358 ? 7.185 -8.575 -15.547 1.00 94.56 358 SER A O 1
ATOM 2777 N N . TYR A 1 359 ? 8.853 -9.507 -16.711 1.00 95.44 359 TYR A N 1
ATOM 2778 C CA . TYR A 1 359 ? 8.485 -10.891 -16.387 1.00 95.44 359 TYR A CA 1
ATOM 2779 C C . TYR A 1 359 ? 8.647 -11.194 -14.885 1.00 95.44 359 TYR A C 1
ATOM 2781 O O . TYR A 1 359 ? 7.817 -11.883 -14.291 1.00 95.44 359 TYR A O 1
ATOM 2789 N N . SER A 1 360 ? 9.656 -10.609 -14.232 1.00 96.06 360 SER A N 1
ATOM 2790 C CA . SER A 1 360 ? 9.878 -10.737 -12.784 1.00 96.06 360 SER A CA 1
ATOM 2791 C C . SER A 1 360 ? 8.777 -10.066 -11.950 1.00 96.06 360 SER A C 1
ATOM 2793 O O . SER A 1 360 ? 8.443 -10.559 -10.873 1.00 96.06 360 SER A O 1
ATOM 2795 N N . ALA A 1 361 ? 8.158 -8.986 -12.444 1.00 91.69 361 ALA A N 1
ATOM 2796 C CA . ALA A 1 361 ? 6.983 -8.381 -11.809 1.00 91.69 361 ALA A CA 1
ATOM 2797 C C . ALA A 1 361 ? 5.771 -9.336 -11.813 1.00 91.69 361 ALA A C 1
ATOM 2799 O O . ALA A 1 361 ? 5.111 -9.511 -10.785 1.00 91.69 361 ALA A O 1
ATOM 2800 N N . ALA A 1 362 ? 5.536 -10.040 -12.925 1.00 91.81 362 ALA A N 1
ATOM 2801 C CA . ALA A 1 362 ? 4.524 -11.095 -13.000 1.00 91.81 362 ALA A CA 1
ATOM 2802 C C . ALA A 1 362 ? 4.865 -12.315 -12.115 1.00 91.81 362 ALA A C 1
ATOM 2804 O O . ALA A 1 362 ? 3.971 -12.902 -11.504 1.00 91.81 362 ALA A O 1
ATOM 2805 N N . ALA A 1 363 ? 6.148 -12.666 -11.974 1.00 93.81 363 ALA A N 1
ATOM 2806 C CA . ALA A 1 363 ? 6.585 -13.728 -11.063 1.00 93.81 363 ALA A CA 1
ATOM 2807 C C . ALA A 1 363 ? 6.308 -13.387 -9.584 1.00 93.81 363 ALA A C 1
ATOM 2809 O O . ALA A 1 363 ? 5.836 -14.247 -8.837 1.00 93.81 363 ALA A O 1
ATOM 2810 N N . ILE A 1 364 ? 6.507 -12.126 -9.168 1.00 90.81 364 ILE A N 1
ATOM 2811 C CA . ILE A 1 364 ? 6.095 -11.637 -7.837 1.00 90.81 364 ILE A CA 1
ATOM 2812 C C . ILE A 1 364 ? 4.583 -11.827 -7.641 1.00 90.81 364 ILE A C 1
ATOM 2814 O O . ILE A 1 364 ? 4.163 -12.339 -6.604 1.00 90.81 364 ILE A O 1
ATOM 2818 N N . ALA A 1 365 ? 3.763 -11.456 -8.632 1.00 85.69 365 ALA A N 1
ATOM 2819 C CA . ALA A 1 365 ? 2.308 -11.608 -8.565 1.00 85.69 365 ALA A CA 1
ATOM 2820 C C . ALA A 1 365 ? 1.872 -13.068 -8.333 1.00 85.69 365 ALA A C 1
ATOM 2822 O O . ALA A 1 365 ? 1.014 -13.316 -7.485 1.00 85.69 365 ALA A O 1
ATOM 2823 N N . GLY A 1 366 ? 2.491 -14.028 -9.031 1.00 86.94 366 GLY A N 1
ATOM 2824 C CA . GLY A 1 366 ? 2.235 -15.459 -8.838 1.00 86.94 366 GLY A CA 1
ATOM 2825 C C . GLY A 1 366 ? 2.691 -15.975 -7.468 1.00 86.94 366 GLY A C 1
ATOM 2826 O O . GLY A 1 366 ? 1.915 -16.610 -6.756 1.00 86.94 366 GLY A O 1
ATOM 2827 N N . LEU A 1 367 ? 3.920 -15.653 -7.049 1.00 90.81 367 LEU A N 1
ATOM 2828 C CA . LEU A 1 367 ? 4.477 -16.112 -5.768 1.00 90.81 367 LEU A CA 1
ATOM 2829 C C . LEU A 1 367 ? 3.691 -15.595 -4.554 1.00 90.81 367 LEU A C 1
ATOM 2831 O O . LEU A 1 367 ? 3.523 -16.323 -3.575 1.00 90.81 367 LEU A O 1
ATOM 2835 N N . LEU A 1 368 ? 3.147 -14.376 -4.618 1.00 85.31 368 LEU A N 1
ATOM 2836 C CA . LEU A 1 368 ? 2.309 -13.820 -3.549 1.00 85.31 368 LEU A CA 1
ATOM 2837 C C . LEU A 1 368 ? 1.029 -14.634 -3.298 1.00 85.31 368 LEU A C 1
ATOM 2839 O O . LEU A 1 368 ? 0.562 -14.658 -2.159 1.00 85.31 368 LEU A O 1
ATOM 2843 N N . MET A 1 369 ? 0.498 -15.348 -4.301 1.00 79.56 369 MET A N 1
ATOM 2844 C CA . MET A 1 369 ? -0.658 -16.241 -4.116 1.00 79.56 369 MET A CA 1
ATOM 2845 C C . MET A 1 369 ? -0.352 -17.422 -3.184 1.00 79.56 369 MET A C 1
ATOM 2847 O O . MET A 1 369 ? -1.266 -17.948 -2.558 1.00 79.56 369 MET A O 1
ATOM 2851 N N . ILE A 1 370 ? 0.921 -17.812 -3.060 1.00 86.50 370 ILE A N 1
ATOM 2852 C CA . ILE A 1 370 ? 1.392 -18.871 -2.155 1.00 86.50 370 ILE A CA 1
ATOM 2853 C C . ILE A 1 370 ? 1.875 -18.259 -0.832 1.00 86.50 370 ILE A C 1
ATOM 2855 O O . ILE A 1 370 ? 1.511 -18.719 0.251 1.00 86.50 370 ILE A O 1
ATOM 2859 N N . ILE A 1 371 ? 2.667 -17.186 -0.908 1.00 84.75 371 ILE A N 1
ATOM 2860 C CA . ILE A 1 371 ? 3.338 -16.584 0.254 1.00 84.75 371 ILE A CA 1
ATOM 2861 C C . ILE A 1 371 ? 2.345 -15.928 1.221 1.00 84.75 371 ILE A C 1
ATOM 2863 O O . ILE A 1 371 ? 2.523 -16.053 2.431 1.00 84.75 371 ILE A O 1
ATOM 2867 N N . VAL A 1 372 ? 1.285 -15.266 0.737 1.00 80.81 372 VAL A N 1
ATOM 2868 C CA . VAL A 1 372 ? 0.313 -14.596 1.624 1.00 80.81 372 VAL A CA 1
ATOM 2869 C C . VAL A 1 372 ? -0.484 -15.607 2.474 1.00 80.81 372 VAL A C 1
ATOM 2871 O O . VAL A 1 372 ? -0.522 -15.423 3.693 1.00 80.81 372 VAL A O 1
ATOM 2874 N N . PRO A 1 373 ? -1.044 -16.708 1.923 1.00 78.38 373 PRO A N 1
ATOM 2875 C CA . PRO A 1 373 ? -1.629 -17.780 2.735 1.00 78.38 373 PRO A CA 1
ATOM 2876 C C . PRO A 1 373 ? -0.648 -18.436 3.716 1.00 78.38 373 PRO A C 1
ATOM 2878 O O . PRO A 1 373 ? -1.007 -18.643 4.875 1.00 78.38 373 PRO A O 1
ATOM 2881 N N . VAL A 1 374 ? 0.591 -18.726 3.293 1.00 83.88 374 VAL A N 1
ATOM 2882 C CA . VAL A 1 374 ? 1.620 -19.325 4.167 1.00 83.88 374 VAL A CA 1
ATOM 2883 C C . VAL A 1 374 ? 1.970 -18.393 5.330 1.00 83.88 374 VAL A C 1
ATOM 2885 O O . VAL A 1 374 ? 2.035 -18.837 6.477 1.00 83.88 374 VAL A O 1
ATOM 2888 N N . TYR A 1 375 ? 2.126 -17.095 5.064 1.00 82.00 375 TYR A N 1
ATOM 2889 C CA . TYR A 1 375 ? 2.354 -16.102 6.107 1.00 82.00 375 TYR A CA 1
ATOM 2890 C C . TYR A 1 375 ? 1.163 -16.008 7.071 1.00 82.00 375 TYR A C 1
ATOM 2892 O O . TYR A 1 375 ? 1.373 -16.017 8.279 1.00 82.00 375 TYR A O 1
ATOM 2900 N N . GLY A 1 376 ? -0.081 -15.974 6.576 1.00 77.81 376 GLY A N 1
ATOM 2901 C CA . GLY A 1 376 ? -1.275 -15.954 7.434 1.00 77.81 376 GLY A CA 1
ATOM 2902 C C . GLY A 1 376 ? -1.387 -17.202 8.320 1.00 77.81 376 GLY A C 1
ATOM 2903 O O . GLY A 1 376 ? -1.675 -17.106 9.515 1.00 77.81 376 GLY A O 1
ATOM 2904 N N . ALA A 1 377 ? -1.067 -18.377 7.771 1.00 77.00 377 ALA A N 1
ATOM 2905 C CA . ALA A 1 377 ? -0.999 -19.621 8.531 1.00 77.00 377 ALA A CA 1
ATOM 2906 C C . ALA A 1 377 ? 0.075 -19.570 9.634 1.00 77.00 377 ALA A C 1
ATOM 2908 O O . ALA A 1 377 ? -0.191 -20.009 10.754 1.00 77.00 377 ALA A O 1
ATOM 2909 N N . LEU A 1 378 ? 1.250 -18.991 9.364 1.00 79.88 378 LEU A N 1
ATOM 2910 C CA . LEU A 1 378 ? 2.293 -18.779 10.372 1.00 79.88 378 LEU A CA 1
ATOM 2911 C C . LEU A 1 378 ? 1.866 -17.750 11.433 1.00 79.88 378 LEU A C 1
ATOM 2913 O O . LEU A 1 378 ? 1.981 -18.020 12.628 1.00 79.88 378 LEU A O 1
ATOM 2917 N N . ALA A 1 379 ? 1.311 -16.611 11.012 1.00 78.44 379 ALA A N 1
ATOM 2918 C CA . ALA A 1 379 ? 0.838 -15.532 11.880 1.00 78.44 379 ALA A CA 1
ATOM 2919 C C . ALA A 1 379 ? -0.252 -15.988 12.864 1.00 78.44 379 ALA A C 1
ATOM 2921 O O . ALA A 1 379 ? -0.311 -15.503 13.990 1.00 78.44 379 ALA A O 1
ATOM 2922 N N . SER A 1 380 ? -1.067 -16.977 12.484 1.00 78.69 380 SER A N 1
ATOM 2923 C CA . SER A 1 380 ? -2.061 -17.589 13.377 1.00 78.69 380 SER A CA 1
ATOM 2924 C C . SER A 1 380 ? -1.480 -18.469 14.500 1.00 78.69 380 SER A C 1
ATOM 2926 O O . SER A 1 380 ? -2.233 -18.873 15.386 1.00 78.69 380 SER A O 1
ATOM 2928 N N . ARG A 1 381 ? -0.173 -18.788 14.469 1.00 81.38 381 ARG A N 1
ATOM 2929 C CA . ARG A 1 381 ? 0.484 -19.783 15.347 1.00 81.38 381 ARG A CA 1
ATOM 2930 C C . ARG A 1 381 ? 1.574 -19.224 16.267 1.00 81.38 381 ARG A C 1
ATOM 2932 O O . ARG A 1 381 ? 2.018 -19.937 17.163 1.00 81.38 381 ARG A O 1
ATOM 2939 N N . VAL A 1 382 ? 2.040 -17.993 16.056 1.00 81.81 382 VAL A N 1
ATOM 2940 C CA . VAL A 1 382 ? 3.124 -17.381 16.848 1.00 81.81 382 VAL A CA 1
ATOM 2941 C C . VAL A 1 382 ? 2.740 -15.988 17.335 1.00 81.81 382 VAL A C 1
ATOM 2943 O O . VAL A 1 382 ? 1.994 -15.274 16.673 1.00 81.81 382 VAL A O 1
ATOM 2946 N N . SER A 1 383 ? 3.279 -15.566 18.483 1.00 84.19 383 SER A N 1
ATOM 2947 C CA . SER A 1 383 ? 3.072 -14.196 18.955 1.00 84.19 383 SER A CA 1
ATOM 2948 C C . SER A 1 383 ? 3.753 -13.185 18.028 1.00 84.19 383 SER A C 1
ATOM 2950 O O . SER A 1 383 ? 4.838 -13.427 17.493 1.00 84.19 383 SER A O 1
ATOM 2952 N N . ARG A 1 384 ? 3.116 -12.024 17.851 1.00 80.19 384 ARG A N 1
ATOM 2953 C CA . ARG A 1 384 ? 3.461 -11.047 16.810 1.00 80.19 384 ARG A CA 1
ATOM 2954 C C . ARG A 1 384 ? 4.924 -10.596 16.808 1.00 80.19 384 ARG A C 1
ATOM 2956 O O . ARG A 1 384 ? 5.528 -10.487 15.749 1.00 80.19 384 ARG A O 1
ATOM 2963 N N . VAL A 1 385 ? 5.522 -10.385 17.979 1.00 85.44 385 VAL A N 1
ATOM 2964 C CA . VAL A 1 385 ? 6.936 -9.979 18.089 1.00 85.44 385 VAL A CA 1
ATOM 2965 C C . VAL A 1 385 ? 7.872 -11.088 17.598 1.00 85.44 385 VAL A C 1
ATOM 2967 O O . VAL A 1 385 ? 8.842 -10.807 16.901 1.00 85.44 385 VAL A O 1
ATOM 2970 N N . ARG A 1 386 ? 7.551 -12.366 17.864 1.00 88.25 386 ARG A N 1
ATOM 2971 C CA . ARG A 1 386 ? 8.305 -13.508 17.313 1.00 88.25 386 ARG A CA 1
ATOM 2972 C C . ARG A 1 386 ? 8.140 -13.606 15.796 1.00 88.25 386 ARG A C 1
ATOM 2974 O O . ARG A 1 386 ? 9.112 -13.923 15.121 1.00 88.25 386 ARG A O 1
ATOM 2981 N N . LEU A 1 387 ? 6.947 -13.310 15.271 1.00 88.12 387 LEU A N 1
ATOM 2982 C CA . LEU A 1 387 ? 6.686 -13.254 13.828 1.00 88.12 387 LEU A CA 1
ATOM 2983 C C . LEU A 1 387 ? 7.552 -12.184 13.154 1.00 88.12 387 LEU A C 1
ATOM 2985 O O . LEU A 1 387 ? 8.320 -12.509 12.253 1.00 88.12 387 LEU A O 1
ATOM 2989 N N . ILE A 1 388 ? 7.493 -10.942 13.647 1.00 89.19 388 ILE A N 1
ATOM 2990 C CA . ILE A 1 388 ? 8.255 -9.810 13.102 1.00 89.19 388 ILE A CA 1
ATOM 2991 C C . ILE A 1 388 ? 9.761 -10.082 13.194 1.00 89.19 388 ILE A C 1
ATOM 2993 O O . ILE A 1 388 ? 10.467 -9.929 12.196 1.00 89.19 388 ILE A O 1
ATOM 2997 N N . ASN A 1 389 ? 10.257 -10.547 14.347 1.00 93.19 389 ASN A N 1
ATOM 2998 C CA . ASN A 1 389 ? 11.673 -10.879 14.523 1.00 93.19 389 ASN A CA 1
ATOM 2999 C C . ASN A 1 389 ? 12.115 -12.023 13.601 1.00 93.19 389 ASN A C 1
ATOM 3001 O O . ASN A 1 389 ? 13.161 -11.922 12.966 1.00 93.19 389 ASN A O 1
ATOM 3005 N N . GLY A 1 390 ? 11.326 -13.097 13.493 1.00 94.69 390 GLY A N 1
ATOM 3006 C CA . GLY A 1 390 ? 11.646 -14.255 12.655 1.00 94.69 390 GLY A CA 1
ATOM 3007 C C . GLY A 1 390 ? 11.648 -13.920 11.164 1.00 94.69 390 GLY A C 1
ATOM 3008 O O . GLY A 1 390 ? 12.586 -14.277 10.454 1.00 94.69 390 GLY A O 1
ATOM 3009 N N . VAL A 1 391 ? 10.650 -13.169 10.694 1.00 93.00 391 VAL A N 1
ATOM 3010 C CA . VAL A 1 391 ? 10.539 -12.745 9.290 1.00 93.00 391 VAL A CA 1
ATOM 3011 C C . VAL A 1 391 ? 11.605 -11.702 8.941 1.00 93.00 391 VAL A C 1
ATOM 3013 O O . VAL A 1 391 ? 12.224 -11.794 7.883 1.00 93.00 391 VAL A O 1
ATOM 3016 N N . THR A 1 392 ? 11.906 -10.764 9.844 1.00 94.81 392 THR A N 1
ATOM 3017 C CA . THR A 1 392 ? 13.010 -9.803 9.658 1.00 94.81 392 THR A CA 1
ATOM 3018 C C . THR A 1 392 ? 14.367 -10.509 9.658 1.00 94.81 392 THR A C 1
ATOM 3020 O O . THR A 1 392 ? 15.187 -10.234 8.787 1.00 94.81 392 THR A O 1
ATOM 3023 N N . SER A 1 393 ? 14.586 -11.479 10.551 1.00 96.94 393 SER A N 1
ATOM 3024 C CA . SER A 1 393 ? 15.817 -12.285 10.589 1.00 96.94 393 SER A CA 1
ATOM 3025 C C . SER A 1 393 ? 15.982 -13.156 9.341 1.00 96.94 393 SER A C 1
ATOM 3027 O O . SER A 1 393 ? 17.086 -13.245 8.811 1.00 96.94 393 SER A O 1
ATOM 3029 N N . PHE A 1 394 ? 14.897 -13.737 8.817 1.00 97.19 394 PHE A N 1
ATOM 3030 C CA . PHE A 1 394 ? 14.898 -14.426 7.523 1.00 97.19 394 PHE A CA 1
ATOM 3031 C C . PHE A 1 394 ? 15.338 -13.484 6.394 1.00 97.19 394 PHE A C 1
ATOM 3033 O O . PHE A 1 394 ? 16.244 -13.819 5.632 1.00 97.19 394 PHE A O 1
ATOM 3040 N N . PHE A 1 395 ? 14.769 -12.277 6.319 1.00 97.38 395 PHE A N 1
ATOM 3041 C CA . PHE A 1 395 ? 15.163 -11.308 5.298 1.00 97.38 395 PHE A CA 1
ATOM 3042 C C . PHE A 1 395 ? 16.616 -10.814 5.474 1.00 97.38 395 PHE A C 1
ATOM 3044 O O . PHE A 1 395 ? 17.336 -10.697 4.482 1.00 97.38 395 PHE A O 1
ATOM 3051 N N . ILE A 1 396 ? 17.098 -10.612 6.705 1.00 98.31 396 ILE A N 1
ATOM 3052 C CA . ILE A 1 396 ? 18.516 -10.320 6.988 1.00 98.31 396 ILE A CA 1
ATOM 3053 C C . ILE A 1 396 ? 19.416 -11.468 6.502 1.00 98.31 396 ILE A C 1
ATOM 3055 O O . ILE A 1 396 ? 20.387 -11.221 5.786 1.00 98.31 396 ILE A O 1
ATOM 3059 N N . ALA A 1 397 ? 19.075 -12.722 6.812 1.00 98.44 397 ALA A N 1
ATOM 3060 C CA . ALA A 1 397 ? 19.828 -13.891 6.361 1.00 98.44 397 ALA A CA 1
ATOM 3061 C C . ALA A 1 397 ? 19.867 -13.995 4.826 1.00 98.44 397 ALA A C 1
ATOM 3063 O O . ALA A 1 397 ? 20.932 -14.235 4.258 1.00 98.44 397 ALA A O 1
ATOM 3064 N N . CYS A 1 398 ? 18.753 -13.726 4.133 1.00 98.06 398 CYS A N 1
ATOM 3065 C CA . CYS A 1 398 ? 18.734 -13.658 2.671 1.00 98.06 398 CYS A CA 1
ATOM 3066 C C . CYS A 1 398 ? 19.694 -12.596 2.112 1.00 98.06 398 CYS A C 1
ATOM 3068 O O . CYS A 1 398 ? 20.366 -12.869 1.122 1.00 98.06 398 CYS A O 1
ATOM 3070 N N . LEU A 1 399 ? 19.799 -11.412 2.727 1.00 98.19 399 LEU A N 1
ATOM 3071 C CA . LEU A 1 399 ? 20.736 -10.368 2.280 1.00 98.19 399 LEU A CA 1
ATOM 3072 C C . LEU A 1 399 ? 22.200 -10.809 2.405 1.00 98.19 399 LEU A C 1
ATOM 3074 O O . LEU A 1 399 ? 22.989 -10.564 1.490 1.00 98.19 399 LEU A O 1
ATOM 3078 N N . LEU A 1 400 ? 22.549 -11.504 3.491 1.00 98.12 400 LEU A N 1
ATOM 3079 C CA . LEU A 1 400 ? 23.882 -12.087 3.678 1.00 98.12 400 LEU A CA 1
ATOM 3080 C C . LEU A 1 400 ? 24.162 -13.194 2.647 1.00 98.12 400 LEU A C 1
ATOM 3082 O O . LEU A 1 400 ? 25.234 -13.212 2.041 1.00 98.12 400 LEU A O 1
ATOM 3086 N N . VAL A 1 401 ? 23.182 -14.065 2.379 1.00 98.06 401 VAL A N 1
ATOM 3087 C CA . VAL A 1 401 ? 23.280 -15.120 1.355 1.00 98.06 401 VAL A CA 1
ATOM 3088 C C . VAL A 1 401 ? 23.430 -14.529 -0.049 1.00 98.06 401 VAL A C 1
ATOM 3090 O O . VAL A 1 401 ? 24.319 -14.949 -0.783 1.00 98.06 401 VAL A O 1
ATOM 3093 N N . PHE A 1 402 ? 22.644 -13.517 -0.429 1.00 97.56 402 PHE A N 1
ATOM 3094 C CA . PHE A 1 402 ? 22.797 -12.839 -1.723 1.00 97.56 402 PHE A CA 1
ATOM 3095 C C . PHE A 1 402 ? 24.169 -12.164 -1.868 1.00 97.56 402 PHE A C 1
ATOM 3097 O O . PHE A 1 402 ? 24.766 -12.221 -2.945 1.00 97.56 402 PHE A O 1
ATOM 3104 N N . PHE A 1 403 ? 24.700 -11.562 -0.798 1.00 96.44 403 PHE A N 1
ATOM 3105 C CA . PHE A 1 403 ? 26.049 -10.993 -0.804 1.00 96.44 403 PHE A CA 1
ATOM 3106 C C . PHE A 1 403 ? 27.125 -12.078 -1.003 1.00 96.44 403 PHE A C 1
ATOM 3108 O O . PHE A 1 403 ? 28.009 -11.911 -1.846 1.00 96.44 403 PHE A O 1
ATOM 3115 N N . ALA A 1 404 ? 27.020 -13.208 -0.296 1.00 96.81 404 ALA A N 1
ATOM 3116 C CA . ALA A 1 404 ? 27.936 -14.344 -0.431 1.00 96.81 404 ALA A CA 1
ATOM 3117 C C . ALA A 1 404 ? 27.875 -14.989 -1.829 1.00 96.81 404 ALA A C 1
ATOM 3119 O O . ALA A 1 404 ? 28.907 -15.132 -2.483 1.00 96.81 404 ALA A O 1
ATOM 3120 N N . LEU A 1 405 ? 26.672 -15.281 -2.336 1.00 96.31 405 LEU A N 1
ATOM 3121 C CA . LEU A 1 405 ? 26.448 -15.810 -3.687 1.00 96.31 405 LEU A CA 1
ATOM 3122 C C . LEU A 1 405 ? 27.049 -14.895 -4.762 1.00 96.31 405 LEU A C 1
ATOM 3124 O O . LEU A 1 405 ? 27.723 -15.369 -5.675 1.00 96.31 405 LEU A O 1
ATOM 3128 N N . ASN A 1 406 ? 26.891 -13.576 -4.624 1.00 92.62 406 ASN A N 1
ATOM 3129 C CA . ASN A 1 406 ? 27.531 -12.629 -5.530 1.00 92.62 406 ASN A CA 1
ATOM 3130 C C . ASN A 1 406 ? 29.067 -12.630 -5.412 1.00 92.62 406 ASN A C 1
ATOM 3132 O O . ASN A 1 406 ? 29.755 -12.501 -6.423 1.00 92.62 406 ASN A O 1
ATOM 3136 N N . ARG A 1 407 ? 29.637 -12.808 -4.210 1.00 93.12 407 ARG A N 1
ATOM 3137 C CA . ARG A 1 407 ? 31.096 -12.964 -4.049 1.00 93.12 407 ARG A CA 1
ATOM 3138 C C . ARG A 1 407 ? 31.630 -14.240 -4.706 1.00 93.12 407 ARG A C 1
ATOM 3140 O O . ARG A 1 407 ? 32.796 -14.229 -5.089 1.00 93.12 407 ARG A O 1
ATOM 3147 N N . MET A 1 408 ? 30.785 -15.258 -4.882 1.00 94.25 408 MET A N 1
ATOM 3148 C CA . MET A 1 408 ? 31.041 -16.484 -5.655 1.00 94.25 408 MET A CA 1
ATOM 3149 C C . MET A 1 408 ? 30.724 -16.345 -7.162 1.00 94.25 408 MET A C 1
ATOM 3151 O O . MET A 1 408 ? 30.827 -17.322 -7.895 1.00 94.25 408 MET A O 1
ATOM 3155 N N . GLY A 1 409 ? 30.318 -15.161 -7.640 1.00 89.81 409 GLY A N 1
ATOM 3156 C CA . GLY A 1 409 ?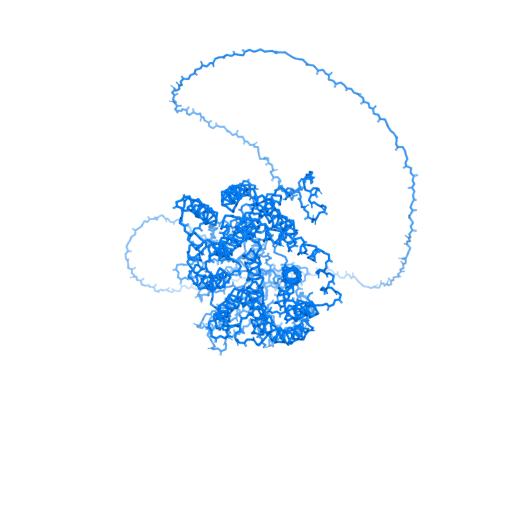 29.994 -14.908 -9.052 1.00 89.81 409 GLY A CA 1
ATOM 3157 C C . GLY A 1 409 ? 28.599 -15.360 -9.508 1.00 89.81 409 GLY A C 1
ATOM 3158 O O . GLY A 1 409 ? 28.286 -15.258 -10.693 1.00 89.81 409 GLY A O 1
ATOM 3159 N N . VAL A 1 410 ? 27.737 -15.831 -8.601 1.00 92.69 410 VAL A N 1
ATOM 3160 C CA . VAL A 1 410 ? 26.394 -16.330 -8.944 1.00 92.69 410 VAL A CA 1
ATOM 3161 C C . VAL A 1 410 ? 25.465 -15.164 -9.340 1.00 92.69 410 VAL A C 1
ATOM 3163 O O . VAL A 1 410 ? 25.378 -14.174 -8.604 1.00 92.69 410 VAL A O 1
ATOM 3166 N N . PRO A 1 411 ? 24.723 -15.246 -10.465 1.00 89.81 411 PRO A N 1
ATOM 3167 C CA . PRO A 1 411 ? 23.864 -14.159 -10.943 1.00 89.81 411 PRO A CA 1
ATOM 3168 C C . PRO A 1 411 ? 22.572 -14.020 -10.115 1.00 89.81 411 PRO A C 1
ATOM 3170 O O . PRO A 1 411 ? 21.527 -14.577 -10.442 1.00 89.81 411 PRO A O 1
ATOM 3173 N N . ILE A 1 412 ? 22.619 -13.218 -9.047 1.00 94.44 412 ILE A N 1
ATOM 3174 C CA . ILE A 1 412 ? 21.490 -13.029 -8.113 1.00 94.44 412 ILE A CA 1
ATOM 3175 C C . ILE A 1 412 ? 20.321 -12.169 -8.641 1.00 94.44 412 ILE A C 1
ATOM 3177 O O . ILE A 1 412 ? 19.285 -12.104 -7.984 1.00 94.44 412 ILE A O 1
ATOM 3181 N N . GLY A 1 413 ? 20.466 -11.486 -9.783 1.00 94.12 413 GLY A N 1
ATOM 3182 C CA . GLY A 1 413 ? 19.615 -10.353 -10.195 1.00 94.12 413 GLY A CA 1
ATOM 3183 C C . GLY A 1 413 ? 18.102 -10.605 -10.172 1.00 94.12 413 GLY A C 1
ATOM 3184 O O . GLY A 1 413 ? 17.363 -9.877 -9.508 1.00 94.12 413 GLY A O 1
ATOM 3185 N N . VAL A 1 414 ? 17.648 -11.669 -10.844 1.00 96.25 414 VAL A N 1
ATOM 3186 C CA . VAL A 1 414 ? 16.223 -12.053 -10.934 1.00 96.25 414 VAL A CA 1
ATOM 3187 C C . VAL A 1 414 ? 15.656 -12.425 -9.564 1.00 96.25 414 VAL A C 1
ATOM 3189 O O . VAL A 1 414 ? 14.635 -11.879 -9.140 1.00 96.25 414 VAL A O 1
ATOM 3192 N N . ALA A 1 415 ? 16.348 -13.307 -8.839 1.00 96.69 415 ALA A N 1
ATOM 3193 C CA . ALA A 1 415 ? 15.936 -13.747 -7.509 1.00 96.69 415 ALA A CA 1
ATOM 3194 C C . ALA A 1 415 ? 15.869 -12.571 -6.520 1.00 96.69 415 ALA A C 1
ATOM 3196 O O . ALA A 1 415 ? 14.903 -12.453 -5.769 1.00 96.69 415 ALA A O 1
ATOM 3197 N N . PHE A 1 416 ? 16.849 -11.665 -6.568 1.00 97.44 416 PHE A N 1
ATOM 3198 C CA . PHE A 1 416 ? 16.895 -10.471 -5.732 1.00 97.44 416 PHE A CA 1
ATOM 3199 C C . PHE A 1 416 ? 15.768 -9.481 -6.066 1.00 97.44 416 PHE A C 1
ATOM 3201 O O . PHE A 1 416 ? 15.114 -8.984 -5.151 1.00 97.44 416 PHE A O 1
ATOM 3208 N N . PHE A 1 417 ? 15.466 -9.228 -7.345 1.00 97.06 417 PHE A N 1
ATOM 3209 C CA . PHE A 1 417 ? 14.353 -8.348 -7.729 1.00 97.06 417 PHE A CA 1
ATOM 3210 C C . PHE A 1 417 ? 13.003 -8.871 -7.215 1.00 97.06 417 PHE A C 1
ATOM 3212 O O . PHE A 1 417 ? 12.233 -8.117 -6.609 1.00 97.06 417 PHE A O 1
ATOM 3219 N N . ILE A 1 418 ? 12.745 -10.171 -7.406 1.00 96.62 418 ILE A N 1
ATOM 3220 C CA . ILE A 1 418 ? 11.541 -10.854 -6.914 1.00 96.62 418 ILE A CA 1
ATOM 3221 C C . ILE A 1 418 ? 11.465 -10.767 -5.382 1.00 96.62 418 ILE A C 1
ATOM 3223 O O . ILE A 1 418 ? 10.441 -10.366 -4.822 1.00 96.62 418 ILE A O 1
ATOM 3227 N N . TRP A 1 419 ? 12.575 -11.063 -4.706 1.00 97.50 419 TRP A N 1
ATOM 3228 C CA . TRP A 1 419 ? 12.699 -11.008 -3.253 1.00 97.50 419 TRP A CA 1
ATOM 3229 C C . TRP A 1 419 ? 12.445 -9.599 -2.688 1.00 97.50 419 TRP A C 1
ATOM 3231 O O . TRP A 1 419 ? 11.662 -9.474 -1.748 1.00 97.50 419 TRP A O 1
ATOM 3241 N N . VAL A 1 420 ? 12.990 -8.527 -3.287 1.00 97.25 420 VAL A N 1
ATOM 3242 C CA . VAL A 1 420 ? 12.725 -7.137 -2.845 1.00 97.25 420 VAL A CA 1
ATOM 3243 C C . VAL A 1 420 ? 11.243 -6.775 -3.023 1.00 97.25 420 VAL A C 1
ATOM 3245 O O . VAL A 1 420 ? 10.675 -6.064 -2.190 1.00 97.25 420 VAL A O 1
ATOM 3248 N N . GLY A 1 421 ? 10.592 -7.277 -4.078 1.00 92.38 421 GLY A N 1
ATOM 3249 C CA . GLY A 1 421 ? 9.155 -7.096 -4.301 1.00 92.38 421 GLY A CA 1
ATOM 3250 C C . GLY A 1 421 ? 8.282 -7.716 -3.203 1.00 92.38 421 GLY A C 1
ATOM 3251 O O . GLY A 1 421 ? 7.321 -7.087 -2.754 1.00 92.38 421 GLY A O 1
ATOM 3252 N N . ILE A 1 422 ? 8.649 -8.912 -2.735 1.00 92.56 422 ILE A N 1
ATOM 3253 C CA . ILE A 1 422 ? 7.977 -9.627 -1.638 1.00 92.56 422 ILE A CA 1
ATOM 3254 C C . ILE A 1 422 ? 8.275 -8.953 -0.287 1.00 92.56 422 ILE A C 1
ATOM 3256 O O . ILE A 1 422 ? 7.346 -8.610 0.448 1.00 92.56 422 ILE A O 1
ATOM 3260 N N . PHE A 1 423 ? 9.554 -8.690 0.003 1.00 94.25 423 PHE A N 1
ATOM 3261 C CA . PHE A 1 423 ? 10.039 -7.992 1.201 1.00 94.25 423 PHE A CA 1
ATOM 3262 C C . PHE A 1 423 ? 9.273 -6.686 1.454 1.00 94.25 423 PHE A C 1
ATOM 3264 O O . PHE A 1 423 ? 8.746 -6.480 2.546 1.00 94.25 423 PHE A O 1
ATOM 3271 N N . ASN A 1 424 ? 9.135 -5.845 0.424 1.00 89.12 424 ASN A N 1
ATOM 3272 C CA . ASN A 1 424 ? 8.406 -4.577 0.478 1.00 89.12 424 ASN A CA 1
ATOM 3273 C C . ASN A 1 424 ? 6.973 -4.729 1.019 1.00 89.12 424 ASN A C 1
ATOM 3275 O O . ASN A 1 424 ? 6.545 -3.969 1.884 1.00 89.12 424 ASN A O 1
ATOM 3279 N N . LEU A 1 425 ? 6.232 -5.720 0.516 1.00 83.62 425 LEU A N 1
ATOM 3280 C CA . LEU A 1 425 ? 4.825 -5.925 0.868 1.00 83.62 425 LEU A CA 1
ATOM 3281 C C . LEU A 1 425 ? 4.653 -6.522 2.268 1.00 83.62 425 LEU A C 1
ATOM 3283 O O . LEU A 1 425 ? 3.675 -6.214 2.947 1.00 83.62 425 LEU A O 1
ATOM 3287 N N . MET A 1 426 ? 5.596 -7.359 2.705 1.00 83.94 426 MET A N 1
ATOM 3288 C CA . MET A 1 426 ? 5.526 -8.039 4.000 1.00 83.94 426 MET A CA 1
ATOM 3289 C C . MET A 1 426 ? 6.073 -7.184 5.146 1.00 83.94 426 MET A C 1
ATOM 3291 O O . MET A 1 426 ? 5.449 -7.107 6.202 1.00 83.94 426 MET A O 1
ATOM 3295 N N . VAL A 1 427 ? 7.240 -6.558 4.981 1.00 87.50 427 VAL A N 1
ATOM 3296 C CA . VAL A 1 427 ? 7.989 -5.938 6.091 1.00 87.50 427 VAL A CA 1
ATOM 3297 C C . VAL A 1 427 ? 7.452 -4.549 6.438 1.00 87.50 427 VAL A C 1
ATOM 3299 O O . VAL A 1 427 ? 7.230 -4.261 7.613 1.00 87.50 427 VAL A O 1
ATOM 3302 N N . ILE A 1 428 ? 7.122 -3.722 5.438 1.00 85.19 428 ILE A N 1
ATOM 3303 C CA . ILE A 1 428 ? 6.492 -2.409 5.676 1.00 85.19 428 ILE A CA 1
ATOM 3304 C C . ILE A 1 428 ? 5.130 -2.585 6.361 1.00 85.19 428 ILE A C 1
ATOM 3306 O O . ILE A 1 428 ? 4.820 -1.893 7.330 1.00 85.19 428 ILE A O 1
ATOM 3310 N N . ALA A 1 429 ? 4.319 -3.533 5.886 1.00 82.94 429 ALA A N 1
ATOM 3311 C CA . ALA A 1 429 ? 2.987 -3.750 6.434 1.00 82.94 429 ALA A CA 1
ATOM 3312 C C . ALA A 1 429 ? 3.011 -4.401 7.830 1.00 82.94 429 ALA A C 1
ATOM 3314 O O . ALA A 1 429 ? 2.137 -4.103 8.640 1.00 82.94 429 ALA A O 1
ATOM 3315 N N . GLN A 1 430 ? 4.026 -5.213 8.150 1.00 84.94 430 GLN A N 1
ATOM 3316 C CA . GLN A 1 430 ? 4.272 -5.696 9.514 1.00 84.94 430 GLN A CA 1
ATOM 3317 C C . GLN A 1 430 ? 4.590 -4.566 10.498 1.00 84.94 430 GLN A C 1
ATOM 3319 O O . GLN A 1 430 ? 4.085 -4.603 11.617 1.00 84.94 430 GLN A O 1
ATOM 3324 N N . LEU A 1 431 ? 5.373 -3.549 10.112 1.00 86.62 431 LEU A N 1
ATOM 3325 C CA . LEU A 1 431 ? 5.662 -2.434 11.022 1.00 86.62 431 LEU A CA 1
ATOM 3326 C C . LEU A 1 431 ? 4.471 -1.474 11.173 1.00 86.62 431 LEU A C 1
ATOM 3328 O O . LEU A 1 431 ? 4.208 -1.005 12.279 1.00 86.62 431 LEU A O 1
ATOM 3332 N N . TRP A 1 432 ? 3.700 -1.229 10.108 1.00 85.06 432 TRP A N 1
ATOM 3333 C CA . TRP A 1 432 ? 2.424 -0.517 10.252 1.00 85.06 432 TRP A CA 1
ATOM 3334 C C . TRP A 1 432 ? 1.453 -1.282 11.147 1.00 85.06 432 TRP A C 1
ATOM 3336 O O . TRP A 1 432 ? 0.811 -0.670 11.995 1.00 85.06 432 TRP A O 1
ATOM 3346 N N . ALA A 1 433 ? 1.381 -2.609 11.023 1.00 80.69 433 ALA A N 1
ATOM 3347 C CA . ALA A 1 433 ? 0.625 -3.431 11.954 1.00 80.69 433 ALA A CA 1
ATOM 3348 C C . ALA A 1 433 ? 1.158 -3.257 13.388 1.00 80.69 433 ALA A C 1
ATOM 3350 O O . ALA A 1 433 ? 0.370 -2.924 14.269 1.00 80.69 433 ALA A O 1
ATOM 3351 N N . PHE A 1 434 ? 2.476 -3.373 13.619 1.00 85.50 434 PHE A N 1
ATOM 3352 C CA . PHE A 1 434 ? 3.111 -3.162 14.932 1.00 85.50 434 PHE A CA 1
ATOM 3353 C C . PHE A 1 434 ? 2.674 -1.845 15.586 1.00 85.50 434 PHE A C 1
ATOM 3355 O O . PHE A 1 434 ? 2.180 -1.853 16.711 1.00 85.50 434 PHE A O 1
ATOM 3362 N N . ALA A 1 435 ? 2.746 -0.735 14.850 1.00 82.88 435 ALA A N 1
ATOM 3363 C CA . ALA A 1 435 ? 2.332 0.575 15.345 1.00 82.88 435 ALA A CA 1
ATOM 3364 C C . ALA A 1 435 ? 0.819 0.680 15.662 1.00 82.88 435 ALA A C 1
ATOM 3366 O O . ALA A 1 435 ? 0.442 1.500 16.493 1.00 82.88 435 ALA A O 1
ATOM 3367 N N . ASN A 1 436 ? -0.041 -0.152 15.055 1.00 80.50 436 ASN A N 1
ATOM 3368 C CA . ASN A 1 436 ? -1.479 -0.225 15.368 1.00 80.50 436 ASN A CA 1
ATOM 3369 C C . ASN A 1 436 ? -1.815 -1.020 16.646 1.00 80.50 436 ASN A C 1
ATOM 3371 O O . ASN A 1 436 ? -2.919 -0.848 17.147 1.00 80.50 436 ASN A O 1
ATOM 3375 N N . ASP A 1 437 ? -0.906 -1.840 17.190 1.00 78.81 437 ASP A N 1
ATOM 3376 C CA . ASP A 1 437 ? -1.116 -2.471 18.513 1.00 78.81 437 ASP A CA 1
ATOM 3377 C C . ASP A 1 437 ? -0.433 -1.674 19.639 1.00 78.81 437 ASP A C 1
ATOM 3379 O O . ASP A 1 437 ? -0.759 -1.853 20.808 1.00 78.81 437 ASP A O 1
ATOM 3383 N N . VAL A 1 438 ? 0.530 -0.807 19.299 1.00 84.94 438 VAL A N 1
ATOM 3384 C CA . VAL A 1 438 ? 1.211 0.085 20.256 1.00 84.94 438 VAL A CA 1
ATOM 3385 C C . VAL A 1 438 ? 0.366 1.322 20.586 1.00 84.94 438 VAL A C 1
ATOM 3387 O O . VAL A 1 438 ? 0.473 1.851 21.688 1.00 84.94 438 VAL A O 1
ATOM 3390 N N . TYR A 1 439 ? -0.471 1.791 19.657 1.00 83.31 439 TYR A N 1
ATOM 3391 C CA . TYR A 1 439 ? -1.323 2.965 19.855 1.00 83.31 439 TYR A CA 1
ATOM 3392 C C . TYR A 1 439 ? -2.797 2.609 20.012 1.00 83.31 439 TYR A C 1
ATOM 3394 O O . TYR A 1 439 ? -3.354 1.844 19.226 1.00 83.31 439 TYR A O 1
ATOM 3402 N N . THR A 1 440 ? -3.468 3.286 20.945 1.00 79.81 440 THR A N 1
ATOM 3403 C CA . THR A 1 440 ? -4.937 3.320 20.975 1.00 79.81 440 THR A CA 1
ATOM 3404 C C . THR A 1 440 ? -5.499 4.043 19.744 1.00 79.81 440 THR A C 1
ATOM 3406 O O . THR A 1 440 ? -4.800 4.788 19.052 1.00 79.81 440 THR A O 1
ATOM 3409 N N . VAL A 1 441 ? -6.801 3.892 19.479 1.00 72.44 441 VAL A N 1
ATOM 3410 C CA . VAL A 1 441 ? -7.481 4.561 18.350 1.00 72.44 441 VAL A CA 1
ATOM 3411 C C . VAL A 1 441 ? -7.335 6.091 18.403 1.00 72.44 441 VAL A C 1
ATOM 3413 O O . VAL A 1 441 ? -7.230 6.739 17.361 1.00 72.44 441 VAL A O 1
ATOM 3416 N N . GLU A 1 442 ? -7.306 6.686 19.597 1.00 75.12 442 GLU A N 1
ATOM 3417 C CA . GLU A 1 442 ? -7.117 8.131 19.767 1.00 75.12 442 GLU A CA 1
ATOM 3418 C C . GLU A 1 442 ? -5.676 8.560 19.496 1.00 75.12 442 GLU A C 1
ATOM 3420 O O . GLU A 1 442 ? -5.445 9.524 18.764 1.00 75.12 442 GLU A O 1
ATOM 3425 N N . GLN A 1 443 ? -4.710 7.802 20.016 1.00 79.31 443 GLN A N 1
ATOM 3426 C CA . GLN A 1 443 ? -3.290 8.012 19.749 1.00 79.31 443 GLN A CA 1
ATOM 3427 C C . GLN A 1 443 ? -2.985 7.869 18.258 1.00 79.31 443 GLN A C 1
ATOM 3429 O O . GLN A 1 443 ? -2.354 8.751 17.683 1.00 79.31 443 GLN A O 1
ATOM 3434 N N . GLY A 1 444 ? -3.508 6.838 17.592 1.00 79.00 444 GLY A N 1
ATOM 3435 C CA . GLY A 1 444 ? -3.334 6.625 16.155 1.00 79.00 444 GLY A CA 1
ATOM 3436 C C . GLY A 1 444 ? -3.814 7.811 15.308 1.00 79.00 444 GLY A C 1
ATOM 3437 O O . GLY A 1 444 ? -3.083 8.266 14.427 1.00 79.00 444 GLY A O 1
ATOM 3438 N N . LYS A 1 445 ? -4.987 8.388 15.621 1.00 78.88 445 LYS A N 1
ATOM 3439 C CA . LYS A 1 445 ? -5.524 9.590 14.941 1.00 78.88 445 LYS A CA 1
ATOM 3440 C C . LYS A 1 445 ? -4.573 10.798 14.984 1.00 78.88 445 LYS A C 1
ATOM 3442 O O . LYS A 1 445 ? -4.648 11.644 14.098 1.00 78.88 445 LYS A O 1
ATOM 3447 N N . ARG A 1 446 ? -3.716 10.894 16.007 1.00 87.69 446 ARG A N 1
ATOM 3448 C CA . ARG A 1 446 ? -2.811 12.030 16.266 1.00 87.69 446 ARG A CA 1
ATOM 3449 C C . ARG A 1 446 ? -1.370 11.724 15.842 1.00 87.69 446 ARG A C 1
ATOM 3451 O O . ARG A 1 446 ? -0.759 12.472 15.084 1.00 87.69 446 ARG A O 1
ATOM 3458 N N . LEU A 1 447 ? -0.833 10.601 16.311 1.00 86.19 447 LEU A N 1
ATOM 3459 C CA . LEU A 1 447 ? 0.589 10.263 16.275 1.00 86.19 447 LEU A CA 1
ATOM 3460 C C . LEU A 1 447 ? 1.029 9.567 14.977 1.00 86.19 447 LEU A C 1
ATOM 3462 O O . LEU A 1 447 ? 2.206 9.654 14.622 1.00 86.19 447 LEU A O 1
ATOM 3466 N N . PHE A 1 448 ? 0.127 8.927 14.214 1.00 85.44 448 PHE A N 1
ATOM 3467 C CA . PHE A 1 448 ? 0.512 8.325 12.924 1.00 85.44 448 PHE A CA 1
ATOM 3468 C C . PHE A 1 448 ? 0.989 9.356 11.891 1.00 85.44 448 PHE A C 1
ATOM 3470 O O . PHE A 1 448 ? 1.750 8.992 10.995 1.00 85.44 448 PHE A O 1
ATOM 3477 N N . ALA A 1 449 ? 0.624 10.635 12.033 1.00 85.31 449 ALA A N 1
ATOM 3478 C CA . ALA A 1 449 ? 1.190 11.712 11.222 1.00 85.31 449 ALA A CA 1
ATOM 3479 C C . ALA A 1 449 ? 2.717 11.819 11.409 1.00 85.31 449 ALA A C 1
ATOM 3481 O O . ALA A 1 449 ? 3.457 11.828 10.427 1.00 85.31 449 ALA A O 1
ATOM 3482 N N . ILE A 1 450 ? 3.196 11.798 12.660 1.00 87.56 450 ILE A N 1
ATOM 3483 C CA . ILE A 1 450 ? 4.629 11.838 13.006 1.00 87.56 450 ILE A CA 1
ATOM 3484 C C . ILE A 1 450 ? 5.345 10.587 12.469 1.00 87.56 450 ILE A C 1
ATOM 3486 O O . ILE A 1 450 ? 6.389 10.687 11.823 1.00 87.56 450 ILE A O 1
ATOM 3490 N N . VAL A 1 451 ? 4.748 9.404 12.651 1.00 88.75 451 VAL A N 1
ATOM 3491 C CA . VAL A 1 451 ? 5.278 8.137 12.109 1.00 88.75 451 VAL A CA 1
ATOM 3492 C C . VAL A 1 451 ? 5.381 8.196 10.570 1.00 88.75 451 VAL A C 1
ATOM 3494 O O . VAL A 1 451 ? 6.393 7.794 9.995 1.00 88.75 451 VAL A O 1
ATOM 3497 N N . GLY A 1 452 ? 4.395 8.791 9.889 1.00 87.50 452 GLY A N 1
ATOM 3498 C CA . GLY A 1 452 ? 4.409 9.017 8.438 1.00 87.50 452 GLY A CA 1
ATOM 3499 C C . GLY A 1 452 ? 5.516 9.963 7.942 1.00 87.50 452 GLY A C 1
ATOM 3500 O O . GLY A 1 452 ? 6.053 9.754 6.848 1.00 87.50 452 GLY A O 1
ATOM 3501 N N . VAL A 1 453 ? 5.921 10.956 8.745 1.00 90.75 453 VAL A N 1
ATOM 3502 C CA . VAL A 1 453 ? 7.098 11.798 8.446 1.00 90.75 453 VAL A CA 1
ATOM 3503 C C . VAL A 1 453 ? 8.373 10.953 8.467 1.00 90.75 453 VAL A C 1
ATOM 3505 O O . VAL A 1 453 ? 9.165 11.032 7.528 1.00 90.75 453 VAL A O 1
ATOM 3508 N N . GLY A 1 454 ? 8.536 10.078 9.467 1.00 94.31 454 GLY A N 1
ATOM 3509 C CA . GLY A 1 454 ? 9.650 9.123 9.530 1.00 94.31 454 GLY A CA 1
ATOM 3510 C C . GLY A 1 454 ? 9.739 8.242 8.280 1.00 94.31 454 GLY A C 1
ATOM 3511 O O . GLY A 1 454 ? 10.801 8.142 7.666 1.00 94.31 454 GLY A O 1
ATOM 3512 N N . ALA A 1 455 ? 8.608 7.683 7.838 1.00 93.19 455 ALA A N 1
ATOM 3513 C CA . ALA A 1 455 ? 8.533 6.861 6.628 1.00 93.19 455 ALA A CA 1
ATOM 3514 C C . ALA A 1 455 ? 8.960 7.631 5.360 1.00 93.19 455 ALA A C 1
ATOM 3516 O O . ALA A 1 455 ? 9.707 7.109 4.528 1.00 93.19 455 ALA A O 1
ATOM 3517 N N . SER A 1 456 ? 8.518 8.886 5.236 1.00 93.75 456 SER A N 1
ATOM 3518 C CA . SER A 1 456 ? 8.827 9.758 4.094 1.00 93.75 456 SER A CA 1
ATOM 3519 C C . SER A 1 456 ? 10.306 10.155 4.060 1.00 93.75 456 SER A C 1
ATOM 3521 O O . SER A 1 456 ? 10.955 10.050 3.019 1.00 93.75 456 SER A O 1
ATOM 3523 N N . LEU A 1 457 ? 10.868 10.548 5.208 1.00 97.19 457 LEU A N 1
ATOM 3524 C CA . LEU A 1 457 ? 12.289 10.878 5.338 1.00 97.19 457 LEU A CA 1
ATOM 3525 C C . LEU A 1 457 ? 13.178 9.655 5.075 1.00 97.19 457 LEU A C 1
ATOM 3527 O O . LEU A 1 457 ? 14.170 9.777 4.361 1.00 97.19 457 LEU A O 1
ATOM 3531 N N . GLY A 1 458 ? 12.800 8.474 5.575 1.00 97.56 458 GLY A N 1
ATOM 3532 C CA . GLY A 1 458 ? 13.533 7.228 5.334 1.00 97.56 458 GLY A CA 1
ATOM 3533 C C . GLY A 1 458 ? 13.609 6.894 3.845 1.00 97.56 458 GLY A C 1
ATOM 3534 O O . GLY A 1 458 ? 14.682 6.591 3.326 1.00 97.56 458 GLY A O 1
ATOM 3535 N N . ALA A 1 459 ? 12.492 7.044 3.128 1.00 96.75 459 ALA A N 1
ATOM 3536 C CA . ALA A 1 459 ? 12.429 6.824 1.686 1.00 96.75 459 ALA A CA 1
ATOM 3537 C C . ALA A 1 459 ? 13.333 7.779 0.881 1.00 96.75 459 ALA A C 1
ATOM 3539 O O . ALA A 1 459 ? 14.014 7.347 -0.054 1.00 96.75 459 ALA A O 1
ATOM 3540 N N . ILE A 1 460 ? 13.374 9.063 1.260 1.00 98.06 460 ILE A N 1
ATOM 3541 C CA . ILE A 1 460 ? 14.252 10.070 0.642 1.00 98.06 460 ILE A CA 1
ATOM 3542 C C . ILE A 1 460 ? 15.724 9.748 0.934 1.00 98.06 460 ILE A C 1
ATOM 3544 O O . ILE A 1 460 ? 16.524 9.660 0.003 1.00 98.06 460 ILE A O 1
ATOM 3548 N N . VAL A 1 461 ? 16.079 9.529 2.205 1.00 98.19 461 VAL A N 1
ATOM 3549 C CA . VAL A 1 461 ? 17.466 9.286 2.639 1.00 98.19 461 VAL A CA 1
ATOM 3550 C C . VAL A 1 461 ? 18.022 7.989 2.050 1.00 98.19 461 VAL A C 1
ATOM 3552 O O . VAL A 1 461 ? 19.153 7.992 1.570 1.00 98.19 461 VAL A O 1
ATOM 3555 N N . GLY A 1 462 ? 17.238 6.906 2.008 1.00 97.31 462 GLY A N 1
ATOM 3556 C CA . GLY A 1 462 ? 17.653 5.646 1.383 1.00 97.31 462 GLY A CA 1
ATOM 3557 C C . GLY A 1 462 ? 17.965 5.813 -0.108 1.00 97.31 462 GLY A C 1
ATOM 3558 O O . GLY A 1 462 ? 19.059 5.475 -0.559 1.00 97.31 462 GLY A O 1
ATOM 3559 N N . ALA A 1 463 ? 17.045 6.404 -0.876 1.00 96.69 463 ALA A N 1
ATOM 3560 C CA . ALA A 1 463 ? 17.254 6.624 -2.308 1.00 96.69 463 ALA A CA 1
ATOM 3561 C C . ALA A 1 463 ? 18.453 7.554 -2.592 1.00 96.69 463 ALA A C 1
ATOM 3563 O O . ALA A 1 463 ? 19.240 7.291 -3.508 1.00 96.69 463 ALA A O 1
ATOM 3564 N N . PHE A 1 464 ? 18.624 8.601 -1.778 1.00 97.12 464 PHE A N 1
ATOM 3565 C CA . PHE A 1 464 ? 19.733 9.549 -1.892 1.00 97.12 464 PHE A CA 1
ATOM 3566 C C . PHE A 1 464 ? 21.078 8.891 -1.571 1.00 97.12 464 PHE A C 1
ATOM 3568 O O . PHE A 1 464 ? 22.017 9.004 -2.361 1.00 97.12 464 PHE A O 1
ATOM 3575 N N . ALA A 1 465 ? 21.166 8.155 -0.459 1.00 96.50 465 ALA A N 1
ATOM 3576 C CA . ALA A 1 465 ? 22.385 7.470 -0.037 1.00 96.50 465 ALA A CA 1
ATOM 3577 C C . ALA A 1 465 ? 22.876 6.478 -1.101 1.00 96.50 465 ALA A C 1
ATOM 3579 O O . ALA A 1 465 ? 24.065 6.4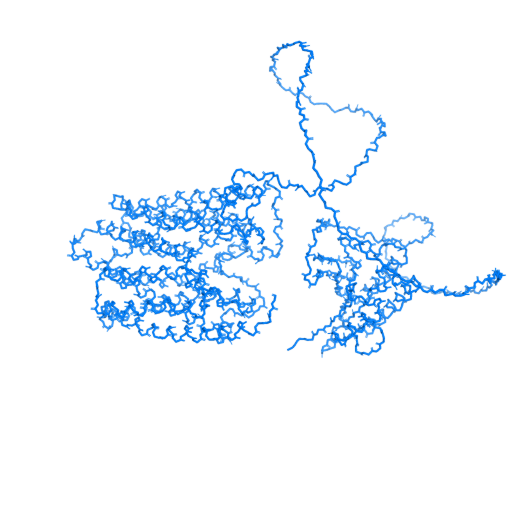78 -1.430 1.00 96.50 465 ALA A O 1
ATOM 3580 N N . THR A 1 466 ? 21.977 5.696 -1.715 1.00 94.31 466 THR A N 1
ATOM 3581 C CA . THR A 1 466 ? 22.360 4.871 -2.868 1.00 94.31 466 THR A CA 1
ATOM 3582 C C . THR A 1 466 ? 22.772 5.726 -4.062 1.00 94.31 466 THR A C 1
ATOM 3584 O O . THR A 1 466 ? 23.841 5.484 -4.616 1.00 94.31 466 THR A O 1
ATOM 3587 N N . GLY A 1 467 ? 21.994 6.747 -4.436 1.00 91.75 467 GLY A N 1
ATOM 3588 C CA . GLY A 1 467 ? 22.290 7.605 -5.591 1.00 91.75 467 GLY A CA 1
ATOM 3589 C C . GLY A 1 467 ? 23.679 8.257 -5.565 1.00 91.75 467 GLY A C 1
ATOM 3590 O O . GLY A 1 467 ? 24.303 8.378 -6.620 1.00 91.75 467 GLY A O 1
ATOM 3591 N N . GLN A 1 468 ? 24.180 8.625 -4.380 1.00 93.69 468 GLN A N 1
ATOM 3592 C CA . GLN A 1 468 ? 25.533 9.169 -4.207 1.00 93.69 468 GLN A CA 1
ATOM 3593 C C . GLN A 1 468 ? 26.609 8.073 -4.138 1.00 93.69 468 GLN A C 1
ATOM 3595 O O . GLN A 1 468 ? 27.589 8.109 -4.886 1.00 93.69 468 GLN A O 1
ATOM 3600 N N . LEU A 1 469 ? 26.442 7.082 -3.255 1.00 94.31 469 LEU A N 1
ATOM 3601 C CA . LEU A 1 469 ? 27.523 6.154 -2.893 1.00 94.31 469 LEU A CA 1
ATOM 3602 C C . LEU A 1 469 ? 27.699 4.993 -3.891 1.00 94.31 469 LEU A C 1
ATOM 3604 O O . LEU A 1 469 ? 28.785 4.418 -3.978 1.00 94.31 469 LEU A O 1
ATOM 3608 N N . VAL A 1 470 ? 26.684 4.663 -4.702 1.00 94.31 470 VAL A N 1
ATOM 3609 C CA . VAL A 1 470 ? 26.734 3.511 -5.630 1.00 94.31 470 VAL A CA 1
ATOM 3610 C C . VAL A 1 470 ? 27.786 3.649 -6.729 1.00 94.31 470 VAL A C 1
ATOM 3612 O O . VAL A 1 470 ? 28.331 2.639 -7.168 1.00 94.31 470 VAL A O 1
ATOM 3615 N N . LYS A 1 471 ? 28.153 4.875 -7.125 1.00 88.75 471 LYS A N 1
ATOM 3616 C CA . LYS A 1 471 ? 29.268 5.106 -8.060 1.00 88.75 471 LYS A CA 1
ATOM 3617 C C . LYS A 1 471 ? 30.611 4.650 -7.481 1.00 88.75 471 LYS A C 1
ATOM 3619 O O . LYS A 1 471 ? 31.445 4.108 -8.205 1.00 88.75 471 LYS A O 1
ATOM 3624 N N . GLN A 1 472 ? 30.800 4.858 -6.178 1.00 90.75 472 GLN A N 1
ATOM 3625 C CA . GLN A 1 472 ? 32.029 4.525 -5.463 1.00 90.75 472 GLN A CA 1
ATOM 3626 C C . GLN A 1 472 ? 32.061 3.030 -5.123 1.00 90.75 472 GLN A C 1
ATOM 3628 O O . GLN A 1 472 ? 32.982 2.322 -5.521 1.00 90.75 472 GLN A O 1
ATOM 3633 N N . TRP A 1 473 ? 31.030 2.537 -4.430 1.00 89.12 473 TRP A N 1
ATOM 3634 C CA . TRP A 1 473 ? 31.034 1.212 -3.792 1.00 89.12 473 TRP A CA 1
ATOM 3635 C C . TRP A 1 473 ? 30.345 0.103 -4.610 1.00 89.12 473 TRP A C 1
ATOM 3637 O O . TRP A 1 473 ? 30.423 -1.072 -4.249 1.00 89.12 473 TRP A O 1
ATOM 3647 N N . GLY A 1 474 ? 29.669 0.444 -5.713 1.00 90.56 474 GLY A N 1
ATOM 3648 C CA . GLY A 1 474 ? 28.826 -0.491 -6.466 1.00 90.56 474 GLY A CA 1
ATOM 3649 C C . GLY A 1 474 ? 27.536 -0.876 -5.719 1.00 90.56 474 GLY A C 1
ATOM 3650 O O . GLY A 1 474 ? 27.297 -0.418 -4.602 1.00 90.56 474 GLY A O 1
ATOM 3651 N N . PRO A 1 475 ? 26.661 -1.710 -6.312 1.00 91.50 475 PRO A N 1
ATOM 3652 C CA . PRO A 1 475 ? 25.356 -2.032 -5.724 1.00 91.50 475 PRO A CA 1
ATOM 3653 C C . PRO A 1 475 ? 25.430 -2.994 -4.525 1.00 91.50 475 PRO A C 1
ATOM 3655 O O . PRO A 1 475 ? 24.499 -3.048 -3.728 1.00 91.50 475 PRO A O 1
ATOM 3658 N N . TYR A 1 476 ? 26.506 -3.770 -4.378 1.00 93.12 476 TYR A N 1
ATOM 3659 C CA . TYR A 1 476 ? 26.524 -4.920 -3.467 1.00 93.12 476 TYR A CA 1
ATOM 3660 C C . TYR A 1 476 ? 26.693 -4.592 -1.969 1.00 93.12 476 TYR A C 1
ATOM 3662 O O . TYR A 1 476 ? 26.004 -5.221 -1.163 1.00 93.12 476 TYR A O 1
ATOM 3670 N N . PRO A 1 477 ? 27.515 -3.611 -1.541 1.00 94.19 477 PRO A N 1
ATOM 3671 C CA . PRO A 1 477 ? 27.640 -3.267 -0.118 1.00 94.19 477 PRO A CA 1
ATOM 3672 C C . PRO A 1 477 ? 26.335 -2.769 0.525 1.00 94.19 477 PRO A C 1
ATOM 3674 O O . PRO A 1 477 ? 26.142 -2.917 1.731 1.00 94.19 477 PRO A O 1
ATOM 3677 N N . PHE A 1 478 ? 25.386 -2.260 -0.269 1.00 95.62 478 PHE A N 1
ATOM 3678 C CA . PHE A 1 478 ? 24.066 -1.856 0.225 1.00 95.62 478 PHE A CA 1
ATOM 3679 C C . PHE A 1 478 ? 23.208 -3.022 0.734 1.00 95.62 478 PHE A C 1
ATOM 3681 O O . PHE A 1 478 ? 22.311 -2.774 1.536 1.00 95.62 478 PHE A O 1
ATOM 3688 N N . LEU A 1 479 ? 23.483 -4.278 0.345 1.00 96.69 479 LEU A N 1
ATOM 3689 C CA . LEU A 1 479 ? 22.825 -5.437 0.963 1.00 96.69 479 LEU A CA 1
ATOM 3690 C C . LEU A 1 479 ? 23.211 -5.549 2.446 1.00 96.69 479 LEU A C 1
ATOM 3692 O O . LEU A 1 479 ? 22.344 -5.768 3.288 1.00 96.69 479 LEU A O 1
ATOM 3696 N N . LEU A 1 480 ? 24.490 -5.330 2.771 1.00 97.56 480 LEU A N 1
ATOM 3697 C CA . LEU A 1 480 ? 24.978 -5.317 4.153 1.00 97.56 480 LEU A CA 1
ATOM 3698 C C . LEU A 1 480 ? 24.457 -4.088 4.911 1.00 97.56 480 LEU A C 1
ATOM 3700 O O . LEU A 1 480 ? 23.984 -4.220 6.036 1.00 97.56 480 LEU A O 1
ATOM 3704 N N . GLY A 1 481 ? 24.455 -2.912 4.273 1.00 97.50 481 GLY A N 1
ATOM 3705 C CA . GLY A 1 481 ? 23.863 -1.698 4.846 1.00 97.50 481 GLY A CA 1
ATOM 3706 C C . GLY A 1 481 ? 22.381 -1.875 5.201 1.00 97.50 481 GLY A C 1
ATOM 3707 O O . GLY A 1 481 ? 21.968 -1.567 6.317 1.00 97.50 481 GLY A O 1
ATOM 3708 N N . ALA A 1 482 ? 21.583 -2.448 4.296 1.00 97.75 482 ALA A N 1
ATOM 3709 C CA . ALA A 1 482 ? 20.180 -2.759 4.555 1.00 97.75 482 ALA A CA 1
ATOM 3710 C C . ALA A 1 482 ? 20.002 -3.830 5.647 1.00 97.75 482 ALA A C 1
ATOM 3712 O O . ALA A 1 482 ? 19.106 -3.695 6.476 1.00 97.75 482 ALA A O 1
ATOM 3713 N N . ALA A 1 483 ? 20.867 -4.850 5.701 1.00 98.25 483 ALA A N 1
ATOM 3714 C CA . ALA A 1 483 ? 20.849 -5.861 6.759 1.00 98.25 483 ALA A CA 1
ATOM 3715 C C . ALA A 1 483 ? 21.115 -5.254 8.152 1.00 98.25 483 ALA A C 1
ATOM 3717 O O . ALA A 1 483 ? 20.407 -5.580 9.104 1.00 98.25 483 ALA A O 1
ATOM 3718 N N . VAL A 1 484 ? 22.067 -4.319 8.266 1.00 98.38 484 VAL A N 1
ATOM 3719 C CA . VAL A 1 484 ? 22.342 -3.578 9.512 1.00 98.38 484 VAL A CA 1
ATOM 3720 C C . VAL A 1 484 ? 21.157 -2.690 9.904 1.00 98.38 484 VAL A C 1
ATOM 3722 O O . VAL A 1 484 ? 20.711 -2.744 11.049 1.00 98.38 484 VAL A O 1
ATOM 3725 N N . LEU A 1 485 ? 20.591 -1.922 8.965 1.00 98.25 485 LEU A N 1
ATOM 3726 C CA . LEU A 1 485 ? 19.418 -1.073 9.227 1.00 98.25 485 LEU A CA 1
ATOM 3727 C C . LEU A 1 485 ? 18.194 -1.893 9.675 1.00 98.25 485 LEU A C 1
ATOM 3729 O O . LEU A 1 485 ? 17.488 -1.482 10.597 1.00 98.25 485 LEU A O 1
ATOM 3733 N N . LEU A 1 486 ? 17.970 -3.070 9.079 1.00 97.69 486 LEU A N 1
ATOM 3734 C CA . LEU A 1 486 ? 16.929 -4.013 9.501 1.00 97.69 486 LEU A CA 1
ATOM 3735 C C . LEU A 1 486 ? 17.215 -4.618 10.881 1.00 97.69 486 LEU A C 1
ATOM 3737 O O . LEU A 1 486 ? 16.290 -4.759 11.677 1.00 97.69 486 LEU A O 1
ATOM 3741 N N . GLY A 1 487 ? 18.476 -4.915 11.204 1.00 97.81 487 GLY A N 1
ATOM 3742 C CA . GLY A 1 487 ? 18.879 -5.346 12.544 1.00 97.81 487 GLY A CA 1
ATOM 3743 C C . GLY A 1 487 ? 18.562 -4.291 13.609 1.00 97.81 487 GLY A C 1
ATOM 3744 O O . GLY A 1 487 ? 17.959 -4.608 14.633 1.00 97.81 487 GLY A O 1
ATOM 3745 N N . ILE A 1 488 ? 18.878 -3.019 13.344 1.00 98.19 488 ILE A N 1
ATOM 3746 C CA . ILE A 1 488 ? 18.566 -1.903 14.254 1.00 98.19 488 ILE A CA 1
ATOM 3747 C C . ILE A 1 488 ? 17.045 -1.680 14.346 1.00 98.19 488 ILE A C 1
ATOM 3749 O O . ILE A 1 488 ? 16.523 -1.518 15.447 1.00 98.19 488 ILE A O 1
ATOM 3753 N N . SER A 1 489 ? 16.308 -1.743 13.231 1.00 96.44 489 SER A N 1
ATOM 3754 C CA . SER A 1 489 ? 14.834 -1.690 13.214 1.00 96.44 489 SER A CA 1
ATOM 3755 C C . SER A 1 489 ? 14.205 -2.821 14.047 1.00 96.44 489 SER A C 1
ATOM 3757 O O . SER A 1 489 ? 13.298 -2.582 14.851 1.00 96.44 489 SER A O 1
ATOM 3759 N N . MET A 1 490 ? 14.739 -4.042 13.959 1.00 96.19 490 MET A N 1
ATOM 3760 C CA . MET A 1 490 ? 14.322 -5.165 14.801 1.00 96.19 490 MET A CA 1
ATOM 3761 C C . MET A 1 490 ? 14.609 -4.888 16.285 1.00 96.19 490 MET A C 1
ATOM 3763 O O . MET A 1 490 ? 13.724 -5.065 17.122 1.00 96.19 490 MET A O 1
ATOM 3767 N N . LEU A 1 491 ? 15.797 -4.383 16.634 1.00 96.38 491 LEU A N 1
ATOM 3768 C CA . LEU A 1 491 ? 16.131 -4.009 18.015 1.00 96.38 491 LEU A CA 1
ATOM 3769 C C . LEU A 1 491 ? 15.209 -2.903 18.562 1.00 96.38 491 LEU A C 1
ATOM 3771 O O . LEU A 1 491 ? 14.709 -3.042 19.677 1.00 96.38 491 LEU A O 1
ATOM 3775 N N . LEU A 1 492 ? 14.901 -1.863 17.777 1.00 95.38 492 LEU A N 1
ATOM 3776 C CA . LEU A 1 492 ? 13.942 -0.819 18.168 1.00 95.38 492 LEU A CA 1
ATOM 3777 C C . LEU A 1 492 ? 12.519 -1.365 18.345 1.00 95.38 492 LEU A C 1
ATOM 3779 O O . LEU A 1 492 ? 11.827 -0.962 19.277 1.00 95.38 492 LEU A O 1
ATOM 3783 N N . THR A 1 493 ? 12.092 -2.309 17.504 1.00 93.19 493 THR A N 1
ATOM 3784 C CA . THR A 1 493 ? 10.788 -2.986 17.642 1.00 93.19 493 THR A CA 1
ATOM 3785 C C . THR A 1 493 ? 10.691 -3.713 18.988 1.00 93.19 493 THR A C 1
ATOM 3787 O O . THR A 1 493 ? 9.711 -3.552 19.714 1.00 93.19 493 THR A O 1
ATOM 3790 N N . ASN A 1 494 ? 11.742 -4.445 19.372 1.00 93.56 494 ASN A N 1
ATOM 3791 C CA . ASN A 1 494 ? 11.811 -5.122 20.671 1.00 93.56 494 ASN A CA 1
ATOM 3792 C C . ASN A 1 494 ? 11.946 -4.138 21.848 1.00 93.56 494 ASN A C 1
ATOM 3794 O O . ASN A 1 494 ? 11.414 -4.403 22.924 1.00 93.56 494 ASN A O 1
ATOM 3798 N N . LEU A 1 495 ? 12.618 -2.997 21.663 1.00 93.31 495 LEU A N 1
ATOM 3799 C CA . LEU A 1 495 ? 12.726 -1.949 22.683 1.00 93.31 495 LEU A CA 1
ATOM 3800 C C . LEU A 1 495 ? 11.372 -1.281 22.964 1.00 93.31 495 LEU A C 1
ATOM 3802 O O . LEU A 1 495 ? 11.045 -1.064 24.129 1.00 93.31 495 LEU A O 1
ATOM 3806 N N . VAL A 1 496 ? 10.577 -0.995 21.926 1.00 91.25 496 VAL A N 1
ATOM 3807 C CA . VAL A 1 496 ? 9.203 -0.481 22.071 1.00 91.25 496 VAL A CA 1
ATOM 3808 C C . VAL A 1 496 ? 8.317 -1.514 22.767 1.00 91.25 496 VAL A C 1
ATOM 3810 O O . VAL A 1 496 ? 7.698 -1.192 23.774 1.00 91.25 496 VAL A O 1
ATOM 3813 N N . ASP A 1 497 ? 8.322 -2.772 22.317 1.00 88.69 497 ASP A N 1
ATOM 3814 C CA . ASP A 1 497 ? 7.547 -3.846 22.957 1.00 88.69 497 ASP A CA 1
ATOM 3815 C C . ASP A 1 497 ? 7.904 -4.020 24.449 1.00 88.69 497 ASP A C 1
ATOM 3817 O O . ASP A 1 497 ? 7.018 -4.077 25.303 1.00 88.69 497 ASP A O 1
ATOM 3821 N N . GLN A 1 498 ? 9.194 -4.014 24.803 1.00 87.94 498 GLN A N 1
ATOM 3822 C CA . GLN A 1 498 ? 9.622 -4.042 26.206 1.00 87.94 498 GLN A CA 1
ATOM 3823 C C . GLN A 1 498 ? 9.217 -2.784 26.986 1.00 87.94 498 GLN A C 1
ATOM 3825 O O . GLN A 1 498 ? 8.913 -2.888 28.176 1.00 87.94 498 GLN A O 1
ATOM 3830 N N . ARG A 1 499 ? 9.230 -1.602 26.357 1.00 87.44 499 ARG A N 1
ATOM 3831 C CA . ARG A 1 499 ? 8.833 -0.335 26.987 1.00 87.44 499 ARG A CA 1
ATOM 3832 C C . ARG A 1 499 ? 7.351 -0.349 27.346 1.00 87.44 499 ARG A C 1
ATOM 3834 O O . ARG A 1 499 ? 7.032 -0.124 28.510 1.00 87.44 499 ARG A O 1
ATOM 3841 N N . GLU A 1 500 ? 6.475 -0.679 26.402 1.00 83.62 500 GLU A N 1
ATOM 3842 C CA . GLU A 1 500 ? 5.025 -0.665 26.641 1.00 83.62 500 GLU A CA 1
ATOM 3843 C C . GLU A 1 500 ? 4.588 -1.772 27.616 1.00 83.62 500 GLU A C 1
ATOM 3845 O O . GLU A 1 500 ? 3.752 -1.532 28.490 1.00 83.62 500 GLU A O 1
ATOM 3850 N N . ARG A 1 501 ? 5.239 -2.949 27.582 1.00 80.31 501 ARG A N 1
ATOM 3851 C CA . ARG A 1 501 ? 5.071 -3.985 28.623 1.00 80.31 501 ARG A CA 1
ATOM 3852 C C . ARG A 1 501 ? 5.459 -3.482 30.018 1.00 80.31 501 ARG A C 1
ATOM 3854 O O . ARG A 1 501 ? 4.742 -3.754 30.976 1.00 80.31 501 ARG A O 1
ATOM 3861 N N . ARG A 1 502 ? 6.585 -2.767 30.151 1.00 74.81 502 ARG A N 1
ATOM 3862 C CA . ARG A 1 502 ? 7.060 -2.215 31.440 1.00 74.81 502 ARG A CA 1
ATOM 3863 C C . ARG A 1 502 ? 6.231 -1.027 31.929 1.00 74.81 502 ARG A C 1
ATOM 3865 O O . ARG A 1 502 ? 6.152 -0.818 33.132 1.00 74.81 502 ARG A O 1
ATOM 3872 N N . ALA A 1 503 ? 5.611 -0.270 31.027 1.00 65.69 503 ALA A N 1
ATOM 3873 C CA . ALA A 1 503 ? 4.786 0.891 31.359 1.00 65.69 503 ALA A CA 1
ATOM 3874 C C . ALA A 1 503 ? 3.413 0.533 31.968 1.00 65.69 503 ALA A C 1
ATOM 3876 O O . ALA A 1 503 ? 2.637 1.430 32.283 1.00 65.69 503 ALA A O 1
ATOM 3877 N N . GLY A 1 504 ? 3.069 -0.756 32.083 1.00 50.12 504 GLY A N 1
ATOM 3878 C CA . GLY A 1 504 ? 1.736 -1.211 32.501 1.00 50.12 504 GLY A CA 1
ATOM 3879 C C . GLY A 1 504 ? 0.651 -1.037 31.428 1.00 50.12 504 GLY A C 1
ATOM 3880 O O . GLY A 1 504 ? -0.426 -1.606 31.560 1.00 50.12 504 GLY A O 1
ATOM 3881 N N . ALA A 1 505 ? 0.953 -0.338 30.328 1.00 48.09 505 ALA A N 1
ATOM 3882 C CA . ALA A 1 505 ? 0.076 -0.120 29.174 1.00 48.09 505 ALA A CA 1
ATOM 3883 C C . ALA A 1 505 ? -0.090 -1.359 28.266 1.00 48.09 505 ALA A C 1
ATOM 3885 O O . ALA A 1 505 ? -0.715 -1.279 27.205 1.00 48.09 505 ALA A O 1
ATOM 3886 N N . GLY A 1 506 ? 0.450 -2.509 28.685 1.00 38.28 506 GLY A N 1
ATOM 3887 C CA . GLY A 1 506 ? 0.262 -3.806 28.047 1.00 38.28 506 GLY A CA 1
ATOM 3888 C C . GLY A 1 506 ? -1.191 -4.265 28.121 1.00 38.28 506 GLY A C 1
ATOM 3889 O O . GLY A 1 506 ? -1.538 -5.087 28.967 1.00 38.28 506 GLY A O 1
ATOM 3890 N N . HIS A 1 507 ? -2.014 -3.752 27.205 1.00 41.91 507 HIS A N 1
ATOM 3891 C CA . HIS A 1 507 ? -3.367 -4.227 26.947 1.00 41.91 507 HIS A CA 1
ATOM 3892 C C . HIS A 1 507 ? -3.329 -5.758 26.808 1.00 41.91 507 HIS A C 1
ATOM 3894 O O . HIS A 1 507 ? -2.603 -6.269 25.946 1.00 41.91 507 HIS A O 1
ATOM 3900 N N . PRO A 1 508 ? -4.085 -6.516 27.622 1.00 35.78 508 PRO A N 1
ATOM 3901 C CA . PRO A 1 508 ? -4.291 -7.929 27.362 1.00 35.78 508 PRO A CA 1
ATOM 3902 C C . PRO A 1 508 ? -5.047 -8.021 26.037 1.00 35.78 508 PRO A C 1
ATOM 3904 O O . PRO A 1 508 ? -6.222 -7.662 25.984 1.00 35.78 508 PRO A O 1
ATOM 3907 N N . ALA A 1 509 ? -4.365 -8.438 24.967 1.00 36.25 509 ALA A N 1
ATOM 3908 C CA . ALA A 1 509 ? -4.975 -8.564 23.648 1.00 36.25 509 ALA A CA 1
ATOM 3909 C C . ALA A 1 509 ? -6.228 -9.436 23.774 1.00 36.25 509 ALA A C 1
ATOM 3911 O O . ALA A 1 509 ? -6.135 -10.611 24.145 1.00 36.25 509 ALA A O 1
ATOM 3912 N N . THR A 1 510 ? -7.408 -8.858 23.537 1.00 33.78 510 THR A N 1
ATOM 3913 C CA . THR A 1 510 ? -8.640 -9.626 23.695 1.00 33.78 510 THR A CA 1
ATOM 3914 C C . THR A 1 510 ? -8.697 -10.688 22.600 1.00 33.78 510 THR A C 1
ATOM 3916 O O . THR A 1 510 ? -8.078 -10.560 21.541 1.00 33.78 510 THR A O 1
ATOM 3919 N N . ALA A 1 511 ? -9.496 -11.738 22.796 1.00 32.22 511 ALA A N 1
ATOM 3920 C CA . ALA A 1 511 ? -9.698 -12.740 21.748 1.00 32.22 511 ALA A CA 1
ATOM 3921 C C . ALA A 1 511 ? -10.310 -12.146 20.452 1.00 32.22 511 ALA A C 1
ATOM 3923 O O . ALA A 1 511 ? -10.239 -12.777 19.398 1.00 32.22 511 ALA A O 1
ATOM 3924 N N . GLY A 1 512 ? -10.886 -10.934 20.517 1.00 31.58 512 GLY A N 1
ATOM 3925 C CA . GLY A 1 512 ? -11.289 -10.145 19.351 1.00 31.58 512 GLY A CA 1
ATOM 3926 C C . GLY A 1 512 ? -10.116 -9.429 18.674 1.00 31.58 512 GLY A C 1
ATOM 3927 O O . GLY A 1 512 ? -10.001 -9.483 17.449 1.00 31.58 512 GLY A O 1
ATOM 3928 N N . ASP A 1 513 ? -9.210 -8.829 19.449 1.00 34.78 513 ASP A N 1
ATOM 3929 C CA . ASP A 1 513 ? -8.017 -8.155 18.918 1.00 34.78 513 ASP A CA 1
ATOM 3930 C C . ASP A 1 513 ? -7.041 -9.152 18.297 1.00 34.78 513 ASP A C 1
ATOM 3932 O O . ASP A 1 513 ? -6.509 -8.896 17.221 1.00 34.78 513 ASP A O 1
ATOM 3936 N N . GLU A 1 514 ? -6.868 -10.342 18.885 1.00 32.53 514 GLU A N 1
ATOM 3937 C CA . GLU A 1 514 ? -6.088 -11.405 18.245 1.00 32.53 514 GLU A CA 1
ATOM 3938 C C . GLU A 1 514 ? -6.670 -11.806 16.879 1.00 32.53 514 GLU A C 1
ATOM 3940 O O . GLU A 1 514 ? -5.913 -12.067 15.943 1.00 32.53 514 GLU A O 1
ATOM 3945 N N . ALA A 1 515 ? -7.996 -11.817 16.715 1.00 33.88 515 ALA A N 1
ATOM 3946 C CA . ALA A 1 515 ? -8.625 -12.110 15.425 1.00 33.88 515 ALA A CA 1
ATOM 3947 C C . ALA A 1 515 ? -8.373 -11.013 14.368 1.00 33.88 515 ALA A C 1
ATOM 3949 O O . ALA A 1 515 ? -8.414 -11.305 13.171 1.00 33.88 515 ALA A O 1
ATOM 3950 N N . ALA A 1 516 ? -8.066 -9.780 14.787 1.00 34.91 516 ALA A N 1
ATOM 3951 C CA . ALA A 1 516 ? -7.614 -8.701 13.908 1.00 34.91 516 ALA A CA 1
ATOM 3952 C C . ALA A 1 516 ? -6.085 -8.711 13.690 1.00 34.91 516 ALA A C 1
ATOM 3954 O O . ALA A 1 516 ? -5.617 -8.480 12.577 1.00 34.91 516 ALA A O 1
ATOM 3955 N N . ALA A 1 517 ? -5.299 -9.019 14.725 1.00 37.25 517 ALA A N 1
ATOM 3956 C CA . ALA A 1 517 ? -3.836 -8.956 14.715 1.00 37.25 517 ALA A CA 1
ATOM 3957 C C . ALA A 1 517 ? -3.151 -10.169 14.054 1.00 37.25 517 ALA A C 1
ATOM 3959 O O . ALA A 1 517 ? -1.990 -10.061 13.649 1.00 37.25 517 ALA A O 1
ATOM 3960 N N . ARG A 1 518 ? -3.857 -11.300 13.886 1.00 36.59 518 ARG A N 1
ATOM 3961 C CA . ARG A 1 518 ? -3.385 -12.519 13.185 1.00 36.59 518 ARG A CA 1
ATOM 3962 C C . ARG A 1 518 ? -3.216 -12.358 11.659 1.00 36.59 518 ARG A C 1
ATOM 3964 O O . ARG A 1 518 ? -2.928 -13.343 10.981 1.00 36.59 518 ARG A O 1
ATOM 3971 N N . GLY A 1 519 ? -3.354 -11.149 11.103 1.00 29.88 519 GLY A N 1
ATOM 3972 C CA . GLY A 1 519 ? -3.116 -10.858 9.685 1.00 29.88 519 GLY A CA 1
ATOM 3973 C C . GLY A 1 519 ? -2.452 -9.496 9.448 1.00 29.88 519 GLY A C 1
ATOM 3974 O O . GLY A 1 519 ? -3.060 -8.458 9.679 1.00 29.88 519 GLY A O 1
ATOM 3975 N N . ALA A 1 520 ? -1.219 -9.512 8.934 1.00 31.14 520 ALA A N 1
ATOM 3976 C CA . ALA A 1 520 ? -0.528 -8.351 8.364 1.00 31.14 520 ALA A CA 1
ATOM 3977 C C . ALA A 1 520 ? 0.169 -8.808 7.066 1.00 31.14 520 ALA A C 1
ATOM 3979 O O . ALA A 1 520 ? 1.128 -9.564 7.163 1.00 31.14 520 ALA A O 1
ATOM 3980 N N . PRO A 1 521 ? -0.291 -8.430 5.861 1.00 31.52 521 PRO A N 1
ATOM 3981 C CA . PRO A 1 521 ? -0.335 -7.019 5.473 1.00 31.52 521 PRO A CA 1
ATOM 3982 C C . PRO A 1 521 ? -1.671 -6.325 5.757 1.00 31.52 521 PRO A C 1
ATOM 3984 O O . PRO A 1 521 ? -2.551 -6.886 6.399 1.00 31.52 521 PRO A O 1
ATOM 3987 N N . ALA A 1 522 ? -1.885 -5.142 5.173 1.00 40.62 522 ALA A N 1
ATOM 3988 C CA . ALA A 1 522 ? -3.231 -4.608 4.929 1.00 40.62 522 ALA A CA 1
ATOM 3989 C C . ALA A 1 522 ? -3.994 -5.468 3.885 1.00 40.62 522 ALA A C 1
ATOM 3991 O O . ALA A 1 522 ? -4.454 -4.979 2.855 1.00 40.62 522 ALA A O 1
ATOM 3992 N N . ALA A 1 523 ? -4.041 -6.782 4.121 1.00 33.88 523 ALA A N 1
ATOM 3993 C CA . ALA A 1 523 ? -4.599 -7.814 3.271 1.00 33.88 523 ALA A CA 1
ATOM 3994 C C . ALA A 1 523 ? -4.745 -9.143 4.042 1.00 33.88 523 ALA A C 1
ATOM 3996 O O . ALA A 1 523 ? -3.752 -9.822 4.294 1.00 33.88 523 ALA A O 1
ATOM 3997 N N . GLY A 1 524 ? -5.983 -9.567 4.311 1.00 33.88 524 GLY A N 1
ATOM 3998 C CA . GLY A 1 524 ? -6.301 -10.992 4.450 1.00 33.88 524 GLY A CA 1
ATOM 3999 C C . GLY A 1 524 ? -6.803 -11.457 5.809 1.00 33.88 524 GLY A C 1
ATOM 4000 O O . GLY A 1 524 ? -6.204 -12.354 6.396 1.00 33.88 524 GLY A O 1
ATOM 4001 N N . SER A 1 525 ? -7.964 -10.968 6.255 1.00 29.97 525 SER A N 1
ATOM 4002 C CA . SER A 1 525 ? -8.750 -11.670 7.278 1.00 29.97 525 SER A CA 1
ATOM 4003 C C . SER A 1 525 ? -9.363 -12.954 6.699 1.00 29.97 525 SER A C 1
ATOM 4005 O O . SER A 1 525 ? -10.513 -13.001 6.255 1.00 29.97 525 SER A O 1
ATOM 4007 N N . ALA A 1 526 ? -8.561 -14.018 6.676 1.00 33.81 526 ALA A N 1
ATOM 4008 C CA . ALA A 1 526 ? -9.039 -15.361 6.381 1.00 33.81 526 ALA A CA 1
ATOM 4009 C C . ALA A 1 526 ? -10.048 -15.817 7.455 1.00 33.81 526 ALA A C 1
ATOM 4011 O O . ALA A 1 526 ? -9.855 -15.582 8.644 1.00 33.81 526 ALA A O 1
ATOM 4012 N N . VAL A 1 527 ? -11.102 -16.516 7.023 1.00 38.75 527 VAL A N 1
ATOM 4013 C CA . VAL A 1 527 ? -12.109 -17.167 7.884 1.00 38.75 527 VAL A CA 1
ATOM 4014 C C . VAL A 1 527 ? -12.953 -16.211 8.755 1.00 38.75 527 VAL A C 1
ATOM 4016 O O . VAL A 1 527 ? -12.978 -16.288 9.980 1.00 38.75 527 VAL A O 1
ATOM 4019 N N . SER A 1 528 ? -13.791 -15.393 8.109 1.00 33.97 528 SER A N 1
ATOM 4020 C CA . SER A 1 528 ? -15.079 -14.982 8.697 1.00 33.97 528 SER A CA 1
ATOM 4021 C C . SER A 1 528 ? -16.230 -15.212 7.709 1.00 33.97 528 SER A C 1
ATOM 4023 O O . SER A 1 528 ? -16.065 -15.071 6.494 1.00 33.97 528 SER A O 1
ATOM 4025 N N . ARG A 1 529 ? -17.394 -15.636 8.224 1.00 38.16 529 ARG A N 1
ATOM 4026 C CA . ARG A 1 529 ? -18.538 -16.163 7.448 1.00 38.16 529 ARG A CA 1
ATOM 4027 C C . ARG A 1 529 ? -19.363 -15.054 6.766 1.00 38.16 529 ARG A C 1
ATOM 4029 O O . ARG A 1 529 ? -20.523 -14.842 7.092 1.00 38.16 529 ARG A O 1
ATOM 4036 N N . GLY A 1 530 ? -18.746 -14.346 5.820 1.00 48.72 530 GLY A N 1
ATOM 4037 C CA . GLY A 1 530 ? -19.398 -13.398 4.902 1.00 48.72 530 GLY A CA 1
ATOM 4038 C C . GLY A 1 530 ? -19.021 -13.679 3.444 1.00 48.72 530 GLY A C 1
ATOM 4039 O O . GLY A 1 530 ? -18.269 -14.617 3.174 1.00 48.72 530 GLY A O 1
ATOM 4040 N N . ARG A 1 531 ? -19.488 -12.863 2.488 1.00 57.62 531 ARG A N 1
ATOM 4041 C CA . ARG A 1 531 ? -19.221 -13.105 1.054 1.00 57.62 531 ARG A CA 1
ATOM 4042 C C . ARG A 1 531 ? -17.710 -13.061 0.766 1.00 57.62 531 ARG A C 1
ATOM 4044 O O . ARG A 1 531 ? -16.948 -12.340 1.417 1.00 57.62 531 ARG A O 1
ATOM 4051 N N . ASN A 1 532 ? -17.272 -13.861 -0.208 1.00 79.19 532 ASN A N 1
ATOM 4052 C CA . ASN A 1 532 ? -15.892 -13.863 -0.700 1.00 79.19 532 ASN A CA 1
ATOM 4053 C C . ASN A 1 532 ? -15.545 -12.464 -1.253 1.00 79.19 532 ASN A C 1
ATOM 4055 O O . ASN A 1 532 ? -16.369 -11.857 -1.937 1.00 79.19 532 ASN A O 1
ATOM 4059 N N . ALA A 1 533 ? -14.339 -11.958 -0.971 1.00 77.75 533 ALA A N 1
ATOM 4060 C CA . ALA A 1 533 ? -13.876 -10.642 -1.420 1.00 77.75 533 ALA A CA 1
ATOM 4061 C C . ALA A 1 533 ? -14.024 -10.439 -2.941 1.00 77.75 533 ALA A C 1
ATOM 4063 O O . ALA A 1 533 ? -14.484 -9.384 -3.373 1.00 77.75 533 ALA A O 1
ATOM 4064 N N . PHE A 1 534 ? -13.730 -11.468 -3.742 1.00 84.50 534 PHE A N 1
ATOM 4065 C CA . PHE A 1 534 ? -13.920 -11.431 -5.194 1.00 84.50 534 PHE A CA 1
ATOM 4066 C C . PHE A 1 534 ? -15.400 -11.354 -5.578 1.00 84.50 534 PHE A C 1
ATOM 4068 O O . PHE A 1 534 ? -15.780 -10.521 -6.394 1.00 84.50 534 PHE A O 1
ATOM 4075 N N . VAL A 1 535 ? -16.258 -12.159 -4.940 1.00 86.56 535 VAL A N 1
ATOM 4076 C CA . VAL A 1 535 ? -17.715 -12.118 -5.161 1.00 86.56 535 VAL A CA 1
ATOM 4077 C C . VAL A 1 535 ? -18.278 -10.737 -4.818 1.00 86.56 535 VAL A C 1
ATOM 4079 O O . VAL A 1 535 ? -19.152 -10.255 -5.531 1.00 86.56 535 VAL A O 1
ATOM 4082 N N . LEU A 1 536 ? -17.765 -10.075 -3.777 1.00 86.94 536 LEU A N 1
ATOM 4083 C CA . LEU A 1 536 ? -18.167 -8.714 -3.417 1.00 86.94 536 LEU A CA 1
ATOM 4084 C C . LEU A 1 536 ? -17.749 -7.683 -4.481 1.00 86.94 536 LEU A C 1
ATOM 4086 O O . LEU A 1 536 ? -18.578 -6.865 -4.871 1.00 86.94 536 LEU A O 1
ATOM 4090 N N . VAL A 1 537 ? -16.513 -7.757 -4.996 1.00 89.44 537 VAL A N 1
ATOM 4091 C CA . VAL A 1 537 ? -16.038 -6.883 -6.088 1.00 89.44 537 VAL A CA 1
ATOM 4092 C C . VAL A 1 537 ? -16.851 -7.089 -7.369 1.00 89.44 537 VAL A C 1
ATOM 4094 O O . VAL A 1 537 ? -17.274 -6.110 -7.972 1.00 89.44 537 VAL A O 1
ATOM 4097 N N . PHE A 1 538 ? -17.120 -8.334 -7.771 1.00 92.62 538 PHE A N 1
ATOM 4098 C CA . PHE A 1 538 ? -17.889 -8.622 -8.989 1.00 92.62 538 PHE A CA 1
ATOM 4099 C C . PHE A 1 538 ? -19.406 -8.381 -8.842 1.00 92.62 538 PHE A C 1
ATOM 4101 O O . PHE A 1 538 ? -20.077 -8.184 -9.852 1.00 92.62 538 PHE A O 1
ATOM 4108 N N . SER A 1 539 ? -19.955 -8.361 -7.619 1.00 89.81 539 SER A N 1
ATOM 4109 C CA . SER A 1 539 ? -21.387 -8.081 -7.381 1.00 89.81 539 SER A CA 1
ATOM 4110 C C . SER A 1 539 ? -21.741 -6.590 -7.412 1.00 89.81 539 SER A C 1
ATOM 4112 O O . SER A 1 539 ? -22.894 -6.252 -7.671 1.00 89.81 539 SER A O 1
ATOM 4114 N N . ASP A 1 540 ? -20.795 -5.693 -7.119 1.00 92.50 540 ASP A N 1
ATOM 4115 C CA . ASP A 1 540 ? -21.034 -4.246 -7.065 1.00 92.50 540 ASP A CA 1
ATOM 4116 C C . ASP A 1 540 ? -20.320 -3.536 -8.222 1.00 92.50 540 ASP A C 1
ATOM 4118 O O . ASP A 1 540 ? -19.092 -3.501 -8.302 1.00 92.50 540 ASP A O 1
ATOM 4122 N N . ARG A 1 541 ? -21.101 -2.908 -9.110 1.00 95.00 541 ARG A N 1
ATOM 4123 C CA . ARG A 1 541 ? -20.590 -2.198 -10.295 1.00 95.00 541 ARG A CA 1
ATOM 4124 C C . ARG A 1 541 ? -19.598 -1.084 -9.937 1.00 95.00 541 ARG A C 1
ATOM 4126 O O . ARG A 1 541 ? -18.679 -0.840 -10.711 1.00 95.00 541 ARG A O 1
ATOM 4133 N N . TYR A 1 542 ? -19.748 -0.429 -8.785 1.00 95.50 542 TYR A N 1
ATOM 4134 C CA . TYR A 1 542 ? -18.830 0.616 -8.328 1.00 95.50 542 TYR A CA 1
ATOM 4135 C C . TYR A 1 542 ? -17.505 0.024 -7.825 1.00 95.50 542 TYR A C 1
ATOM 4137 O O . TYR A 1 542 ? -16.440 0.520 -8.194 1.00 95.50 542 TYR A O 1
ATOM 4145 N N . LEU A 1 543 ? -17.546 -1.079 -7.066 1.00 94.25 543 LEU A N 1
ATOM 4146 C CA . LEU A 1 543 ? -16.332 -1.788 -6.632 1.00 94.25 543 LEU A CA 1
ATOM 4147 C C . LEU A 1 543 ? -15.584 -2.415 -7.816 1.00 94.25 543 LEU A C 1
ATOM 4149 O O . LEU A 1 543 ? -14.354 -2.355 -7.847 1.00 94.25 543 LEU A O 1
ATOM 4153 N N . LEU A 1 544 ? -16.309 -2.939 -8.810 1.00 95.81 544 LEU A N 1
ATOM 4154 C CA . LEU A 1 544 ? -15.748 -3.441 -10.064 1.00 95.81 544 LEU A CA 1
ATOM 4155 C C . LEU A 1 544 ? -15.096 -2.327 -10.894 1.00 95.81 544 LEU A C 1
ATOM 4157 O O . LEU A 1 544 ? -14.008 -2.526 -11.428 1.00 95.81 544 LEU A O 1
ATOM 4161 N N . TRP A 1 545 ? -15.701 -1.138 -10.984 1.00 96.88 545 TRP A N 1
ATOM 4162 C CA . TRP A 1 545 ? -15.055 -0.003 -11.650 1.00 96.88 545 TRP A CA 1
ATOM 4163 C C . TRP A 1 545 ? -13.771 0.426 -10.933 1.00 96.88 545 TRP A C 1
ATOM 4165 O O . TRP A 1 545 ? -12.777 0.691 -11.606 1.00 96.88 545 TRP A O 1
ATOM 4175 N N . ILE A 1 546 ? -13.739 0.428 -9.593 1.00 95.62 546 ILE A N 1
ATOM 4176 C CA . ILE A 1 546 ? -12.494 0.681 -8.848 1.00 95.62 546 ILE A CA 1
ATOM 4177 C C . ILE A 1 546 ? -11.465 -0.435 -9.105 1.00 95.62 546 ILE A C 1
ATOM 417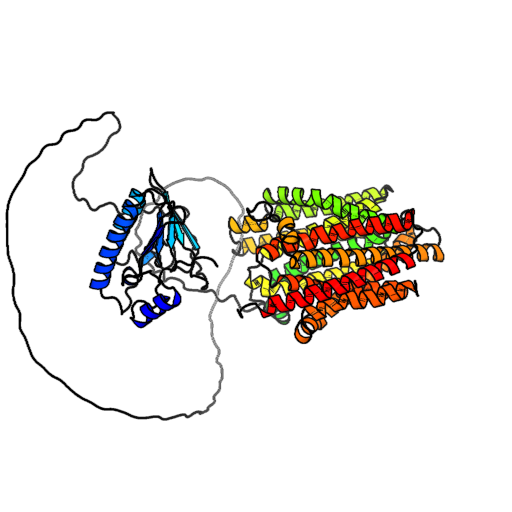9 O O . ILE A 1 546 ? -10.290 -0.135 -9.300 1.00 95.62 546 ILE A O 1
ATOM 4183 N N . ALA A 1 547 ? -11.876 -1.702 -9.190 1.00 95.62 547 ALA A N 1
ATOM 4184 C CA . ALA A 1 547 ? -10.984 -2.814 -9.530 1.00 95.62 547 ALA A CA 1
ATOM 4185 C C . ALA A 1 547 ? -10.352 -2.649 -10.927 1.00 95.62 547 ALA A C 1
ATOM 4187 O O . ALA A 1 547 ? -9.139 -2.790 -11.085 1.00 95.62 547 ALA A O 1
ATOM 4188 N N . LEU A 1 548 ? -11.157 -2.271 -11.927 1.00 96.94 548 LEU A N 1
ATOM 4189 C CA . LEU A 1 548 ? -10.701 -1.981 -13.291 1.00 96.94 548 LEU A CA 1
ATOM 4190 C C . LEU A 1 548 ? -9.786 -0.750 -13.344 1.00 96.94 548 LEU A C 1
ATOM 4192 O O . LEU A 1 548 ? -8.747 -0.796 -13.994 1.00 96.94 548 LEU A O 1
ATOM 4196 N N . LEU A 1 549 ? -10.112 0.319 -12.612 1.00 96.25 549 LEU A N 1
ATOM 4197 C CA . LEU A 1 549 ? -9.237 1.481 -12.423 1.00 96.25 549 LEU A CA 1
ATOM 4198 C C . LEU A 1 549 ? -7.873 1.062 -11.850 1.00 96.25 549 LEU A C 1
ATOM 4200 O O . LEU A 1 549 ? -6.843 1.546 -12.318 1.00 96.25 549 LEU A O 1
ATOM 4204 N N . MET A 1 550 ? -7.861 0.171 -10.853 1.00 94.12 550 MET A N 1
ATOM 4205 C CA . MET A 1 550 ? -6.638 -0.284 -10.184 1.00 94.12 550 MET A CA 1
ATOM 4206 C C . MET A 1 550 ? -5.783 -1.226 -11.038 1.00 94.12 550 MET A C 1
ATOM 4208 O O . MET A 1 550 ? -4.557 -1.147 -10.979 1.00 94.12 550 MET A O 1
ATOM 4212 N N . LEU A 1 551 ? -6.411 -2.025 -11.901 1.00 95.69 551 LEU A N 1
ATOM 4213 C CA . LEU A 1 551 ? -5.733 -2.777 -12.957 1.00 95.69 551 LEU A CA 1
ATOM 4214 C C . LEU A 1 551 ? -5.121 -1.829 -14.003 1.00 95.69 551 LEU A C 1
ATOM 4216 O O . LEU A 1 551 ? -3.927 -1.920 -14.286 1.00 95.69 551 LEU A O 1
ATOM 4220 N N . VAL A 1 552 ? -5.913 -0.906 -14.563 1.00 96.38 552 VAL A N 1
ATOM 4221 C CA . VAL A 1 552 ? -5.493 -0.068 -15.702 1.00 96.38 552 VAL A CA 1
ATOM 4222 C C . VAL A 1 552 ? -4.408 0.941 -15.318 1.00 96.38 552 VAL A C 1
ATOM 4224 O O . VAL A 1 552 ? -3.440 1.061 -16.068 1.00 96.38 552 VAL A O 1
ATOM 4227 N N . TYR A 1 553 ? -4.490 1.624 -14.164 1.00 93.19 553 TYR A N 1
ATOM 4228 C CA . TYR A 1 553 ? -3.412 2.553 -13.782 1.00 93.19 553 TYR A CA 1
ATOM 4229 C C . TYR A 1 553 ? -2.092 1.805 -13.546 1.00 93.19 553 TYR A C 1
ATOM 4231 O O . TYR A 1 553 ? -1.039 2.289 -13.960 1.00 93.19 553 TYR A O 1
ATOM 4239 N N . ASN A 1 554 ? -2.127 0.624 -12.911 1.00 94.75 554 ASN A N 1
ATOM 4240 C CA . ASN A 1 554 ? -0.901 -0.127 -12.650 1.00 94.75 554 ASN A CA 1
ATOM 4241 C C . ASN A 1 554 ? -0.307 -0.688 -13.950 1.00 94.75 554 ASN A C 1
ATOM 4243 O O . ASN A 1 554 ? 0.900 -0.612 -14.149 1.00 94.75 554 ASN A O 1
ATOM 4247 N N . LEU A 1 555 ? -1.152 -1.154 -14.875 1.00 95.50 555 LEU A N 1
ATOM 4248 C CA . LEU A 1 555 ? -0.739 -1.578 -16.213 1.00 95.50 555 LEU A CA 1
ATOM 4249 C C . LEU A 1 555 ? -0.027 -0.452 -16.986 1.00 95.50 555 LEU A C 1
ATOM 4251 O O . LEU A 1 555 ? 1.056 -0.674 -17.528 1.00 95.50 555 LEU A O 1
ATOM 4255 N N . VAL A 1 556 ? -0.591 0.763 -16.987 1.00 96.94 556 VAL A N 1
ATOM 4256 C CA . VAL A 1 556 ? 0.044 1.954 -17.584 1.00 96.94 556 VAL A CA 1
ATOM 4257 C C . VAL A 1 556 ? 1.383 2.252 -16.906 1.00 96.94 556 VAL A C 1
ATOM 4259 O O . VAL A 1 556 ? 2.396 2.402 -17.596 1.00 96.94 556 VAL A O 1
ATOM 4262 N N . ASN A 1 557 ? 1.416 2.273 -15.570 1.00 95.75 557 ASN A N 1
ATOM 4263 C CA . ASN A 1 557 ? 2.627 2.565 -14.810 1.00 95.75 557 ASN A CA 1
ATOM 4264 C C . ASN A 1 557 ? 3.754 1.553 -15.087 1.00 95.75 557 ASN A C 1
ATOM 4266 O O . ASN A 1 557 ? 4.877 1.980 -15.366 1.00 95.75 557 ASN A O 1
ATOM 4270 N N . THR A 1 558 ? 3.463 0.248 -15.048 1.00 95.06 558 THR A N 1
ATOM 4271 C CA . THR A 1 558 ? 4.444 -0.835 -15.249 1.00 95.06 558 THR A CA 1
ATOM 4272 C C . THR A 1 558 ? 4.948 -0.879 -16.698 1.00 95.06 558 THR A C 1
ATOM 4274 O O . THR A 1 558 ? 6.158 -0.969 -16.911 1.00 95.06 558 THR A O 1
ATOM 4277 N N . ASN A 1 559 ? 4.080 -0.662 -17.697 1.00 96.00 559 ASN A N 1
ATOM 4278 C CA . ASN A 1 559 ? 4.507 -0.437 -19.089 1.00 96.00 559 ASN A CA 1
ATOM 4279 C C . ASN A 1 559 ? 5.437 0.790 -19.213 1.00 96.00 559 ASN A C 1
ATOM 4281 O O . ASN A 1 559 ? 6.413 0.776 -19.964 1.00 96.00 559 ASN A O 1
ATOM 4285 N N . GLY A 1 560 ? 5.165 1.852 -18.452 1.00 96.00 560 GLY A N 1
ATOM 4286 C CA . GLY A 1 560 ? 6.008 3.043 -18.382 1.00 96.00 560 GLY A CA 1
ATOM 4287 C C . GLY A 1 560 ? 7.356 2.821 -17.702 1.00 96.00 560 GLY A C 1
ATOM 4288 O O . GLY A 1 560 ? 8.369 3.366 -18.141 1.00 96.00 560 GLY A O 1
ATOM 4289 N N . GLU A 1 561 ? 7.396 1.996 -16.654 1.00 95.31 561 GLU A N 1
ATOM 4290 C CA . GLU A 1 561 ? 8.655 1.536 -16.069 1.00 95.31 561 GLU A CA 1
ATOM 4291 C C . GLU A 1 561 ? 9.457 0.692 -17.062 1.00 95.31 561 GLU A C 1
ATOM 4293 O O . GLU A 1 561 ? 10.677 0.850 -17.103 1.00 95.31 561 GLU A O 1
ATOM 4298 N N . TYR A 1 562 ? 8.817 -0.143 -17.889 1.00 96.38 562 TYR A N 1
ATOM 4299 C CA . TYR A 1 562 ? 9.497 -0.854 -18.975 1.00 96.38 562 TYR A CA 1
ATOM 4300 C C . TYR A 1 562 ? 10.106 0.121 -19.998 1.00 96.38 562 TYR A C 1
ATOM 4302 O O . TYR A 1 562 ? 11.303 0.025 -20.266 1.00 96.38 562 TYR A O 1
ATOM 4310 N N . ILE A 1 563 ? 9.341 1.107 -20.492 1.00 95.81 563 ILE A N 1
ATOM 4311 C CA . ILE A 1 563 ? 9.837 2.148 -21.418 1.00 95.81 563 ILE A CA 1
ATOM 4312 C C . ILE A 1 563 ? 11.067 2.863 -20.838 1.00 95.81 563 ILE A C 1
ATOM 4314 O O . ILE A 1 563 ? 12.105 2.938 -21.496 1.00 95.81 563 ILE A O 1
ATOM 4318 N N . LEU A 1 564 ? 10.979 3.336 -19.589 1.00 96.25 564 LEU A N 1
ATOM 4319 C CA . LEU A 1 564 ? 12.094 3.987 -18.896 1.00 96.25 564 LEU A CA 1
ATOM 4320 C C . LEU A 1 564 ? 13.308 3.054 -18.775 1.00 96.25 564 LEU A C 1
ATOM 4322 O O . LEU A 1 564 ? 14.420 3.448 -19.120 1.00 96.25 564 LEU A O 1
ATOM 4326 N N . SER A 1 565 ? 13.092 1.816 -18.324 1.00 95.19 565 SER A N 1
ATOM 4327 C CA . SER A 1 565 ? 14.160 0.830 -18.115 1.00 95.19 565 SER A CA 1
ATOM 4328 C C . SER A 1 565 ? 14.875 0.486 -19.427 1.00 95.19 565 SER A C 1
ATOM 4330 O O . SER A 1 565 ? 16.105 0.467 -19.476 1.00 95.19 565 SER A O 1
ATOM 4332 N N . LYS A 1 566 ? 14.116 0.278 -20.511 1.00 93.56 566 LYS A N 1
ATOM 4333 C CA . LYS A 1 566 ? 14.644 -0.040 -21.843 1.00 93.56 566 LYS A CA 1
ATOM 4334 C C . LYS A 1 566 ? 15.461 1.119 -22.417 1.00 93.56 566 LYS A C 1
ATOM 4336 O O . LYS A 1 566 ? 16.545 0.886 -22.946 1.00 93.56 566 LYS A O 1
ATOM 4341 N N . THR A 1 567 ? 14.993 2.361 -22.266 1.00 92.88 567 THR A N 1
ATOM 4342 C CA . THR A 1 567 ? 15.730 3.551 -22.722 1.00 92.88 567 THR A CA 1
ATOM 4343 C C . THR A 1 567 ? 17.000 3.806 -21.898 1.00 92.88 567 THR A C 1
ATOM 4345 O O . THR A 1 567 ? 18.016 4.182 -22.479 1.00 92.88 567 THR A O 1
ATOM 4348 N N . VAL A 1 568 ? 16.991 3.565 -20.579 1.00 92.50 568 VAL A N 1
ATOM 4349 C CA . VAL A 1 568 ? 18.194 3.687 -19.727 1.00 92.50 568 VAL A CA 1
ATOM 4350 C C . VAL A 1 568 ? 19.283 2.695 -20.154 1.00 92.50 568 VAL A C 1
ATOM 4352 O O . VAL A 1 568 ? 20.421 3.108 -20.372 1.00 92.50 568 VAL A O 1
ATOM 4355 N N . VAL A 1 569 ? 18.938 1.413 -20.328 1.00 90.44 569 VAL A N 1
ATOM 4356 C CA . VAL A 1 569 ? 19.891 0.376 -20.773 1.00 90.44 569 VAL A CA 1
ATOM 4357 C C . VAL A 1 569 ? 20.388 0.653 -22.197 1.00 90.44 569 VAL A C 1
ATOM 4359 O O . VAL A 1 569 ? 21.590 0.596 -22.453 1.00 90.44 569 VAL A O 1
ATOM 4362 N N . GLY A 1 570 ? 19.483 1.010 -23.116 1.00 87.69 570 GLY A N 1
ATOM 4363 C CA . GLY A 1 570 ? 19.826 1.290 -24.514 1.00 87.69 570 GLY A CA 1
ATOM 4364 C C . GLY A 1 570 ? 20.814 2.448 -24.676 1.00 87.69 570 GLY A C 1
ATOM 4365 O O . GLY A 1 570 ? 21.793 2.314 -25.407 1.00 87.69 570 GLY A O 1
ATOM 4366 N N . LEU A 1 571 ? 20.608 3.555 -23.955 1.00 84.81 571 LEU A N 1
ATOM 4367 C CA . LEU A 1 571 ? 21.535 4.692 -23.982 1.00 84.81 571 LEU A CA 1
ATOM 4368 C C . LEU A 1 571 ? 22.861 4.384 -23.280 1.00 84.81 571 LEU A C 1
ATOM 4370 O O . LEU A 1 571 ? 23.903 4.829 -23.752 1.00 84.81 571 LEU A O 1
ATOM 4374 N N . TYR A 1 572 ? 22.861 3.600 -22.194 1.00 83.06 572 TYR A N 1
ATOM 4375 C CA . TYR A 1 572 ? 24.119 3.203 -21.558 1.00 83.06 572 TYR A CA 1
ATOM 4376 C C . TYR A 1 572 ? 25.027 2.452 -22.543 1.00 83.06 572 TYR A C 1
ATOM 4378 O O . TYR A 1 572 ? 26.176 2.858 -22.737 1.00 83.06 572 TYR A O 1
ATOM 4386 N N . GLY A 1 573 ? 24.493 1.419 -23.209 1.00 79.75 573 GLY A N 1
ATOM 4387 C CA . GLY A 1 573 ? 25.246 0.607 -24.169 1.00 79.75 573 GLY A CA 1
ATOM 4388 C C . GLY A 1 573 ? 25.758 1.398 -25.378 1.00 79.75 573 GLY A C 1
ATOM 4389 O O . GLY A 1 573 ? 26.837 1.101 -25.883 1.00 79.75 573 GLY A O 1
ATOM 4390 N N . GLN A 1 574 ? 25.037 2.444 -25.798 1.00 81.06 574 GLN A N 1
ATOM 4391 C CA . GLN A 1 574 ? 25.471 3.356 -26.866 1.00 81.06 574 GLN A CA 1
ATOM 4392 C C . GLN A 1 574 ? 26.614 4.296 -26.449 1.00 81.06 574 GLN A C 1
ATOM 4394 O O . GLN A 1 574 ? 27.399 4.696 -27.303 1.00 81.06 574 GLN A O 1
ATOM 4399 N N . THR A 1 575 ? 26.709 4.680 -25.171 1.00 78.62 575 THR A N 1
ATOM 4400 C CA . THR A 1 575 ? 27.662 5.712 -24.709 1.00 78.62 575 THR A CA 1
ATOM 4401 C C . THR A 1 575 ? 28.899 5.155 -23.992 1.00 78.62 575 THR A C 1
ATOM 4403 O O . THR A 1 575 ? 29.935 5.811 -24.005 1.00 78.62 575 THR A O 1
ATOM 4406 N N . HIS A 1 576 ? 28.826 3.970 -23.372 1.00 71.06 576 HIS A N 1
ATOM 4407 C CA . HIS A 1 576 ? 29.887 3.462 -22.477 1.00 71.06 576 HIS A CA 1
ATOM 4408 C C . HIS A 1 576 ? 30.458 2.083 -22.862 1.00 71.06 576 HIS A C 1
ATOM 4410 O O . HIS A 1 576 ? 31.393 1.606 -22.219 1.00 71.06 576 HIS A O 1
ATOM 4416 N N . GLY A 1 577 ? 29.914 1.420 -23.886 1.00 67.19 577 GLY A N 1
ATOM 4417 C CA . GLY A 1 577 ? 30.338 0.071 -24.267 1.00 67.19 577 GLY A CA 1
ATOM 4418 C C . GLY A 1 577 ? 30.010 -0.997 -23.212 1.00 67.19 577 GLY A C 1
ATOM 4419 O O . GLY A 1 577 ? 29.041 -0.886 -22.463 1.00 67.19 577 GLY A O 1
ATOM 4420 N N . ALA A 1 578 ? 30.806 -2.070 -23.176 1.00 59.78 578 ALA A N 1
ATOM 4421 C CA . ALA A 1 578 ? 30.438 -3.342 -22.541 1.00 59.78 578 ALA A CA 1
ATOM 4422 C C . ALA A 1 578 ? 30.909 -3.544 -21.077 1.00 59.78 578 ALA A C 1
ATOM 4424 O O . ALA A 1 578 ? 30.905 -4.676 -20.588 1.00 59.78 578 ALA A O 1
ATOM 4425 N N . SER A 1 579 ? 31.324 -2.495 -20.350 1.00 69.62 579 SER A N 1
ATOM 4426 C CA . SER A 1 579 ? 31.750 -2.646 -18.943 1.00 69.62 579 SER A CA 1
ATOM 4427 C C . SER A 1 579 ? 30.557 -2.859 -17.997 1.00 69.62 579 SER A C 1
ATOM 4429 O O . SER A 1 579 ? 29.970 -1.910 -17.472 1.00 69.62 579 SER A O 1
ATOM 4431 N N . ALA A 1 580 ? 30.222 -4.125 -17.731 1.00 66.69 580 ALA A N 1
ATOM 4432 C CA . ALA A 1 580 ? 29.106 -4.525 -16.865 1.00 66.69 580 ALA A CA 1
ATOM 4433 C C . ALA A 1 580 ? 29.267 -4.128 -15.376 1.00 66.69 580 ALA A C 1
ATOM 4435 O O . ALA A 1 580 ? 28.311 -4.218 -14.599 1.00 66.69 580 ALA A O 1
ATOM 4436 N N . MET A 1 581 ? 30.465 -3.709 -14.946 1.00 68.06 581 MET A N 1
ATOM 4437 C CA . MET A 1 581 ? 30.684 -3.166 -13.597 1.00 68.06 581 MET A CA 1
ATOM 4438 C C . MET A 1 581 ? 30.277 -1.689 -13.521 1.00 68.06 581 MET A C 1
ATOM 4440 O O . MET A 1 581 ? 29.631 -1.273 -12.557 1.00 68.06 581 MET A O 1
ATOM 4444 N N . ASP A 1 582 ? 30.609 -0.911 -14.551 1.00 82.31 582 ASP A N 1
ATOM 4445 C CA . ASP A 1 582 ? 30.279 0.514 -14.623 1.00 82.31 582 ASP A CA 1
ATOM 4446 C C . ASP A 1 582 ? 28.815 0.736 -15.013 1.00 82.31 582 ASP A C 1
ATOM 4448 O O . ASP A 1 582 ? 28.175 1.647 -14.488 1.00 82.31 582 ASP A O 1
ATOM 4452 N N . GLU A 1 583 ? 28.230 -0.180 -15.789 1.00 87.12 583 GLU A N 1
ATOM 4453 C CA . GLU A 1 583 ? 26.795 -0.221 -16.076 1.00 87.12 583 GLU A CA 1
ATOM 4454 C C . GLU A 1 583 ? 25.973 -0.213 -14.782 1.00 87.12 583 GLU A C 1
ATOM 4456 O O . GLU A 1 583 ? 25.147 0.673 -14.551 1.00 87.12 583 GLU A O 1
ATOM 4461 N N . LYS A 1 584 ? 26.266 -1.150 -13.872 1.00 90.44 584 LYS A N 1
ATOM 4462 C CA . LYS A 1 584 ? 25.565 -1.273 -12.588 1.00 90.44 584 LYS A CA 1
ATOM 4463 C C . LYS A 1 584 ? 25.724 -0.029 -11.711 1.00 90.44 584 LYS A C 1
ATOM 4465 O O . LYS A 1 584 ? 24.800 0.326 -10.975 1.00 90.44 584 LYS A O 1
ATOM 4470 N N . LYS A 1 585 ? 26.869 0.657 -11.795 1.00 91.50 585 LYS A N 1
ATOM 4471 C CA . LYS A 1 585 ? 27.120 1.928 -11.097 1.00 91.50 585 LYS A CA 1
ATOM 4472 C C . LYS A 1 585 ? 26.310 3.079 -11.696 1.00 91.50 585 LYS A C 1
ATOM 4474 O O . LYS A 1 585 ? 25.693 3.836 -10.946 1.00 91.50 585 LYS A O 1
ATOM 4479 N N . VAL A 1 586 ? 26.279 3.210 -13.024 1.00 90.25 586 VAL A N 1
ATOM 4480 C CA . VAL A 1 586 ? 25.567 4.288 -13.731 1.00 90.25 586 VAL A CA 1
ATOM 4481 C C . VAL A 1 586 ? 24.052 4.111 -13.632 1.00 90.25 586 VAL A C 1
ATOM 4483 O O . VAL A 1 586 ? 23.361 5.055 -13.243 1.00 90.25 586 VAL A O 1
ATOM 4486 N N . ILE A 1 587 ? 23.531 2.904 -13.876 1.00 92.94 587 ILE A N 1
ATOM 4487 C CA . ILE A 1 587 ? 22.104 2.585 -13.710 1.00 92.94 587 ILE A CA 1
ATOM 4488 C C . ILE A 1 587 ? 21.688 2.755 -12.239 1.00 92.94 587 ILE A C 1
ATOM 4490 O O . ILE A 1 587 ? 20.666 3.382 -11.959 1.00 92.94 587 ILE A O 1
ATOM 4494 N N . GLY A 1 588 ? 22.500 2.290 -11.282 1.00 94.25 588 GLY A N 1
ATOM 4495 C CA . GLY A 1 588 ? 22.243 2.495 -9.853 1.00 94.25 588 GLY A CA 1
ATOM 4496 C C . GLY A 1 588 ? 22.168 3.975 -9.462 1.00 94.25 588 GLY A C 1
ATOM 4497 O O . GLY A 1 588 ? 21.250 4.380 -8.746 1.00 94.25 588 GLY A O 1
ATOM 4498 N N . ALA A 1 589 ? 23.086 4.802 -9.970 1.00 94.00 589 ALA A N 1
ATOM 4499 C CA . ALA A 1 589 ? 23.091 6.241 -9.709 1.00 94.00 589 ALA A CA 1
ATOM 4500 C C . ALA A 1 589 ? 21.887 6.948 -10.355 1.00 94.00 589 ALA A C 1
ATOM 4502 O O . ALA A 1 589 ? 21.288 7.831 -9.736 1.00 94.00 589 ALA A O 1
ATOM 4503 N N . PHE A 1 590 ? 21.491 6.533 -11.566 1.00 95.06 590 PHE A N 1
ATOM 4504 C CA . PHE A 1 590 ? 20.284 7.023 -12.232 1.00 95.06 590 PHE A CA 1
ATOM 4505 C C . PHE A 1 590 ? 19.031 6.732 -11.397 1.00 95.06 590 PHE A C 1
ATOM 4507 O O . PHE A 1 590 ? 18.282 7.659 -11.081 1.00 95.06 590 PHE A O 1
ATOM 4514 N N . TYR A 1 591 ? 18.821 5.474 -10.991 1.00 96.75 591 TYR A N 1
ATOM 4515 C CA . TYR A 1 591 ? 17.635 5.088 -10.223 1.00 96.75 591 TYR A CA 1
ATOM 4516 C C . TYR A 1 591 ? 17.624 5.669 -8.806 1.00 96.75 591 TYR A C 1
ATOM 4518 O O . TYR A 1 591 ? 16.555 6.041 -8.326 1.00 96.75 591 TYR A O 1
ATOM 4526 N N . GLY A 1 592 ? 18.782 5.845 -8.160 1.00 96.50 592 GLY A N 1
ATOM 4527 C CA . GLY A 1 592 ? 18.860 6.514 -6.857 1.00 96.50 592 GLY A CA 1
ATOM 4528 C C . GLY A 1 592 ? 18.471 7.985 -6.949 1.00 96.50 592 GLY A C 1
ATOM 4529 O O . GLY A 1 592 ? 17.619 8.458 -6.197 1.00 96.50 592 GLY A O 1
ATOM 4530 N N . ASN A 1 593 ? 19.007 8.702 -7.941 1.00 96.50 593 ASN A N 1
ATOM 4531 C CA . ASN A 1 593 ? 18.633 10.092 -8.208 1.00 96.50 593 ASN A CA 1
ATOM 4532 C C . ASN A 1 593 ? 17.141 10.213 -8.591 1.00 96.50 593 ASN A C 1
ATOM 4534 O O . ASN A 1 593 ? 16.445 11.092 -8.086 1.00 96.50 593 ASN A O 1
ATOM 4538 N N . PHE A 1 594 ? 16.622 9.293 -9.412 1.00 97.44 594 PHE A N 1
ATOM 4539 C CA . PHE A 1 594 ? 15.202 9.215 -9.770 1.00 97.44 594 PHE A CA 1
ATOM 4540 C C . PHE A 1 594 ? 14.304 8.996 -8.543 1.00 97.44 594 PHE A C 1
ATOM 4542 O O . PHE A 1 594 ? 13.425 9.819 -8.288 1.00 97.44 594 PHE A O 1
ATOM 4549 N N . PHE A 1 595 ? 14.539 7.952 -7.740 1.00 97.62 595 PHE A N 1
ATOM 4550 C CA . PHE A 1 595 ? 13.726 7.674 -6.552 1.00 97.62 595 PHE A CA 1
ATOM 4551 C C . PHE A 1 595 ? 13.872 8.746 -5.462 1.00 97.62 595 PHE A C 1
ATOM 4553 O O . PHE A 1 595 ? 12.905 8.997 -4.744 1.00 97.62 595 PHE A O 1
ATOM 4560 N N . THR A 1 596 ? 15.018 9.427 -5.365 1.00 98.00 596 THR A N 1
ATOM 4561 C CA . THR A 1 596 ? 15.183 10.593 -4.478 1.00 98.00 596 THR A CA 1
ATOM 4562 C C . THR A 1 596 ? 14.168 11.674 -4.840 1.00 98.00 596 THR A C 1
ATOM 4564 O O . THR A 1 596 ? 13.355 12.064 -4.003 1.00 98.00 596 THR A O 1
ATOM 4567 N N . TRP A 1 597 ? 14.157 12.109 -6.104 1.00 97.88 597 TRP A N 1
ATOM 4568 C CA . TRP A 1 597 ? 13.230 13.142 -6.566 1.00 97.88 597 TRP A CA 1
ATOM 4569 C C . TRP A 1 597 ? 11.769 12.687 -6.527 1.00 97.88 597 TRP A C 1
ATOM 4571 O O . TRP A 1 597 ? 10.920 13.489 -6.142 1.00 97.88 597 TRP A O 1
ATOM 4581 N N . VAL A 1 598 ? 11.469 11.416 -6.835 1.00 97.94 598 VAL A N 1
ATOM 4582 C CA . VAL A 1 598 ? 10.107 10.867 -6.694 1.00 97.94 598 VAL A CA 1
ATOM 4583 C C . VAL A 1 598 ? 9.613 11.015 -5.256 1.00 97.94 598 VAL A C 1
ATOM 4585 O O . VAL A 1 598 ? 8.516 11.525 -5.045 1.00 97.94 598 VAL A O 1
ATOM 4588 N N . ASN A 1 599 ? 10.405 10.625 -4.253 1.00 97.50 599 ASN A N 1
ATOM 4589 C CA . ASN A 1 599 ? 9.980 10.730 -2.853 1.00 97.50 599 ASN A CA 1
ATOM 4590 C C . ASN A 1 599 ? 9.910 12.186 -2.358 1.00 97.50 599 ASN A C 1
ATOM 4592 O O . ASN A 1 599 ? 8.959 12.527 -1.657 1.00 97.50 599 ASN A O 1
ATOM 4596 N N . ILE A 1 600 ? 10.853 13.057 -2.746 1.00 97.81 600 ILE A N 1
ATOM 4597 C CA . ILE A 1 600 ? 10.820 14.489 -2.390 1.00 97.81 600 ILE A CA 1
ATOM 4598 C C . ILE A 1 600 ? 9.549 15.146 -2.940 1.00 97.81 600 ILE A C 1
ATOM 4600 O O . ILE A 1 600 ? 8.798 15.765 -2.186 1.00 97.81 600 ILE A O 1
ATOM 4604 N N . LEU A 1 601 ? 9.263 14.976 -4.235 1.00 97.88 601 LEU A N 1
ATOM 4605 C CA . LEU A 1 601 ? 8.064 15.545 -4.849 1.00 97.88 601 LEU A CA 1
ATOM 4606 C C . LEU A 1 601 ? 6.783 14.896 -4.308 1.00 97.88 601 LEU A C 1
ATOM 4608 O O . LEU A 1 601 ? 5.814 15.612 -4.075 1.00 97.88 601 LEU A O 1
ATOM 4612 N N . SER A 1 602 ? 6.784 13.589 -4.015 1.00 96.88 602 SER A N 1
ATOM 4613 C CA . SER A 1 602 ? 5.661 12.925 -3.329 1.00 96.88 602 SER A CA 1
ATOM 4614 C C . SER A 1 602 ? 5.360 13.583 -1.981 1.00 96.88 602 SER A C 1
ATOM 4616 O O . SER A 1 602 ? 4.208 13.905 -1.705 1.00 96.88 602 SER A O 1
ATOM 4618 N N . ALA A 1 603 ? 6.384 13.823 -1.154 1.00 94.50 603 ALA A N 1
ATOM 4619 C CA . ALA A 1 603 ? 6.229 14.440 0.161 1.00 94.50 603 ALA A CA 1
ATOM 4620 C C . ALA A 1 603 ? 5.738 15.896 0.062 1.00 94.50 603 ALA A C 1
ATOM 4622 O O . ALA A 1 603 ? 4.819 16.282 0.784 1.00 94.50 603 ALA A O 1
ATOM 4623 N N . VAL A 1 604 ? 6.283 16.684 -0.873 1.00 96.00 604 VAL A N 1
ATOM 4624 C CA . VAL A 1 604 ? 5.850 18.071 -1.130 1.00 96.00 604 VAL A CA 1
ATOM 4625 C C . VAL A 1 604 ? 4.396 18.118 -1.617 1.00 96.00 604 VAL A C 1
ATOM 4627 O O . VAL A 1 604 ? 3.589 18.877 -1.076 1.00 96.00 604 VAL A O 1
ATOM 4630 N N . ILE A 1 605 ? 4.019 17.280 -2.588 1.00 96.38 605 ILE A N 1
ATOM 4631 C CA . ILE A 1 605 ? 2.639 17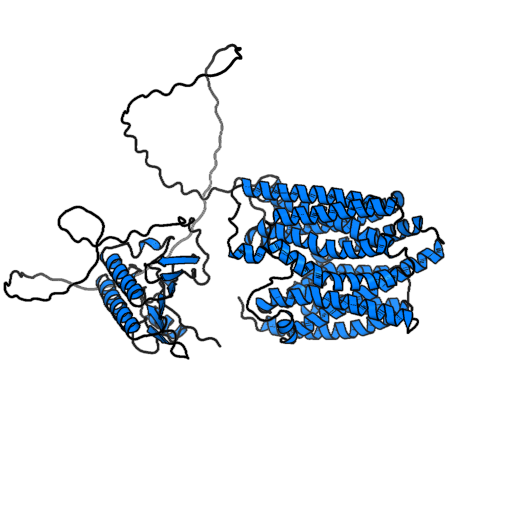.212 -3.092 1.00 96.38 605 ILE A CA 1
ATOM 4632 C C . ILE A 1 605 ? 1.693 16.755 -1.971 1.00 96.38 605 ILE A C 1
ATOM 4634 O O . ILE A 1 605 ? 0.646 17.377 -1.781 1.00 96.38 605 ILE A O 1
ATOM 4638 N N . GLN A 1 606 ? 2.066 15.742 -1.181 1.00 93.44 606 GLN A N 1
ATOM 4639 C CA . GLN A 1 606 ? 1.259 15.243 -0.061 1.00 93.44 606 GLN A CA 1
ATOM 4640 C C . GLN A 1 606 ? 1.030 16.311 1.021 1.00 93.44 606 GLN A C 1
ATOM 4642 O O . GLN A 1 606 ? -0.107 16.494 1.457 1.00 93.44 606 GLN A O 1
ATOM 4647 N N . ALA A 1 607 ? 2.081 17.025 1.434 1.00 89.94 607 ALA A N 1
ATOM 4648 C CA . ALA A 1 607 ? 2.008 18.022 2.502 1.00 89.94 607 ALA A CA 1
ATOM 4649 C C . ALA A 1 607 ? 1.256 19.295 2.078 1.00 89.94 607 ALA A C 1
ATOM 4651 O O . ALA A 1 607 ? 0.397 19.791 2.810 1.00 89.94 607 ALA A O 1
ATOM 4652 N N . PHE A 1 608 ? 1.556 19.832 0.892 1.00 92.88 608 PHE A N 1
ATOM 4653 C CA . PHE A 1 608 ? 1.026 21.130 0.470 1.00 92.88 608 PHE A CA 1
ATOM 4654 C C . PHE A 1 608 ? -0.206 21.017 -0.429 1.00 92.88 608 PHE A C 1
ATOM 4656 O O . PHE A 1 608 ? -1.155 21.788 -0.260 1.00 92.88 608 PHE A O 1
ATOM 4663 N N . LEU A 1 609 ? -0.228 20.073 -1.369 1.00 94.12 609 LEU A N 1
ATOM 4664 C CA . LEU A 1 609 ? -1.197 20.071 -2.465 1.00 94.12 609 LEU A CA 1
ATOM 4665 C C . LEU A 1 609 ? -2.412 19.173 -2.202 1.00 94.12 609 LEU A C 1
ATOM 4667 O O . LEU A 1 609 ? -3.534 19.607 -2.447 1.00 94.12 609 LEU A O 1
ATOM 4671 N N . VAL A 1 610 ? -2.233 17.960 -1.669 1.00 93.50 610 VAL A N 1
ATOM 4672 C CA . VAL A 1 610 ? -3.307 16.945 -1.589 1.00 93.50 610 VAL A CA 1
ATOM 4673 C C . VAL A 1 610 ? -4.524 17.410 -0.789 1.00 93.50 610 VAL A C 1
ATOM 4675 O O . VAL A 1 610 ? -5.644 17.356 -1.298 1.00 93.50 610 VAL A O 1
ATOM 4678 N N . SER A 1 611 ? -4.318 17.929 0.425 1.00 89.56 611 SER A N 1
ATOM 4679 C CA . SER A 1 611 ? -5.410 18.464 1.256 1.00 89.56 611 SER A CA 1
ATOM 4680 C C . SER A 1 611 ? -6.152 19.614 0.556 1.00 89.56 611 SER A C 1
ATOM 4682 O O . SER A 1 611 ? -7.383 19.665 0.557 1.00 89.56 611 SER A O 1
ATOM 4684 N N . ARG A 1 612 ? -5.416 20.495 -0.139 1.00 93.06 612 ARG A N 1
ATOM 4685 C CA . ARG A 1 612 ? -5.991 21.615 -0.897 1.00 93.06 612 ARG A CA 1
ATOM 4686 C C . ARG A 1 612 ? -6.794 21.116 -2.102 1.00 93.06 612 ARG A C 1
ATOM 4688 O O . ARG A 1 612 ? -7.944 21.513 -2.251 1.00 93.06 612 ARG A O 1
ATOM 4695 N N . VAL A 1 613 ? -6.250 20.216 -2.920 1.00 93.38 613 VAL A N 1
ATOM 4696 C CA . VAL A 1 613 ? -6.942 19.687 -4.110 1.00 93.38 613 VAL A CA 1
ATOM 4697 C C . VAL A 1 613 ? -8.236 18.967 -3.726 1.00 93.38 613 VAL A C 1
ATOM 4699 O O . VAL A 1 613 ? -9.273 19.207 -4.345 1.00 93.38 613 VAL A O 1
ATOM 4702 N N . ILE A 1 614 ? -8.211 18.148 -2.670 1.00 91.81 614 ILE A N 1
ATOM 4703 C CA . ILE A 1 614 ? -9.407 17.443 -2.188 1.00 91.81 614 ILE A CA 1
ATOM 4704 C C . ILE A 1 614 ? -10.434 18.425 -1.600 1.00 91.81 614 ILE A C 1
ATOM 4706 O O . ILE A 1 614 ? -11.618 18.280 -1.901 1.00 91.81 614 ILE A O 1
ATOM 4710 N N . LYS A 1 615 ? -10.013 19.444 -0.833 1.00 89.81 615 LYS A N 1
ATOM 4711 C CA . LYS A 1 615 ? -10.924 20.454 -0.257 1.00 89.81 615 LYS A CA 1
ATOM 4712 C C . LYS A 1 615 ? -11.581 21.348 -1.314 1.00 89.81 615 LYS A C 1
ATOM 4714 O O . LYS A 1 615 ? -12.781 21.580 -1.231 1.00 89.81 615 LYS A O 1
ATOM 4719 N N . TRP A 1 616 ? -10.810 21.877 -2.266 1.00 92.69 616 TRP A N 1
ATOM 4720 C CA . TRP A 1 616 ? -11.289 22.900 -3.207 1.00 92.69 616 TRP A CA 1
ATOM 4721 C C . TRP A 1 616 ? -11.919 22.320 -4.482 1.00 92.69 616 TRP A C 1
ATOM 4723 O O . TRP A 1 616 ? -12.854 22.913 -5.009 1.00 92.69 616 TRP A O 1
ATOM 4733 N N . PHE A 1 617 ? -11.448 21.165 -4.974 1.00 92.50 617 PHE A N 1
ATOM 4734 C CA . PHE A 1 617 ? -11.926 20.571 -6.235 1.00 92.50 617 PHE A CA 1
ATOM 4735 C C . PHE A 1 617 ? -12.606 19.201 -6.071 1.00 92.50 617 PHE A C 1
ATOM 4737 O O . PHE A 1 617 ? -13.204 18.689 -7.023 1.00 92.50 617 PHE A O 1
ATOM 4744 N N . GLY A 1 618 ? -12.540 18.596 -4.882 1.00 91.88 618 GLY A N 1
ATOM 4745 C CA . GLY A 1 618 ? -13.194 17.328 -4.567 1.00 91.88 618 GLY A CA 1
ATOM 4746 C C . GLY A 1 618 ? -12.520 16.079 -5.154 1.00 91.88 618 GLY A C 1
ATOM 4747 O O . GLY A 1 618 ? -11.739 16.119 -6.107 1.00 91.88 618 GLY A O 1
ATOM 4748 N N . VAL A 1 619 ? -12.889 14.922 -4.594 1.00 92.56 619 VAL A N 1
ATOM 4749 C CA . VAL A 1 619 ? -12.348 13.588 -4.939 1.00 92.56 619 VAL A CA 1
ATOM 4750 C C . VAL A 1 619 ? -12.475 13.263 -6.436 1.00 92.56 619 VAL A C 1
ATOM 4752 O O . VAL A 1 619 ? -11.564 12.676 -7.014 1.00 92.56 619 VAL A O 1
ATOM 4755 N N . ARG A 1 620 ? -13.566 13.684 -7.096 1.00 91.75 620 ARG A N 1
ATOM 4756 C CA . ARG A 1 620 ? -13.774 13.474 -8.542 1.00 91.75 620 ARG A CA 1
ATOM 4757 C C . ARG A 1 620 ? -12.707 14.163 -9.394 1.00 91.75 620 ARG A C 1
ATOM 4759 O O . ARG A 1 620 ? -12.236 13.563 -10.355 1.00 91.75 620 ARG A O 1
ATOM 4766 N N . THR A 1 621 ? -12.347 15.400 -9.065 1.00 92.69 621 THR A N 1
ATOM 4767 C CA . THR A 1 621 ? -11.354 16.163 -9.836 1.00 92.69 621 THR A CA 1
ATOM 4768 C C . THR A 1 621 ? -9.949 15.668 -9.521 1.00 92.69 621 THR A C 1
ATOM 4770 O O . THR A 1 621 ? -9.162 15.453 -10.438 1.00 92.69 621 THR A O 1
ATOM 4773 N N . ALA A 1 622 ? -9.667 15.372 -8.246 1.00 95.00 622 ALA A N 1
ATOM 4774 C CA . ALA A 1 622 ? -8.415 14.750 -7.816 1.00 95.00 622 ALA A CA 1
ATOM 4775 C C . ALA A 1 622 ? -8.111 13.444 -8.582 1.00 95.00 622 ALA A C 1
ATOM 4777 O O . ALA A 1 622 ? -6.979 13.237 -9.017 1.00 95.00 622 ALA A O 1
ATOM 4778 N N . LEU A 1 623 ? -9.133 12.612 -8.828 1.00 95.44 623 LEU A N 1
ATOM 4779 C CA . LEU A 1 623 ? -9.013 11.337 -9.552 1.00 95.44 623 LEU A CA 1
ATOM 4780 C C . LEU A 1 623 ? -8.654 11.493 -11.043 1.00 95.44 623 LEU A C 1
ATOM 4782 O O . LEU A 1 623 ? -8.158 10.547 -11.655 1.00 95.44 623 LEU A O 1
ATOM 4786 N N . LEU A 1 624 ? -8.896 12.669 -11.631 1.00 97.00 624 LEU A N 1
ATOM 4787 C CA . LEU A 1 624 ? -8.576 12.967 -13.030 1.00 97.00 624 LEU A CA 1
ATOM 4788 C C . LEU A 1 624 ? -7.158 13.531 -13.219 1.00 97.00 624 LEU A C 1
ATOM 4790 O O . LEU A 1 624 ? -6.647 13.490 -14.336 1.00 97.00 624 LEU A O 1
ATOM 4794 N N . VAL A 1 625 ? -6.492 14.008 -12.159 1.00 97.31 625 VAL A N 1
ATOM 4795 C CA . VAL A 1 625 ? -5.169 14.654 -12.270 1.00 97.31 625 VAL A CA 1
ATOM 4796 C C . VAL A 1 625 ? -4.114 13.693 -12.823 1.00 97.31 625 VAL A C 1
ATOM 4798 O O . VAL A 1 625 ? -3.456 14.012 -13.812 1.00 97.31 625 VAL A O 1
ATOM 4801 N N . LEU A 1 626 ? -3.968 12.504 -12.226 1.00 97.12 626 LEU A N 1
ATOM 4802 C CA . LEU A 1 626 ? -2.960 11.537 -12.666 1.00 97.12 626 LEU A CA 1
ATOM 4803 C C . LEU A 1 626 ? -3.171 11.047 -14.116 1.00 97.12 626 LEU A C 1
ATOM 4805 O O . LEU A 1 626 ? -2.205 11.115 -14.875 1.00 97.12 626 LEU A O 1
ATOM 4809 N N . PRO A 1 627 ? -4.371 10.606 -14.558 1.00 97.88 627 PRO A N 1
ATOM 4810 C CA . PRO A 1 627 ? -4.557 10.184 -15.947 1.00 97.88 627 PRO A CA 1
ATOM 4811 C C . PRO A 1 627 ? -4.393 11.318 -16.971 1.00 97.88 627 PRO A C 1
ATOM 4813 O O . PRO A 1 627 ? -3.947 11.046 -18.082 1.00 97.88 627 PRO A O 1
ATOM 4816 N N . VAL A 1 628 ? -4.684 12.582 -16.630 1.00 98.06 628 VAL A N 1
ATOM 4817 C CA . VAL A 1 628 ? -4.407 13.722 -17.530 1.00 98.06 628 VAL A CA 1
ATOM 4818 C C . VAL A 1 628 ? -2.900 13.963 -17.676 1.00 98.06 628 VAL A C 1
ATOM 4820 O O . VAL A 1 628 ? -2.411 14.104 -18.799 1.00 98.06 628 VAL A O 1
ATOM 4823 N N . VAL A 1 629 ? -2.145 13.942 -16.570 1.00 97.69 629 VAL A N 1
ATOM 4824 C CA . VAL A 1 629 ? -0.672 14.048 -16.597 1.00 97.69 629 VAL A CA 1
ATOM 4825 C C . VAL A 1 629 ? -0.052 12.871 -17.353 1.00 97.69 629 VAL A C 1
ATOM 4827 O O . VAL A 1 629 ? 0.849 13.071 -18.168 1.00 97.69 629 VAL A O 1
ATOM 4830 N N . ALA A 1 630 ? -0.570 11.657 -17.152 1.00 97.44 630 ALA A N 1
ATOM 4831 C CA . ALA A 1 630 ? -0.157 10.484 -17.910 1.00 97.44 630 ALA A CA 1
ATOM 4832 C C . ALA A 1 630 ? -0.456 10.652 -19.410 1.00 97.44 630 ALA A C 1
ATOM 4834 O O . ALA A 1 630 ? 0.431 10.399 -20.220 1.00 97.44 630 ALA A O 1
ATOM 4835 N N . LEU A 1 631 ? -1.649 11.117 -19.805 1.00 97.94 631 LEU A N 1
ATOM 4836 C CA . LEU A 1 631 ? -2.011 11.261 -21.222 1.00 97.94 631 LEU A CA 1
ATOM 4837 C C . LEU A 1 631 ? -1.045 12.195 -21.956 1.00 97.94 631 LEU A C 1
ATOM 4839 O O . LEU A 1 631 ? -0.469 11.797 -22.968 1.00 97.94 631 LEU A O 1
ATOM 4843 N N . ALA A 1 632 ? -0.827 13.401 -21.422 1.00 96.62 632 ALA A N 1
ATOM 4844 C CA . ALA A 1 632 ? 0.136 14.351 -21.978 1.00 96.62 632 ALA A CA 1
ATOM 4845 C C . ALA A 1 632 ? 1.559 13.761 -21.997 1.00 96.62 632 ALA A C 1
ATOM 4847 O O . ALA A 1 632 ? 2.280 13.874 -22.990 1.00 96.62 632 ALA A O 1
ATOM 4848 N N . GLY A 1 633 ? 1.931 13.061 -20.923 1.00 95.94 633 GLY A N 1
ATOM 4849 C CA . GLY A 1 633 ? 3.211 12.386 -20.777 1.00 95.94 633 GLY A CA 1
ATOM 4850 C C . GLY A 1 633 ? 3.481 11.329 -21.850 1.00 95.94 633 GLY A C 1
ATOM 4851 O O . GLY A 1 633 ? 4.424 11.478 -22.626 1.00 95.94 633 GLY A O 1
ATOM 4852 N N . TYR A 1 634 ? 2.663 10.279 -21.937 1.00 96.38 634 TYR A N 1
ATOM 4853 C CA . TYR A 1 634 ? 2.861 9.189 -22.902 1.00 96.38 634 TYR A CA 1
ATOM 4854 C C . TYR A 1 634 ? 2.616 9.624 -24.351 1.00 96.38 634 TYR A C 1
ATOM 4856 O O . TYR A 1 634 ? 3.310 9.131 -25.240 1.00 96.38 634 TYR A O 1
ATOM 4864 N N . ALA A 1 635 ? 1.732 10.598 -24.598 1.00 95.19 635 ALA A N 1
ATOM 4865 C CA . ALA A 1 635 ? 1.638 11.235 -25.910 1.00 95.19 635 ALA A CA 1
ATOM 4866 C C . ALA A 1 635 ? 2.971 11.902 -26.290 1.00 95.19 635 ALA A C 1
ATOM 4868 O O . ALA A 1 635 ? 3.495 11.637 -27.368 1.00 95.19 635 ALA A O 1
ATOM 4869 N N . SER A 1 636 ? 3.580 12.683 -25.389 1.00 94.00 636 SER A N 1
ATOM 4870 C CA . SER A 1 636 ? 4.881 13.316 -25.654 1.00 94.00 636 SER A CA 1
ATOM 4871 C C . SER A 1 636 ? 6.014 12.293 -25.859 1.00 94.00 636 SER A C 1
ATOM 4873 O O . SER A 1 636 ? 6.786 12.432 -26.809 1.00 94.00 636 SER A O 1
ATOM 4875 N N . MET A 1 637 ? 6.058 11.202 -25.076 1.00 91.88 637 MET A N 1
ATOM 4876 C CA . MET A 1 637 ? 7.013 10.096 -25.280 1.00 91.88 637 MET A CA 1
ATOM 4877 C C . MET A 1 637 ? 6.873 9.436 -26.663 1.00 91.88 637 MET A C 1
ATOM 4879 O O . MET A 1 637 ? 7.869 8.997 -27.239 1.00 91.88 637 MET A O 1
ATOM 4883 N N . ALA A 1 638 ? 5.650 9.350 -27.200 1.00 89.12 638 ALA A N 1
ATOM 4884 C CA . ALA A 1 638 ? 5.368 8.722 -28.491 1.00 89.12 638 ALA A CA 1
ATOM 4885 C C . ALA A 1 638 ? 5.830 9.552 -29.708 1.00 89.12 638 ALA A C 1
ATOM 4887 O O . ALA A 1 638 ? 5.821 9.038 -30.830 1.00 89.12 638 ALA A O 1
ATOM 4888 N N . PHE A 1 639 ? 6.262 10.801 -29.506 1.00 88.38 639 PHE A N 1
ATOM 4889 C CA . PHE A 1 639 ? 6.881 11.638 -30.543 1.00 88.38 639 PHE A CA 1
ATOM 4890 C C . PHE A 1 639 ? 8.334 12.010 -30.219 1.00 88.38 639 PHE A C 1
ATOM 4892 O O . PHE A 1 639 ? 9.147 12.106 -31.134 1.00 88.38 639 PHE A O 1
ATOM 4899 N N . VAL A 1 640 ? 8.687 12.156 -28.937 1.00 86.75 640 VAL A N 1
ATOM 4900 C CA . VAL A 1 640 ? 10.028 12.548 -28.474 1.00 86.75 640 VAL A CA 1
ATOM 4901 C C . VAL A 1 640 ? 10.561 11.505 -27.473 1.00 86.75 640 VAL A C 1
ATOM 4903 O O . VAL A 1 640 ? 10.442 11.685 -26.260 1.00 86.75 640 VAL A O 1
ATOM 4906 N N . PRO A 1 641 ? 11.174 10.396 -27.933 1.00 75.75 641 PRO A N 1
ATOM 4907 C CA . PRO A 1 641 ? 11.647 9.302 -27.072 1.00 75.75 641 PRO A CA 1
ATOM 4908 C C . PRO A 1 641 ? 12.970 9.619 -26.332 1.00 75.75 641 PRO A C 1
ATOM 4910 O O . PRO A 1 641 ? 13.860 8.778 -26.218 1.00 75.75 641 PRO A O 1
ATOM 4913 N N . MET A 1 642 ? 13.120 10.844 -25.820 1.00 87.69 642 MET A N 1
ATOM 4914 C CA . MET A 1 642 ? 14.315 11.318 -25.117 1.00 87.69 642 MET A CA 1
ATOM 4915 C C . MET A 1 642 ? 14.275 10.936 -23.629 1.00 87.69 642 MET A C 1
ATOM 4917 O O . MET A 1 642 ? 13.286 11.202 -22.945 1.00 87.69 642 MET A O 1
ATOM 4921 N N . LEU A 1 643 ? 15.377 10.400 -23.085 1.00 89.69 643 LEU A N 1
ATOM 4922 C CA . LEU A 1 643 ? 15.453 9.979 -21.675 1.00 89.69 643 LEU A CA 1
ATOM 4923 C C . LEU A 1 643 ? 15.112 11.097 -20.680 1.00 89.69 643 LEU A C 1
ATOM 4925 O O . LEU A 1 643 ? 14.472 10.818 -19.671 1.00 89.69 643 LEU A O 1
ATOM 4929 N N . ALA A 1 644 ? 15.491 12.350 -20.952 1.00 91.06 644 ALA A N 1
ATOM 4930 C CA . ALA A 1 644 ? 15.149 13.483 -20.090 1.00 91.06 644 ALA A CA 1
ATOM 4931 C C . ALA A 1 644 ? 13.625 13.679 -19.967 1.00 91.06 644 ALA A C 1
ATOM 4933 O O . ALA A 1 644 ? 13.114 13.821 -18.856 1.00 91.06 644 ALA A O 1
ATOM 4934 N N . LEU A 1 645 ? 12.895 13.597 -21.086 1.00 93.06 645 LEU A N 1
ATOM 4935 C CA . LEU A 1 645 ? 11.434 13.690 -21.111 1.00 93.06 645 LEU A CA 1
ATOM 4936 C C . LEU A 1 645 ? 10.780 12.457 -20.474 1.00 93.06 645 LEU A C 1
ATOM 4938 O O . LEU A 1 645 ? 9.929 12.604 -19.600 1.00 93.06 645 LEU A O 1
ATOM 4942 N N . ILE A 1 646 ? 11.221 11.248 -20.841 1.00 94.81 646 ILE A N 1
ATOM 4943 C CA . ILE A 1 646 ? 10.698 9.988 -20.282 1.00 94.81 646 ILE A CA 1
ATOM 4944 C C . ILE A 1 646 ? 10.876 9.965 -18.754 1.00 94.81 646 ILE A C 1
ATOM 4946 O O . ILE A 1 646 ? 9.940 9.644 -18.018 1.00 94.81 646 ILE A O 1
ATOM 4950 N N . ARG A 1 647 ? 12.051 10.383 -18.263 1.00 95.44 647 ARG A N 1
ATOM 4951 C CA . ARG A 1 647 ? 12.342 10.557 -16.834 1.00 95.44 647 ARG A CA 1
ATOM 4952 C C . ARG A 1 647 ? 11.438 11.614 -16.198 1.00 95.44 647 ARG A C 1
ATOM 4954 O O . ARG A 1 647 ? 10.919 11.357 -15.117 1.00 95.44 647 ARG A O 1
ATOM 4961 N N . GLY A 1 648 ? 11.259 12.776 -16.829 1.00 96.69 648 GLY A N 1
ATOM 4962 C CA . GLY A 1 648 ? 10.409 13.859 -16.321 1.00 96.69 648 GLY A CA 1
ATOM 4963 C C . GLY A 1 648 ? 8.945 13.438 -16.168 1.00 96.69 648 GLY A C 1
ATOM 4964 O O . GLY A 1 648 ? 8.344 13.660 -15.118 1.00 96.69 648 GLY A O 1
ATOM 4965 N N . VAL A 1 649 ? 8.403 12.733 -17.164 1.00 96.44 649 VAL A N 1
ATOM 4966 C CA . VAL A 1 649 ? 7.044 12.175 -17.121 1.00 96.44 649 VAL A CA 1
ATOM 4967 C C . VAL A 1 649 ? 6.917 11.108 -16.035 1.00 96.44 649 VAL A C 1
ATOM 4969 O O . VAL A 1 649 ? 6.030 11.224 -15.192 1.00 96.44 649 VAL A O 1
ATOM 4972 N N . LYS A 1 650 ? 7.812 10.108 -15.980 1.00 97.12 650 LYS A N 1
ATOM 4973 C CA . LYS A 1 650 ? 7.767 9.077 -14.923 1.00 97.12 650 LYS A CA 1
ATOM 4974 C C . LYS A 1 650 ? 7.995 9.651 -13.522 1.00 97.12 650 LYS A C 1
ATOM 4976 O O . LYS A 1 650 ? 7.473 9.106 -12.556 1.00 97.12 650 LYS A O 1
ATOM 4981 N N . LEU A 1 651 ? 8.738 10.751 -13.397 1.00 97.56 651 LEU A N 1
ATOM 4982 C CA . LEU A 1 651 ? 8.908 11.474 -12.138 1.00 97.56 651 LEU A CA 1
ATOM 4983 C C . LEU A 1 651 ? 7.586 12.120 -11.696 1.00 97.56 651 LEU A C 1
ATOM 4985 O O . LEU A 1 651 ? 7.174 11.922 -10.552 1.00 97.56 651 LEU A O 1
ATOM 4989 N N . ALA A 1 652 ? 6.903 12.837 -12.593 1.00 97.81 652 ALA A N 1
ATOM 4990 C CA . ALA A 1 652 ? 5.601 13.442 -12.313 1.00 97.81 652 ALA A CA 1
ATOM 4991 C C . ALA A 1 652 ? 4.523 12.384 -12.014 1.00 97.81 652 ALA A C 1
ATOM 4993 O O . ALA A 1 652 ? 3.829 12.485 -11.004 1.00 97.81 652 ALA A O 1
ATOM 4994 N N . GLU A 1 653 ? 4.430 11.339 -12.842 1.00 97.50 653 GLU A N 1
ATOM 4995 C CA . GLU A 1 653 ? 3.476 10.237 -12.687 1.00 97.50 653 GLU A CA 1
ATOM 4996 C C . GLU A 1 653 ? 3.650 9.532 -11.336 1.00 97.50 653 GLU A C 1
ATOM 4998 O O . GLU A 1 653 ? 2.702 9.468 -10.556 1.00 97.50 653 GLU A O 1
ATOM 5003 N N . ASN A 1 654 ? 4.864 9.076 -11.008 1.00 97.31 654 ASN A N 1
ATOM 5004 C CA . ASN A 1 654 ? 5.108 8.347 -9.762 1.00 97.31 654 ASN A CA 1
ATOM 5005 C C . ASN A 1 654 ? 4.917 9.243 -8.523 1.00 97.31 654 ASN A C 1
ATOM 5007 O O . ASN A 1 654 ? 4.418 8.773 -7.502 1.00 97.31 654 ASN A O 1
ATOM 5011 N N . SER A 1 655 ? 5.267 10.534 -8.605 1.00 97.88 655 SER A N 1
ATOM 5012 C CA . SER A 1 655 ? 5.110 11.462 -7.471 1.00 97.88 655 SER A CA 1
ATOM 5013 C C . SER A 1 655 ? 3.649 11.816 -7.194 1.00 97.88 655 SER A C 1
ATOM 5015 O O . SER A 1 655 ? 3.257 11.959 -6.034 1.00 97.88 655 SER A O 1
ATOM 5017 N N . ILE A 1 656 ? 2.824 11.931 -8.240 1.00 97.69 656 ILE A N 1
ATOM 5018 C CA . ILE A 1 656 ? 1.372 12.124 -8.113 1.00 97.69 656 ILE A CA 1
ATOM 5019 C C . ILE A 1 656 ? 0.691 10.806 -7.707 1.00 97.69 656 ILE A C 1
ATOM 5021 O O . ILE A 1 656 ? -0.258 10.845 -6.919 1.00 97.69 656 ILE A O 1
ATOM 5025 N N . ASP A 1 657 ? 1.184 9.647 -8.166 1.00 95.88 657 ASP A N 1
ATOM 5026 C CA . ASP A 1 657 ? 0.664 8.341 -7.743 1.00 95.88 657 ASP A CA 1
ATOM 5027 C C . ASP A 1 657 ? 0.814 8.133 -6.232 1.00 95.88 657 ASP A C 1
ATOM 5029 O O . ASP A 1 657 ? -0.170 7.872 -5.536 1.00 95.88 657 ASP A O 1
ATOM 5033 N N . TYR A 1 658 ? 2.033 8.301 -5.714 1.00 93.25 658 TYR A N 1
ATOM 5034 C CA . TYR A 1 658 ? 2.359 8.024 -4.312 1.00 93.25 658 TYR A CA 1
ATOM 5035 C C . TYR A 1 658 ? 1.685 9.000 -3.326 1.00 93.25 658 TYR A C 1
ATOM 5037 O O . TYR A 1 658 ? 1.560 8.672 -2.145 1.00 93.25 658 TYR A O 1
ATOM 5045 N N . SER A 1 659 ? 1.211 10.160 -3.798 1.00 95.56 659 SER A N 1
ATOM 5046 C CA . SER A 1 659 ? 0.590 11.210 -2.978 1.00 95.56 659 SER A CA 1
ATOM 5047 C C . SER A 1 659 ? -0.916 11.381 -3.252 1.00 95.56 659 SER A C 1
ATOM 5049 O O . SER A 1 659 ? -1.767 10.786 -2.575 1.00 95.56 659 SER A O 1
ATOM 5051 N N . LEU A 1 660 ? -1.267 12.181 -4.264 1.00 95.69 660 LEU A N 1
ATOM 5052 C CA . LEU A 1 660 ? -2.639 12.573 -4.585 1.00 95.69 660 LEU A CA 1
ATOM 5053 C C . LEU A 1 660 ? -3.492 11.383 -5.013 1.00 95.69 660 LEU A C 1
ATOM 5055 O O . LEU A 1 660 ? -4.589 11.211 -4.476 1.00 95.69 660 LEU A O 1
ATOM 5059 N N . GLN A 1 661 ? -3.010 10.546 -5.933 1.00 95.44 661 GLN A N 1
ATOM 5060 C CA . GLN A 1 661 ? -3.778 9.388 -6.391 1.00 95.44 661 GLN A CA 1
ATOM 5061 C C . GLN A 1 661 ? -3.955 8.379 -5.259 1.00 95.44 661 GLN A C 1
ATOM 5063 O O . GLN A 1 661 ? -5.060 7.879 -5.072 1.00 95.44 661 GLN A O 1
ATOM 5068 N N . ASN A 1 662 ? -2.913 8.105 -4.469 1.00 92.00 662 ASN A N 1
ATOM 5069 C CA . ASN A 1 662 ? -3.004 7.198 -3.330 1.00 92.00 662 ASN A CA 1
ATOM 5070 C C . ASN A 1 662 ? -4.048 7.663 -2.303 1.00 92.00 662 ASN A C 1
ATOM 5072 O O . ASN A 1 662 ? -4.925 6.891 -1.906 1.00 92.00 662 ASN A O 1
ATOM 5076 N N . THR A 1 663 ? -4.019 8.946 -1.937 1.00 92.69 663 THR A N 1
ATOM 5077 C CA . THR A 1 663 ? -5.014 9.538 -1.029 1.00 92.69 663 THR A CA 1
ATOM 5078 C C . THR A 1 663 ? -6.422 9.489 -1.639 1.00 92.69 663 THR A C 1
ATOM 5080 O O . THR A 1 663 ? -7.380 9.104 -0.967 1.00 92.69 663 THR A O 1
ATOM 5083 N N . THR A 1 664 ? -6.552 9.783 -2.936 1.00 94.06 664 THR A N 1
ATOM 5084 C CA . THR A 1 664 ? -7.833 9.760 -3.662 1.00 94.06 664 THR A CA 1
ATOM 5085 C C . THR A 1 664 ? -8.407 8.344 -3.775 1.00 94.06 664 THR A C 1
ATOM 5087 O O . THR A 1 664 ? -9.584 8.153 -3.478 1.00 94.06 664 THR A O 1
ATOM 5090 N N . ARG A 1 665 ? -7.594 7.328 -4.109 1.00 93.19 665 ARG A N 1
ATOM 5091 C CA . ARG A 1 665 ? -7.990 5.904 -4.126 1.00 93.19 665 ARG A CA 1
ATOM 5092 C C . ARG A 1 665 ? -8.588 5.476 -2.790 1.00 93.19 665 ARG A C 1
ATOM 5094 O O . ARG A 1 665 ? -9.615 4.806 -2.774 1.00 93.19 665 ARG A O 1
ATOM 5101 N N . ASN A 1 666 ? -7.972 5.880 -1.678 1.00 91.00 666 ASN A N 1
ATOM 5102 C CA . ASN A 1 666 ? -8.483 5.576 -0.342 1.00 91.00 666 ASN A CA 1
ATOM 5103 C C . ASN A 1 666 ? -9.826 6.279 -0.074 1.00 91.00 666 ASN A C 1
ATOM 5105 O O . ASN A 1 666 ? -10.743 5.652 0.460 1.00 91.00 666 ASN A O 1
ATOM 5109 N N . ALA A 1 667 ? -9.987 7.530 -0.522 1.00 91.31 667 ALA A N 1
ATOM 5110 C CA . ALA A 1 667 ? -11.240 8.273 -0.393 1.00 91.31 667 ALA A CA 1
ATOM 5111 C C . ALA A 1 667 ? -12.424 7.614 -1.133 1.00 91.31 667 ALA A C 1
ATOM 5113 O O . ALA A 1 667 ? -13.544 7.654 -0.625 1.00 91.31 667 ALA A O 1
ATOM 5114 N N . LEU A 1 668 ? -12.203 6.940 -2.272 1.00 93.25 668 LEU A N 1
ATOM 5115 C CA . LEU A 1 668 ? -13.271 6.271 -3.043 1.00 93.25 668 LEU A CA 1
ATOM 5116 C C . LEU A 1 668 ? -14.046 5.208 -2.252 1.00 93.25 668 LEU A C 1
ATOM 5118 O O . LEU A 1 668 ? -15.205 4.943 -2.579 1.00 93.25 668 LEU A O 1
ATOM 5122 N N . TYR A 1 669 ? -13.434 4.627 -1.216 1.00 91.12 669 TYR A N 1
ATOM 5123 C CA . TYR A 1 669 ? -14.073 3.631 -0.356 1.00 91.12 669 TYR A CA 1
ATOM 5124 C C . TYR A 1 669 ? -14.892 4.248 0.787 1.00 91.12 669 TYR A C 1
ATOM 5126 O O . TYR A 1 669 ? -15.666 3.522 1.409 1.00 91.12 669 TYR A O 1
ATOM 5134 N N . LEU A 1 670 ? -14.794 5.555 1.067 1.00 88.44 670 LEU A N 1
ATOM 5135 C CA . LEU A 1 670 ? -15.523 6.216 2.164 1.00 88.44 670 LEU A CA 1
ATOM 5136 C C . LEU A 1 670 ? -17.051 5.987 2.138 1.00 88.44 670 LEU A C 1
ATOM 5138 O O . LEU A 1 670 ? -17.569 5.573 3.178 1.00 88.44 670 LEU A O 1
ATOM 5142 N N . PRO A 1 671 ? -17.774 6.132 1.007 1.00 88.88 671 PRO A N 1
ATOM 5143 C CA . PRO A 1 671 ? -19.215 5.862 0.950 1.00 88.88 671 PRO A CA 1
ATOM 5144 C C . PRO A 1 671 ? -19.572 4.366 0.831 1.00 88.88 671 PRO A C 1
ATOM 5146 O O . PRO A 1 671 ? -20.735 4.028 0.632 1.00 88.88 671 PRO A O 1
ATOM 5149 N N . THR A 1 672 ? -18.602 3.446 0.916 1.00 88.19 672 THR A N 1
ATOM 5150 C CA . THR A 1 672 ? -18.852 1.996 0.789 1.00 88.19 672 THR A CA 1
ATOM 5151 C C . THR A 1 672 ? -19.078 1.314 2.147 1.00 88.19 672 THR A C 1
ATOM 5153 O O . THR A 1 672 ? -18.759 1.861 3.211 1.00 88.19 672 THR A O 1
ATOM 5156 N N . SER A 1 673 ? -19.647 0.104 2.126 1.00 86.44 673 SER A N 1
ATOM 5157 C CA . SER A 1 673 ? -19.949 -0.676 3.334 1.00 86.44 673 SER A CA 1
ATOM 5158 C C . SER A 1 673 ? -18.688 -1.066 4.119 1.00 86.44 673 SER A C 1
ATOM 5160 O O . SER A 1 673 ? -17.576 -1.080 3.585 1.00 86.44 673 SER A O 1
ATOM 5162 N N . ARG A 1 674 ? -18.848 -1.446 5.397 1.00 75.56 674 ARG A N 1
ATOM 5163 C CA . ARG A 1 674 ? -17.732 -1.965 6.210 1.00 75.56 674 ARG A CA 1
ATOM 5164 C C . ARG A 1 674 ? -17.078 -3.183 5.543 1.00 75.56 674 ARG A C 1
ATOM 5166 O O . ARG A 1 674 ? -15.857 -3.247 5.473 1.00 75.56 674 ARG A O 1
ATOM 5173 N N . GLU A 1 675 ? -17.866 -4.106 4.987 1.00 78.50 675 GLU A N 1
ATOM 5174 C CA . GLU A 1 675 ? -17.323 -5.280 4.289 1.00 78.50 675 GLU A CA 1
ATOM 5175 C C . GLU A 1 675 ? -16.514 -4.888 3.038 1.00 78.50 675 GLU A C 1
ATOM 5177 O O . GLU A 1 675 ? -15.435 -5.436 2.816 1.00 78.50 675 GLU A O 1
ATOM 5182 N N . ALA A 1 676 ? -16.957 -3.886 2.270 1.00 83.69 676 ALA A N 1
ATOM 5183 C CA . ALA A 1 676 ? -16.211 -3.380 1.117 1.00 83.69 676 ALA A CA 1
ATOM 5184 C C . ALA A 1 676 ? -14.877 -2.723 1.520 1.00 83.69 676 ALA A C 1
ATOM 5186 O O . ALA A 1 676 ? -13.844 -3.013 0.913 1.00 83.69 676 ALA A O 1
ATOM 5187 N N . LYS A 1 677 ? -14.880 -1.905 2.582 1.00 81.12 677 LYS A N 1
ATOM 5188 C CA . LYS A 1 677 ? -13.687 -1.225 3.121 1.00 81.12 677 LYS A CA 1
ATOM 5189 C C . LYS A 1 677 ? -12.580 -2.190 3.559 1.00 81.12 677 LYS A C 1
ATOM 5191 O O . LYS A 1 677 ? -11.414 -1.867 3.364 1.00 81.12 677 LYS A O 1
ATOM 5196 N N . TYR A 1 678 ? -12.927 -3.359 4.108 1.00 75.00 678 TYR A N 1
ATOM 5197 C CA . TYR A 1 678 ? -11.940 -4.356 4.551 1.00 75.00 678 TYR A CA 1
ATOM 5198 C C . TYR A 1 678 ? -11.640 -5.449 3.507 1.00 75.00 678 TYR A C 1
ATOM 5200 O O . TYR A 1 678 ? -10.477 -5.794 3.328 1.00 75.00 678 TYR A O 1
ATOM 5208 N N . LYS A 1 679 ? -12.643 -5.989 2.795 1.00 78.62 679 LYS A N 1
ATOM 5209 C CA . LYS A 1 679 ? -12.454 -7.107 1.842 1.00 78.62 679 LYS A CA 1
ATOM 5210 C C . LYS A 1 679 ? -12.218 -6.652 0.401 1.00 78.62 679 LYS A C 1
ATOM 5212 O O . LYS A 1 679 ? -11.256 -7.080 -0.234 1.00 78.62 679 LYS A O 1
ATOM 5217 N N . ALA A 1 680 ? -13.105 -5.815 -0.138 1.00 84.81 680 ALA A N 1
ATOM 5218 C CA . ALA A 1 680 ? -13.038 -5.416 -1.546 1.00 84.81 680 ALA A CA 1
ATOM 5219 C C . ALA A 1 680 ? -11.851 -4.482 -1.810 1.00 84.81 680 ALA A C 1
ATOM 5221 O O . ALA A 1 680 ? -11.138 -4.667 -2.795 1.00 84.81 680 ALA A O 1
ATOM 5222 N N . LYS A 1 681 ? -11.580 -3.545 -0.887 1.00 85.38 681 LYS A N 1
ATOM 5223 C CA . LYS A 1 681 ? -10.386 -2.694 -0.951 1.00 85.38 681 LYS A CA 1
ATOM 5224 C C . LYS A 1 681 ? -9.109 -3.524 -1.028 1.00 85.38 681 LYS A C 1
ATOM 5226 O O . LYS A 1 681 ? -8.331 -3.319 -1.948 1.00 85.38 681 LYS A O 1
ATOM 5231 N N . GLN A 1 682 ? -8.932 -4.496 -0.128 1.00 81.00 682 GLN A N 1
ATOM 5232 C CA . GLN A 1 682 ? -7.800 -5.424 -0.172 1.00 81.00 682 GLN A CA 1
ATOM 5233 C C . GLN A 1 682 ? -7.663 -6.074 -1.554 1.00 81.00 682 GLN A C 1
ATOM 5235 O O . GLN A 1 682 ? -6.569 -6.091 -2.116 1.00 81.00 682 GLN A O 1
ATOM 5240 N N . ALA A 1 683 ? -8.741 -6.669 -2.077 1.00 83.94 683 ALA A N 1
ATOM 5241 C CA . ALA A 1 683 ? -8.684 -7.405 -3.339 1.00 83.94 683 ALA A CA 1
ATOM 5242 C C . ALA A 1 683 ? -8.231 -6.492 -4.489 1.00 83.94 683 ALA A C 1
ATOM 5244 O O . ALA A 1 683 ? -7.398 -6.888 -5.304 1.00 83.94 683 ALA A O 1
ATOM 5245 N N . ASN A 1 684 ? -8.707 -5.248 -4.497 1.00 87.81 684 ASN A N 1
ATOM 5246 C CA . ASN A 1 684 ? -8.332 -4.234 -5.475 1.00 87.81 684 ASN A CA 1
ATOM 5247 C C . ASN A 1 684 ? -6.877 -3.753 -5.288 1.00 87.81 684 ASN A C 1
ATOM 5249 O O . ASN A 1 684 ? -6.113 -3.771 -6.252 1.00 87.81 684 ASN A O 1
ATOM 5253 N N . ASP A 1 685 ? -6.473 -3.417 -4.057 1.00 83.06 685 ASP A N 1
ATOM 5254 C CA . ASP A 1 685 ? -5.114 -3.000 -3.667 1.00 83.06 685 ASP A CA 1
ATOM 5255 C C . ASP A 1 685 ? -4.039 -4.071 -3.955 1.00 83.06 685 ASP A C 1
ATOM 5257 O O . ASP A 1 685 ? -2.876 -3.735 -4.184 1.00 83.06 685 ASP A O 1
ATOM 5261 N N . THR A 1 686 ? -4.406 -5.358 -3.923 1.00 81.06 686 THR A N 1
ATOM 5262 C CA . THR A 1 686 ? -3.466 -6.486 -4.055 1.00 81.06 686 THR A CA 1
ATOM 5263 C C . THR A 1 686 ? -3.621 -7.247 -5.367 1.00 81.06 686 THR A C 1
ATOM 5265 O O . THR A 1 686 ? -2.738 -7.171 -6.220 1.00 81.06 686 THR A O 1
ATOM 5268 N N . PHE A 1 687 ? -4.723 -7.977 -5.556 1.00 85.81 687 PHE A N 1
ATOM 5269 C CA . PHE A 1 687 ? -4.918 -8.854 -6.711 1.00 85.81 687 PHE A CA 1
ATOM 5270 C C . PHE A 1 687 ? -5.034 -8.068 -8.018 1.00 85.81 687 PHE A C 1
ATOM 5272 O O . PHE A 1 687 ? -4.292 -8.359 -8.949 1.00 85.81 687 PHE A O 1
ATOM 5279 N N . PHE A 1 688 ? -5.916 -7.066 -8.107 1.00 89.00 688 PHE A N 1
ATOM 5280 C CA . PHE A 1 688 ? -6.151 -6.369 -9.383 1.00 89.00 688 PHE A CA 1
ATOM 5281 C C . PHE A 1 688 ? -4.946 -5.527 -9.830 1.00 89.00 688 PHE A C 1
ATOM 5283 O O . PHE A 1 688 ? -4.616 -5.531 -11.016 1.00 89.00 688 PHE A O 1
ATOM 5290 N N . VAL A 1 689 ? -4.223 -4.906 -8.889 1.00 87.50 689 VAL A N 1
ATOM 5291 C CA . VAL A 1 689 ? -2.913 -4.276 -9.146 1.00 87.50 689 VAL A CA 1
ATOM 5292 C C . VAL A 1 689 ? -1.917 -5.299 -9.707 1.00 87.50 689 VAL A C 1
ATOM 5294 O O . VAL A 1 689 ? -1.390 -5.105 -10.802 1.00 87.50 689 VAL A O 1
ATOM 5297 N N . ARG A 1 690 ? -1.698 -6.423 -9.007 1.00 87.75 690 ARG A N 1
ATOM 5298 C CA . ARG A 1 690 ? -0.715 -7.453 -9.403 1.00 87.75 690 ARG A CA 1
ATOM 5299 C C . ARG A 1 690 ? -1.097 -8.193 -10.687 1.00 87.75 690 ARG A C 1
ATOM 5301 O O . ARG A 1 690 ? -0.222 -8.591 -11.448 1.00 87.75 690 ARG A O 1
ATOM 5308 N N . PHE A 1 691 ? -2.387 -8.322 -10.982 1.00 90.69 691 PHE A N 1
ATOM 5309 C CA . PHE A 1 691 ? -2.876 -8.824 -12.266 1.00 90.69 691 PHE A CA 1
ATOM 5310 C C . PHE A 1 691 ? -2.556 -7.848 -13.413 1.00 90.69 691 PHE A C 1
ATOM 5312 O O . PHE A 1 691 ? -2.229 -8.288 -14.513 1.00 90.69 691 PHE A O 1
ATOM 5319 N N . GLY A 1 692 ? -2.526 -6.538 -13.138 1.00 91.75 692 GLY A N 1
ATOM 5320 C CA . GLY A 1 692 ? -1.966 -5.528 -14.039 1.00 91.75 692 GLY A CA 1
ATOM 5321 C C . GLY A 1 692 ? -0.491 -5.774 -14.390 1.00 91.75 692 GLY A C 1
ATOM 5322 O O . GLY A 1 692 ? -0.130 -5.642 -15.556 1.00 91.75 692 GLY A O 1
ATOM 5323 N N . ASP A 1 693 ? 0.345 -6.228 -13.446 1.00 92.00 693 ASP A N 1
ATOM 5324 C CA . ASP A 1 693 ? 1.744 -6.598 -13.740 1.00 92.00 693 ASP A CA 1
ATOM 5325 C C . ASP A 1 693 ? 1.831 -7.838 -14.651 1.00 92.00 693 ASP A C 1
ATOM 5327 O O . ASP A 1 693 ? 2.653 -7.886 -15.565 1.00 92.00 693 ASP A O 1
ATOM 5331 N N . VAL A 1 694 ? 0.944 -8.824 -14.458 1.00 94.81 694 VAL A N 1
ATOM 5332 C CA . VAL A 1 694 ? 0.850 -10.019 -15.323 1.00 94.81 694 VAL A CA 1
ATOM 5333 C C . VAL A 1 694 ? 0.394 -9.654 -16.741 1.00 94.81 694 VAL A C 1
ATOM 5335 O O . VAL A 1 694 ? 0.915 -10.201 -17.714 1.00 94.81 694 VAL A O 1
ATOM 5338 N N . ILE A 1 695 ? -0.546 -8.715 -16.885 1.00 96.38 695 ILE A N 1
ATOM 5339 C CA . ILE A 1 695 ? -0.963 -8.201 -18.198 1.00 96.38 695 ILE A CA 1
ATOM 5340 C C . ILE A 1 695 ? 0.169 -7.377 -18.832 1.00 96.38 695 ILE A C 1
ATOM 5342 O O . ILE A 1 695 ? 0.442 -7.558 -20.015 1.00 96.38 695 ILE A O 1
ATOM 5346 N N . SER A 1 696 ? 0.877 -6.546 -18.060 1.00 95.25 696 SER A N 1
ATOM 5347 C CA . SER A 1 696 ? 2.027 -5.765 -18.540 1.00 95.25 696 SER A CA 1
ATOM 5348 C C . SER A 1 696 ? 3.123 -6.677 -19.091 1.00 95.25 696 SER A C 1
ATOM 5350 O O . SER A 1 696 ? 3.545 -6.510 -20.232 1.00 95.25 696 SER A O 1
ATOM 5352 N N . ALA A 1 697 ? 3.490 -7.730 -18.354 1.00 95.75 697 ALA A N 1
ATOM 5353 C CA . ALA A 1 697 ? 4.433 -8.748 -18.811 1.00 95.75 697 ALA A CA 1
ATOM 5354 C C . ALA A 1 697 ? 4.002 -9.418 -20.131 1.00 95.75 697 ALA A C 1
ATOM 5356 O O . ALA A 1 697 ? 4.838 -9.637 -21.005 1.00 95.75 697 ALA A O 1
ATOM 5357 N N . ARG A 1 698 ? 2.702 -9.698 -20.315 1.00 95.94 698 ARG A N 1
ATOM 5358 C CA . ARG A 1 698 ? 2.161 -10.238 -21.579 1.00 95.94 698 ARG A CA 1
ATOM 5359 C C . ARG A 1 698 ? 2.202 -9.223 -22.724 1.00 95.94 698 ARG A C 1
ATOM 5361 O O . ARG A 1 698 ? 2.520 -9.614 -23.842 1.00 95.94 698 ARG A O 1
ATOM 5368 N N . ILE A 1 699 ? 1.921 -7.943 -22.462 1.00 96.38 699 ILE A N 1
ATOM 5369 C CA . ILE A 1 699 ? 2.033 -6.865 -23.460 1.00 96.38 699 ILE A CA 1
ATOM 5370 C C . ILE A 1 699 ? 3.495 -6.664 -23.873 1.00 96.38 699 ILE A C 1
ATOM 5372 O O . ILE A 1 699 ? 3.770 -6.560 -25.065 1.00 96.38 699 ILE A O 1
ATOM 5376 N N . VAL A 1 700 ? 4.438 -6.673 -22.924 1.00 96.25 700 VAL A N 1
ATOM 5377 C CA . VAL A 1 700 ? 5.881 -6.610 -23.208 1.00 96.25 700 VAL A CA 1
ATOM 5378 C C . VAL A 1 700 ? 6.320 -7.823 -24.031 1.00 96.25 700 VAL A C 1
ATOM 5380 O O . VAL A 1 700 ? 6.960 -7.637 -25.066 1.00 96.25 700 VAL A O 1
ATOM 5383 N N . PHE A 1 701 ? 5.918 -9.042 -23.651 1.00 95.94 701 PHE A N 1
ATOM 5384 C CA . PHE A 1 701 ? 6.249 -10.264 -24.392 1.00 95.94 701 PHE A CA 1
ATOM 5385 C C . PHE A 1 701 ? 5.714 -10.231 -25.831 1.00 95.94 701 PHE A C 1
ATOM 5387 O O . PHE A 1 701 ? 6.495 -10.319 -26.773 1.00 95.94 701 PHE A O 1
ATOM 5394 N N . ALA A 1 702 ? 4.405 -10.033 -26.016 1.00 96.25 702 ALA A N 1
ATOM 5395 C CA . ALA A 1 702 ? 3.782 -9.979 -27.340 1.00 96.25 702 ALA A CA 1
ATOM 5396 C C . ALA A 1 702 ? 4.337 -8.824 -28.191 1.00 96.25 702 ALA A C 1
ATOM 5398 O O . ALA A 1 702 ? 4.672 -9.013 -29.360 1.00 96.25 702 ALA A O 1
ATOM 5399 N N . GLY A 1 703 ? 4.495 -7.640 -27.592 1.00 95.69 703 GLY A N 1
ATOM 5400 C CA . GLY A 1 703 ? 5.053 -6.463 -28.247 1.00 95.69 703 GLY A CA 1
ATOM 5401 C C . GLY A 1 703 ? 6.467 -6.707 -28.771 1.00 95.69 703 GLY A C 1
ATOM 5402 O O . GLY A 1 703 ? 6.728 -6.470 -29.945 1.00 95.69 703 GLY A O 1
ATOM 5403 N N . THR A 1 704 ? 7.371 -7.215 -27.930 1.00 94.44 704 THR A N 1
ATOM 5404 C CA . THR A 1 704 ? 8.777 -7.456 -28.312 1.00 94.44 704 THR A CA 1
ATOM 5405 C C . THR A 1 704 ? 8.967 -8.680 -29.207 1.00 94.44 704 THR A C 1
ATOM 5407 O O . THR A 1 704 ? 9.756 -8.619 -30.145 1.00 94.44 704 THR A O 1
ATOM 5410 N N . THR A 1 705 ? 8.250 -9.775 -28.940 1.00 92.62 705 THR A N 1
ATOM 5411 C CA . THR A 1 705 ? 8.513 -11.095 -29.544 1.00 92.62 705 THR A CA 1
ATOM 5412 C C . THR A 1 705 ? 7.682 -11.359 -30.799 1.00 92.62 705 THR A C 1
ATOM 5414 O O . THR A 1 705 ? 8.142 -12.068 -31.688 1.00 92.62 705 THR A O 1
ATOM 5417 N N . TRP A 1 706 ? 6.469 -10.801 -30.899 1.00 94.31 706 TRP A N 1
ATOM 5418 C CA . TRP A 1 706 ? 5.572 -11.026 -32.045 1.00 94.31 706 TRP A CA 1
ATOM 5419 C C . TRP A 1 706 ? 5.375 -9.784 -32.921 1.00 94.31 706 TRP A C 1
ATOM 5421 O O . TRP A 1 706 ? 5.121 -9.925 -34.113 1.00 94.31 706 TRP A O 1
ATOM 5431 N N . LEU A 1 707 ? 5.468 -8.577 -32.348 1.00 93.62 707 LEU A N 1
ATOM 5432 C CA . LEU A 1 707 ? 5.091 -7.328 -33.029 1.00 93.62 707 LEU A CA 1
ATOM 5433 C C . LEU A 1 707 ? 6.259 -6.356 -33.285 1.00 93.62 707 LEU A C 1
ATOM 5435 O O . LEU A 1 707 ? 6.043 -5.293 -33.865 1.00 93.62 707 LEU A O 1
ATOM 5439 N N . GLY A 1 708 ? 7.483 -6.676 -32.847 1.00 91.00 708 GLY A N 1
ATOM 5440 C CA . GLY A 1 708 ? 8.671 -5.831 -33.050 1.00 91.00 708 GLY A CA 1
ATOM 5441 C C . GLY A 1 708 ? 8.583 -4.431 -32.419 1.00 91.00 708 GLY A C 1
ATOM 5442 O O . GLY A 1 708 ? 9.183 -3.482 -32.922 1.00 91.00 708 GLY A O 1
ATOM 5443 N N . PHE A 1 709 ? 7.803 -4.263 -31.347 1.00 93.56 709 PHE A N 1
ATOM 5444 C CA . PHE A 1 709 ? 7.544 -2.963 -30.726 1.00 93.56 709 PHE A CA 1
ATOM 5445 C C . PHE A 1 709 ? 8.801 -2.349 -30.093 1.00 93.56 709 PHE A C 1
ATOM 5447 O O . PHE A 1 709 ? 9.426 -2.927 -29.204 1.00 93.56 709 PHE A O 1
ATOM 5454 N N . ALA A 1 710 ? 9.094 -1.106 -30.476 1.00 89.62 710 ALA A N 1
ATOM 5455 C CA . ALA A 1 710 ? 10.014 -0.222 -29.770 1.00 89.62 710 ALA A CA 1
ATOM 5456 C C . ALA A 1 710 ? 9.264 0.605 -28.704 1.00 89.62 710 ALA A C 1
ATOM 5458 O O . ALA A 1 710 ? 8.032 0.594 -28.623 1.00 89.62 710 ALA A O 1
ATOM 5459 N N . SER A 1 711 ? 9.999 1.383 -27.899 1.00 88.75 711 SER A N 1
ATOM 5460 C CA . SER A 1 711 ? 9.438 2.236 -26.832 1.00 88.75 711 SER A CA 1
ATOM 5461 C C . SER A 1 711 ? 8.291 3.150 -27.295 1.00 88.75 711 SER A C 1
ATOM 5463 O O . SER A 1 711 ? 7.379 3.430 -26.519 1.00 88.75 711 SER A O 1
ATOM 5465 N N . ARG A 1 712 ? 8.298 3.576 -28.569 1.00 91.75 712 ARG A N 1
ATOM 5466 C CA . ARG A 1 712 ? 7.238 4.390 -29.185 1.00 91.75 712 ARG A CA 1
ATOM 5467 C C . ARG A 1 712 ? 5.893 3.660 -29.233 1.00 91.75 712 ARG A C 1
ATOM 5469 O O . ARG A 1 712 ? 4.876 4.234 -28.855 1.00 91.75 712 ARG A O 1
ATOM 5476 N N . GLN A 1 713 ? 5.878 2.403 -29.670 1.00 94.81 713 GLN A N 1
ATOM 5477 C CA . GLN A 1 713 ? 4.664 1.593 -29.755 1.00 94.81 713 GLN A CA 1
ATOM 5478 C C . GLN A 1 713 ? 4.096 1.305 -28.358 1.00 94.81 713 GLN A C 1
ATOM 5480 O O . GLN A 1 713 ? 2.891 1.428 -28.157 1.00 94.81 713 GLN A O 1
ATOM 5485 N N . PHE A 1 714 ? 4.949 1.035 -27.363 1.00 95.06 714 PHE A N 1
ATOM 5486 C CA . PHE A 1 714 ? 4.505 0.900 -25.970 1.00 95.06 714 PHE A CA 1
ATOM 5487 C C . PHE A 1 714 ? 3.919 2.205 -25.401 1.00 95.06 714 PHE A C 1
ATOM 5489 O O . PHE A 1 714 ? 2.923 2.159 -24.680 1.00 95.06 714 PHE A O 1
ATOM 5496 N N . ALA A 1 715 ? 4.465 3.372 -25.764 1.00 95.44 715 ALA A N 1
ATOM 5497 C CA . ALA A 1 715 ? 3.879 4.661 -25.391 1.00 95.44 715 ALA A CA 1
ATOM 5498 C C . ALA A 1 715 ? 2.488 4.871 -26.025 1.00 95.44 715 ALA A C 1
ATOM 5500 O O . ALA A 1 715 ? 1.567 5.306 -25.336 1.00 95.44 715 ALA A O 1
ATOM 5501 N N . LEU A 1 716 ? 2.297 4.485 -27.294 1.00 96.00 716 LEU A N 1
ATOM 5502 C CA . LEU A 1 716 ? 0.990 4.527 -27.971 1.00 96.00 716 LEU A CA 1
ATOM 5503 C C . LEU A 1 716 ? -0.032 3.555 -27.351 1.00 96.00 716 LEU A C 1
ATOM 5505 O O . LEU A 1 716 ? -1.184 3.936 -27.143 1.00 96.00 716 LEU A O 1
ATOM 5509 N N . VAL A 1 717 ? 0.383 2.338 -26.978 1.00 96.44 717 VAL A N 1
ATOM 5510 C CA . VAL A 1 717 ? -0.459 1.400 -26.207 1.00 96.44 717 VAL A CA 1
ATOM 5511 C C . VAL A 1 717 ? -0.885 2.029 -24.878 1.00 96.44 717 VAL A C 1
ATOM 5513 O O . VAL A 1 717 ? -2.063 1.973 -24.522 1.00 96.44 717 VAL A O 1
ATOM 5516 N N . ASN A 1 718 ? 0.033 2.696 -24.173 1.00 97.06 718 ASN A N 1
ATOM 5517 C CA . ASN A 1 718 ? -0.306 3.420 -22.951 1.00 97.06 718 ASN A CA 1
ATOM 5518 C C . ASN A 1 718 ? -1.293 4.570 -23.198 1.00 97.06 718 ASN A C 1
ATOM 5520 O O . ASN A 1 718 ? -2.228 4.702 -22.417 1.00 97.06 718 ASN A O 1
ATOM 5524 N N . VAL A 1 719 ? -1.172 5.350 -24.278 1.00 97.44 719 VAL A N 1
ATOM 5525 C CA . VAL A 1 719 ? -2.161 6.395 -24.629 1.00 97.44 719 VAL A CA 1
ATOM 5526 C C . VAL A 1 719 ? -3.577 5.812 -24.771 1.00 97.44 719 VAL A C 1
ATOM 5528 O O . VAL A 1 719 ? -4.525 6.377 -24.223 1.00 97.44 719 VAL A O 1
ATOM 5531 N N . ILE A 1 720 ? -3.727 4.649 -25.416 1.00 97.19 720 ILE A N 1
ATOM 5532 C CA . ILE A 1 720 ? -5.022 3.953 -25.550 1.00 97.19 720 ILE A CA 1
ATOM 5533 C C . ILE A 1 720 ? -5.550 3.495 -24.177 1.00 97.19 720 ILE A C 1
ATOM 5535 O O . ILE A 1 720 ? -6.718 3.718 -23.848 1.00 97.19 720 ILE A O 1
ATOM 5539 N N . LEU A 1 721 ? -4.691 2.907 -23.338 1.00 97.81 721 LEU A N 1
ATOM 5540 C CA . LEU A 1 721 ? -5.053 2.499 -21.974 1.00 97.81 721 LEU A CA 1
ATOM 5541 C C . LEU A 1 721 ? -5.439 3.697 -21.087 1.00 97.81 721 LEU A C 1
ATOM 5543 O O . LEU A 1 721 ? -6.352 3.591 -20.268 1.00 97.81 721 LEU A O 1
ATOM 5547 N N . ILE A 1 722 ? -4.798 4.853 -21.271 1.00 98.19 722 ILE A N 1
ATOM 5548 C CA . ILE A 1 722 ? -5.097 6.085 -20.532 1.00 98.19 722 ILE A CA 1
ATOM 5549 C C . ILE A 1 722 ? -6.429 6.699 -20.983 1.00 98.19 722 ILE A C 1
ATOM 5551 O O . ILE A 1 722 ? -7.158 7.229 -20.146 1.00 98.19 722 ILE A O 1
ATOM 5555 N N . ALA A 1 723 ? -6.818 6.571 -22.254 1.00 97.56 723 ALA A N 1
ATOM 5556 C CA . ALA A 1 723 ? -8.162 6.954 -22.692 1.00 97.56 723 ALA A CA 1
ATOM 5557 C C . ALA A 1 723 ? -9.247 6.139 -21.953 1.00 97.56 723 ALA A C 1
ATOM 5559 O O . ALA A 1 723 ? -10.203 6.711 -21.425 1.00 97.56 723 ALA A O 1
ATOM 5560 N N . ALA A 1 724 ? -9.056 4.822 -21.811 1.00 97.06 724 ALA A N 1
ATOM 5561 C CA . ALA A 1 724 ? -9.940 3.976 -21.002 1.00 97.06 724 ALA A CA 1
ATOM 5562 C C . ALA A 1 724 ? -9.901 4.341 -19.501 1.00 97.06 724 ALA A C 1
ATOM 5564 O O . ALA A 1 724 ? -10.940 4.368 -18.836 1.00 97.06 724 ALA A O 1
ATOM 5565 N N . TRP A 1 725 ? -8.724 4.686 -18.967 1.00 97.88 725 TRP A N 1
ATOM 5566 C CA . TRP A 1 725 ? -8.555 5.167 -17.591 1.00 97.88 725 TRP A CA 1
ATOM 5567 C C . TRP A 1 725 ? -9.315 6.478 -17.337 1.00 97.88 725 TRP A C 1
ATOM 5569 O O . TRP A 1 725 ? -10.008 6.582 -16.327 1.00 97.88 725 TRP A O 1
ATOM 5579 N N . LEU A 1 726 ? -9.261 7.453 -18.249 1.00 98.00 726 LEU A N 1
ATOM 5580 C CA . LEU A 1 726 ? -10.008 8.713 -18.139 1.00 98.00 726 LEU A CA 1
ATOM 5581 C C . LEU A 1 726 ? -11.522 8.471 -18.075 1.00 98.00 726 LEU A C 1
ATOM 5583 O O . LEU A 1 726 ? -12.197 9.057 -17.225 1.00 98.00 726 LEU A O 1
ATOM 5587 N N . VAL A 1 727 ? -12.047 7.560 -18.902 1.00 97.56 727 VAL A N 1
ATOM 5588 C CA . VAL A 1 727 ? -13.462 7.152 -18.856 1.00 97.56 727 VAL A CA 1
ATOM 5589 C C . VAL A 1 727 ? -13.806 6.509 -17.508 1.00 97.56 727 VAL A C 1
ATOM 5591 O O . VAL A 1 727 ? -14.780 6.917 -16.872 1.00 97.56 727 VAL A O 1
ATOM 5594 N N . LEU A 1 728 ? -12.991 5.563 -17.021 1.00 97.38 728 LEU A N 1
ATOM 5595 C CA . LEU A 1 728 ? -13.184 4.940 -15.704 1.00 97.38 728 LEU A CA 1
ATOM 5596 C C . LEU A 1 728 ? -13.159 5.982 -14.575 1.00 97.38 728 LEU A C 1
ATOM 5598 O O . LEU A 1 728 ? -14.085 6.029 -13.768 1.00 97.38 728 LEU A O 1
ATOM 5602 N N . ALA A 1 729 ? -12.151 6.855 -14.538 1.00 97.19 729 ALA A N 1
ATOM 5603 C CA . ALA A 1 729 ? -12.008 7.910 -13.536 1.00 97.19 729 ALA A CA 1
ATOM 5604 C C . ALA A 1 729 ? -13.205 8.878 -13.535 1.00 97.19 729 ALA A C 1
ATOM 5606 O O . ALA A 1 729 ? -13.737 9.210 -12.474 1.00 97.19 729 ALA A O 1
ATOM 5607 N N . PHE A 1 730 ? -13.693 9.279 -14.712 1.00 96.25 730 PHE A N 1
ATOM 5608 C CA . PHE A 1 730 ? -14.871 10.137 -14.845 1.00 96.25 730 PHE A CA 1
ATOM 5609 C C . PHE A 1 730 ? -16.155 9.455 -14.340 1.00 96.25 730 PHE A C 1
ATOM 5611 O O . PHE A 1 730 ? -16.916 10.061 -13.578 1.00 96.25 730 PHE A O 1
ATOM 5618 N N . VAL A 1 731 ? -16.389 8.193 -14.718 1.00 96.44 731 VAL A N 1
ATOM 5619 C CA . VAL A 1 731 ? -17.572 7.412 -14.308 1.00 96.44 731 VAL A CA 1
ATOM 5620 C C . VAL A 1 731 ? -17.561 7.134 -12.801 1.00 96.44 731 VAL A C 1
ATOM 5622 O O . VAL A 1 731 ? -18.558 7.391 -12.119 1.00 96.44 731 VAL A O 1
ATOM 5625 N N . ILE A 1 732 ? -16.422 6.696 -12.258 1.00 96.69 732 ILE A N 1
ATOM 5626 C CA . ILE A 1 732 ? -16.211 6.480 -10.819 1.00 96.69 732 ILE A CA 1
ATOM 5627 C C . ILE A 1 732 ? -16.412 7.788 -10.054 1.00 96.69 732 ILE A C 1
ATOM 5629 O O . ILE A 1 732 ? -17.142 7.807 -9.067 1.00 96.69 732 ILE A O 1
ATOM 5633 N N . GLY A 1 733 ? -15.846 8.897 -10.534 1.00 93.88 733 GLY A N 1
ATOM 5634 C CA . GLY A 1 733 ? -15.993 10.212 -9.914 1.00 93.88 733 GLY A CA 1
ATOM 5635 C C . GLY A 1 733 ? -17.441 10.715 -9.882 1.00 93.88 733 GLY A C 1
ATOM 5636 O O . GLY A 1 733 ? -17.874 11.253 -8.861 1.00 93.88 733 GLY A O 1
ATOM 5637 N N . ARG A 1 734 ? -18.228 10.501 -10.949 1.00 93.44 734 ARG A N 1
ATOM 5638 C CA . ARG A 1 734 ? -19.674 10.811 -10.949 1.00 93.44 734 ARG A CA 1
ATOM 5639 C C . ARG A 1 734 ? -20.449 9.916 -9.979 1.00 93.44 734 ARG A C 1
ATOM 5641 O O . ARG A 1 734 ? -21.307 10.417 -9.253 1.00 93.44 734 ARG A O 1
ATOM 5648 N N . ARG A 1 735 ? -20.146 8.612 -9.923 1.00 93.88 735 ARG A N 1
ATOM 5649 C CA . ARG A 1 735 ? -20.817 7.691 -8.989 1.00 93.88 735 ARG A CA 1
ATOM 5650 C C . ARG A 1 735 ? -20.446 7.978 -7.532 1.00 93.88 735 ARG A C 1
ATOM 5652 O O . ARG A 1 735 ? -21.336 7.936 -6.690 1.00 93.88 735 ARG A O 1
ATOM 5659 N N . PHE A 1 736 ? -19.196 8.343 -7.250 1.00 93.19 736 PHE A N 1
ATOM 5660 C CA . PHE A 1 736 ? -18.753 8.791 -5.928 1.00 93.19 736 PHE A CA 1
ATOM 5661 C C . PHE A 1 736 ? -19.563 10.001 -5.449 1.00 93.19 736 PHE A C 1
ATOM 5663 O O . PHE A 1 736 ? -20.083 9.966 -4.341 1.00 93.19 736 PHE A O 1
ATOM 5670 N N . GLN A 1 737 ? -19.735 11.034 -6.287 1.00 89.06 737 GLN A N 1
ATOM 5671 C CA . GLN A 1 737 ? -20.530 12.218 -5.925 1.00 89.06 737 GLN A CA 1
ATOM 5672 C C . GLN A 1 737 ? -21.981 11.860 -5.569 1.00 89.06 737 GLN A C 1
ATOM 5674 O O . GLN A 1 737 ? -22.485 12.328 -4.555 1.00 89.06 737 GLN A O 1
ATOM 5679 N N . HIS A 1 738 ? -22.626 10.982 -6.343 1.00 88.75 738 HIS A N 1
ATOM 5680 C CA . HIS A 1 738 ? -23.987 10.513 -6.052 1.00 88.75 738 HIS A CA 1
ATOM 5681 C C . HIS A 1 738 ? -24.060 9.654 -4.772 1.00 88.75 738 HIS A C 1
ATOM 5683 O O . HIS A 1 738 ? -25.040 9.729 -4.037 1.00 88.75 738 HIS A O 1
ATOM 5689 N N . LEU A 1 739 ? -23.050 8.830 -4.481 1.00 88.12 739 LEU A N 1
ATOM 5690 C CA . LEU A 1 739 ? -23.029 8.020 -3.257 1.00 88.12 739 LEU A CA 1
ATOM 5691 C C . LEU A 1 739 ? -22.717 8.857 -2.005 1.00 88.12 739 LEU A C 1
ATOM 5693 O O . LEU A 1 739 ? -23.271 8.586 -0.947 1.00 88.12 739 LEU A O 1
ATOM 5697 N N . ALA A 1 740 ? -21.863 9.877 -2.125 1.00 81.62 740 ALA A N 1
ATOM 5698 C CA . ALA A 1 740 ? -21.518 10.782 -1.031 1.00 81.62 740 ALA A CA 1
ATOM 5699 C C . ALA A 1 740 ? -22.627 11.809 -0.740 1.00 81.62 740 ALA A C 1
ATOM 5701 O O . ALA A 1 740 ? -22.912 12.069 0.421 1.00 81.62 740 ALA A O 1
ATOM 5702 N N . GLY A 1 741 ? -23.286 12.352 -1.772 1.00 66.56 741 GLY A N 1
ATOM 5703 C CA . GLY A 1 741 ? -24.400 13.300 -1.614 1.00 66.56 741 GLY A CA 1
ATOM 5704 C C . GLY A 1 741 ? -25.700 12.675 -1.092 1.00 66.56 741 GLY A C 1
ATOM 5705 O O . GLY A 1 741 ? -26.558 13.392 -0.595 1.00 66.56 741 GLY A O 1
ATOM 5706 N N . ASN A 1 742 ? -25.832 11.346 -1.171 1.00 46.03 742 ASN A N 1
ATOM 5707 C CA . ASN A 1 742 ? -26.959 10.592 -0.612 1.00 46.03 742 ASN A CA 1
ATOM 5708 C C . ASN A 1 742 ? -26.639 9.964 0.760 1.00 46.03 742 ASN A C 1
ATOM 5710 O O . ASN A 1 742 ? -27.453 9.197 1.278 1.00 46.03 742 ASN A O 1
ATOM 5714 N N . ALA A 1 743 ? -25.469 10.240 1.343 1.00 37.69 743 ALA A N 1
ATOM 5715 C CA . ALA A 1 743 ? -25.218 9.898 2.735 1.00 37.69 743 ALA A CA 1
ATOM 5716 C C . ALA A 1 743 ? -26.010 10.869 3.632 1.00 37.69 743 ALA A C 1
ATOM 5718 O O . ALA A 1 743 ? -25.927 12.078 3.403 1.00 37.69 743 ALA A O 1
ATOM 5719 N N . PRO A 1 744 ? -26.760 10.395 4.647 1.00 31.75 744 PRO A N 1
ATOM 5720 C CA . PRO A 1 744 ? -27.246 11.295 5.685 1.00 31.75 744 PRO A CA 1
ATOM 5721 C C . PRO A 1 744 ? -26.040 11.964 6.356 1.00 31.75 744 PRO A C 1
ATOM 5723 O O . PRO A 1 744 ? -25.005 11.319 6.551 1.00 31.75 744 PRO A O 1
ATOM 5726 N N . ALA A 1 745 ? -26.167 13.250 6.688 1.00 31.28 745 ALA A N 1
ATOM 5727 C CA . ALA A 1 745 ? -25.173 13.925 7.514 1.00 31.28 745 ALA A CA 1
ATOM 5728 C C . ALA A 1 745 ? -25.069 13.190 8.861 1.00 31.28 745 ALA A C 1
ATOM 5730 O O . ALA A 1 745 ? -26.094 12.840 9.449 1.00 31.28 745 ALA A O 1
ATOM 5731 N N . ALA A 1 746 ? -23.836 12.915 9.284 1.00 31.91 746 ALA A N 1
ATOM 5732 C CA . ALA A 1 746 ? -23.490 12.124 10.463 1.00 31.91 746 ALA A CA 1
ATOM 5733 C C . ALA A 1 746 ? -22.768 12.989 11.501 1.00 31.91 746 ALA A C 1
ATOM 5735 O O . ALA A 1 746 ? -22.065 13.930 11.061 1.00 31.91 746 ALA A O 1
#

Secondary structure (DSSP, 8-state):
---------TTS-TTSHHHHHHHHHHH--SSSSS-S-EEEE-TTS--EEEEE--HHHH--STTS-HHHHHHHHHHHHHHHHHHHHT-SS-EEEEESS-SS-SSGGGGGGGSSHHHHHHHHHHHHHHHHTT--EEEE-SSSSEEEEEEE-SS-EEEEEEE-STTSPPP-PPPPPTT--------------------------------------------------------------------------------------------------------------------------PPS--HHHHHHTTTS---TTHHHHHHHHHHHHHHHHHHHHHHHHHHHHHHHTTTTHHHHHHHHHHHHHHHHHHHHHHHHHHHTTS-HHHHHHHHHHHHHHHHHHHHHHHHTT---HHHHHHHHHHHHHHHHHHHHHHHHHHS-HHHHHHHHHHHHHHHHHHHHHHHHHHHHHHHHH-SSHHHHHHHHHHHHHHHHHHHHHHHHHHTT------HHHHHHHT--SS------SS--HHHHHHH-HHHHHHHHHHHHHHHHHHHHHHHHHHHHHHHHHHHHTT-HHHHHHHHHHHHHHHHHHHHHHHHHIIIIIIHHHHHHHHHHHHHHHHHHHHHHHHHHHTT---HHHHHHHHHHHHHHIIIIIHHHHHHTTTTS-HHIIIIIHHHIIIIIHHHHHHHHHHHHHHHHHTS---HHHHHHHHHHHHHHHHHHHHHHHHHHHHHHHTSPP-

InterPro domains:
  IPR004843 Calcineurin-like, phosphoesterase domain [PF00149] (2-142)
  IPR011701 Major facilitator superfamily [PF07690] (356-643)
  IPR029052 Metallo-dependent phosphatase-like [G3DSA:3.60.21.10] (1-183)
  IPR029052 Metallo-dependent phosphatase-like [SSF56300] (2-168)
  IPR036259 MFS transporter superfamily [G3DSA:1.20.1250.20] (319-733)
  IPR036259 MFS transporter superfamily [SSF103473] (324-735)